Protein AF-A0A969HE70-F1 (afdb_monomer_lite)

Foldseek 3Di:
DFDPVVVVVLVVLVVVLVVLLVVLVVLVVVLVVLVVVLVVLLVVLVVLVVVLVVLLVVLVVLVVVLVVLVVVLVVLVVVLVVLLVVLVVLLVVLVVQLVVLVVQLVVLVVVLVVLVVVLVVLVVVLVVLVVVLVVLVVQLVVLVVQLVVLVVQLVVLVVVPPVSVVSNVVSVVSNVVSVVSNVVSVVVNVVSVVSNVVSVVSSVVSVVVSVVSVVSSVVSVVSSVVSVVSSVVSVVSNVVSVVVVVVSVVSVVVSVVSNVVSVVSVVVSVVSNVVSVVSVVVSVVSVVVSVVSNVVSVVSNVVSVVSVVVSVVVVVVSVVVVVVVVVVVVVVVVVVVVVVVVVVVVVVVVVVVVVVVVVVVVVVVVVVPDDDDDDDDDDDDDDDDDDDDDDDDDDDDDDDDDDDDDDDDDDDDDDDD

Sequence (417 aa):
MRSPKTAGSMDQMARAIDGVAKGAQEQAHSIGQTAQAVSSLTGSIQAIAGGVQAQTQAVAQAKSAGQALETTVQEISSQTDQVAQFIKANLQTAQAGQQAAREAVSGMDQLGSATAQLAQRVRDLGKRSTQIGAIIETIDDIASQTNLLALNAAIEAARAGEHGKGFAVVADEVRKLAERSSQATKEIREMIQMVQAGAESTVEAMNQAGSNVETGVSLTRQAGAAFETIAGGTADSAQQIQATLTAIKAVQAGAQQLAQAISAVEQVAGQNRTLTTDMERSARMVGELVDQVSAVVEENTAATEEMVASSSEVTRTIEDISSVSEENSAAVEEVSASAEEMNAQVEEVTASAQSLSQMAETLLALVAQFKLTAVETPLTKPVGVNRPVLGQPVWSGVQRDKHDLEERPVGVSNGRH

Radius of gyration: 88.59 Å; chains: 1; bounding box: 196×36×258 Å

Secondary structure (DSSP, 8-state):
---HHHHHHHHHHHHHHHHHHHHHHHHHHHHHHHHHHHHHHHHHHHHHHHHHHHHHHHHHHHHHHHHHHHHHHHHHHHHHHHHHHHHHHHHHHHHHHHHHHHHHHHHHHHHHHHHHHHHHHHHHHHHHHHHHHHHHHHHHHHHHHHHHHHHHHHHHHHHTGGGGHHHHHHHHHHHHHHHHHHHHHHHHHHHHHHHHHHHHHHHHHHHHHHHHHHHHHHHHHHHHHHHHHHHHHHHHHHHHHHHHHHHHHHHHHHHHHHHHHHHHHHHHHHHHHHHHHHHHHHHHHHHHHHHHHHHHHHHHHHHHHHHHHHHHHHHHHHHHHHHHHHHHHHHHHHHHHHHHHHHHHHHHHHHHHHHHHHHHHHHHHHHTT------------------------------------------------

Structure (mmCIF, N/CA/C/O backbone):
data_AF-A0A969HE70-F1
#
_entry.id   AF-A0A969HE70-F1
#
loop_
_atom_site.group_PDB
_atom_site.id
_atom_site.type_symbol
_atom_site.label_atom_id
_atom_site.label_alt_id
_atom_site.label_comp_id
_atom_site.label_asym_id
_atom_site.label_entity_id
_atom_site.label_seq_id
_atom_site.pdbx_PDB_ins_code
_atom_site.Cartn_x
_atom_site.Cartn_y
_atom_site.Cartn_z
_atom_site.occupancy
_atom_site.B_iso_or_equiv
_atom_site.auth_seq_id
_atom_site.auth_comp_id
_atom_site.auth_asym_id
_atom_site.auth_atom_id
_atom_site.pdbx_PDB_model_num
ATOM 1 N N . MET A 1 1 ? 46.249 12.162 -100.932 1.00 43.44 1 MET A N 1
ATOM 2 C CA . MET A 1 1 ? 44.960 11.868 -100.264 1.00 43.44 1 MET A CA 1
ATOM 3 C C . MET A 1 1 ? 45.241 11.256 -98.898 1.00 43.44 1 MET A C 1
ATOM 5 O O . MET A 1 1 ? 46.021 10.311 -98.842 1.00 43.44 1 MET A O 1
ATOM 9 N N . ARG A 1 2 ? 44.583 11.712 -97.816 1.00 51.97 2 ARG A N 1
ATOM 10 C CA . ARG A 1 2 ? 44.643 11.031 -96.503 1.00 51.97 2 ARG A CA 1
ATOM 11 C C . ARG A 1 2 ? 44.271 9.549 -96.654 1.00 51.97 2 ARG A C 1
ATOM 13 O O . ARG A 1 2 ? 43.265 9.237 -97.294 1.00 51.97 2 ARG A O 1
ATOM 20 N N . SER A 1 3 ? 45.020 8.638 -96.026 1.00 56.56 3 SER A N 1
ATOM 21 C CA . SER A 1 3 ? 44.606 7.230 -95.987 1.00 56.56 3 SER A CA 1
ATOM 22 C C . SER A 1 3 ? 43.302 7.098 -95.174 1.00 56.56 3 SER A C 1
ATOM 24 O O . SER A 1 3 ? 43.210 7.666 -94.080 1.00 56.56 3 SER A O 1
ATOM 26 N N . PRO A 1 4 ? 42.292 6.335 -95.633 1.00 60.38 4 PRO A N 1
ATOM 27 C CA . PRO A 1 4 ? 41.037 6.193 -94.890 1.00 60.38 4 PRO A CA 1
ATOM 28 C C . PRO A 1 4 ? 41.213 5.476 -93.539 1.00 60.38 4 PRO A C 1
ATOM 30 O O . PRO A 1 4 ? 40.364 5.606 -92.662 1.00 60.38 4 PRO A O 1
ATOM 33 N N . LYS A 1 5 ? 42.325 4.750 -93.340 1.00 63.75 5 LYS A N 1
ATOM 34 C CA . LYS A 1 5 ? 42.643 4.078 -92.072 1.00 63.75 5 LYS A CA 1
ATOM 35 C C . LYS A 1 5 ? 43.136 5.055 -91.001 1.00 63.75 5 LYS A C 1
ATOM 37 O O . LYS A 1 5 ? 42.639 5.005 -89.882 1.00 63.75 5 LYS A O 1
ATOM 42 N N . THR A 1 6 ? 44.057 5.963 -91.334 1.00 69.06 6 THR A N 1
ATOM 43 C CA . THR A 1 6 ? 44.617 6.919 -90.357 1.00 69.06 6 THR A CA 1
ATOM 44 C C . THR A 1 6 ? 43.577 7.921 -89.856 1.00 69.06 6 THR A C 1
ATOM 46 O O . THR A 1 6 ? 43.532 8.199 -88.661 1.00 69.06 6 THR A O 1
ATOM 49 N N . ALA A 1 7 ? 42.678 8.390 -90.730 1.00 69.50 7 ALA A N 1
ATOM 50 C CA . ALA A 1 7 ? 41.555 9.236 -90.320 1.00 69.50 7 ALA A CA 1
ATOM 51 C C . ALA A 1 7 ? 40.585 8.508 -89.363 1.00 69.50 7 ALA A C 1
ATOM 53 O O . ALA A 1 7 ? 40.147 9.089 -88.373 1.00 69.50 7 ALA A O 1
ATOM 54 N N . GLY A 1 8 ? 40.292 7.225 -89.618 1.00 77.44 8 GLY A N 1
ATOM 55 C CA . GLY A 1 8 ? 39.438 6.411 -88.744 1.00 77.44 8 GLY A CA 1
ATOM 56 C C . GLY A 1 8 ? 40.049 6.149 -87.363 1.00 77.44 8 GLY A C 1
ATOM 57 O O . GLY A 1 8 ? 39.339 6.205 -86.363 1.00 77.44 8 GLY A O 1
ATOM 58 N N . SER A 1 9 ? 41.363 5.920 -87.284 1.00 80.88 9 SER A N 1
ATOM 59 C CA . SER A 1 9 ? 42.060 5.760 -85.999 1.00 80.88 9 SER A CA 1
ATOM 60 C C . SER A 1 9 ? 42.098 7.050 -85.171 1.00 80.88 9 SER A C 1
ATOM 62 O O . SER A 1 9 ? 42.009 6.974 -83.949 1.00 80.88 9 SER A O 1
ATOM 64 N N . MET A 1 10 ? 42.168 8.225 -85.808 1.00 82.56 10 MET A N 1
ATOM 65 C CA . MET A 1 10 ? 42.088 9.510 -85.098 1.00 82.56 10 MET A CA 1
ATOM 66 C C . MET A 1 10 ? 40.689 9.797 -84.548 1.00 82.56 10 MET A C 1
ATOM 68 O O . MET A 1 10 ? 40.563 10.207 -83.398 1.00 82.56 10 MET A O 1
ATOM 72 N N . ASP A 1 11 ? 39.631 9.500 -85.308 1.00 82.69 11 ASP A N 1
ATOM 73 C CA . ASP A 1 11 ? 38.252 9.595 -84.805 1.00 82.69 11 ASP A CA 1
ATOM 74 C C . ASP A 1 11 ? 38.010 8.629 -83.625 1.00 82.69 11 ASP A C 1
ATOM 76 O O . ASP A 1 11 ? 37.355 8.982 -82.646 1.00 82.69 11 ASP A O 1
ATOM 80 N N . GLN A 1 12 ? 38.605 7.430 -83.655 1.00 86.50 12 GLN A N 1
ATOM 81 C CA . GLN A 1 12 ? 38.578 6.499 -82.519 1.00 86.50 12 GLN A CA 1
ATOM 82 C C . GLN A 1 12 ? 39.338 7.029 -81.293 1.00 86.50 12 GLN A C 1
ATOM 84 O O . GLN A 1 12 ? 38.836 6.895 -80.178 1.00 86.50 12 GLN A O 1
ATOM 89 N N . MET A 1 13 ? 40.509 7.647 -81.481 1.00 88.31 13 MET A N 1
ATOM 90 C CA . MET A 1 13 ? 41.290 8.245 -80.391 1.00 88.31 13 MET A CA 1
ATOM 91 C C . MET A 1 13 ? 40.542 9.415 -79.740 1.00 88.31 13 MET A C 1
ATOM 93 O O . MET A 1 13 ? 40.388 9.432 -78.521 1.00 88.31 13 MET A O 1
ATOM 97 N N . ALA A 1 14 ? 39.987 10.331 -80.540 1.00 85.69 14 ALA A N 1
ATOM 98 C CA . ALA A 1 14 ? 39.199 11.459 -80.045 1.00 85.69 14 ALA A CA 1
ATOM 99 C C . ALA A 1 14 ? 37.965 11.003 -79.242 1.00 85.69 14 ALA A C 1
ATOM 101 O O . ALA A 1 14 ? 37.706 11.526 -78.160 1.00 85.69 14 ALA A O 1
ATOM 102 N N . ARG A 1 15 ? 37.241 9.976 -79.714 1.00 88.69 15 ARG A N 1
ATOM 103 C CA . ARG A 1 15 ? 36.107 9.380 -78.977 1.00 88.69 15 ARG A CA 1
ATOM 104 C C . ARG A 1 15 ? 36.525 8.684 -77.681 1.00 88.69 15 ARG A C 1
ATOM 106 O O . ARG A 1 15 ? 35.753 8.684 -76.727 1.00 88.69 15 ARG A O 1
ATOM 113 N N . ALA A 1 16 ? 37.706 8.067 -77.641 1.00 89.56 16 ALA A N 1
ATOM 114 C CA . ALA A 1 16 ? 38.223 7.454 -76.419 1.00 89.56 16 ALA A CA 1
ATOM 115 C C . ALA A 1 16 ? 38.562 8.524 -75.369 1.00 89.56 16 ALA A C 1
ATOM 117 O O . ALA A 1 16 ? 38.177 8.376 -74.213 1.00 89.56 16 ALA A O 1
ATOM 118 N N . ILE A 1 17 ? 39.201 9.619 -75.790 1.00 91.75 17 ILE A N 1
ATOM 119 C CA . ILE A 1 17 ? 39.517 10.778 -74.943 1.00 91.75 17 ILE A CA 1
ATOM 120 C C . ILE A 1 17 ? 38.235 11.429 -74.404 1.00 91.75 17 ILE A C 1
ATOM 122 O O . ILE A 1 17 ? 38.116 11.606 -73.197 1.00 91.75 17 ILE A O 1
ATOM 126 N N . ASP A 1 18 ? 37.244 11.704 -75.261 1.00 89.44 18 ASP A N 1
ATOM 127 C CA . ASP A 1 18 ? 35.926 12.228 -74.854 1.00 89.44 18 ASP A CA 1
ATOM 128 C C . ASP A 1 18 ? 35.216 11.294 -73.853 1.00 89.44 18 ASP A C 1
ATOM 130 O O . ASP A 1 18 ? 34.668 11.741 -72.845 1.00 89.44 18 ASP A O 1
ATOM 134 N N . GLY A 1 19 ? 35.309 9.977 -74.068 1.00 91.62 19 GLY A N 1
ATOM 135 C CA . GLY A 1 19 ? 34.796 8.968 -73.141 1.00 91.62 19 GLY A CA 1
ATOM 136 C C . GLY A 1 19 ? 35.465 8.998 -71.761 1.00 91.62 19 GLY A C 1
ATOM 137 O O . GLY A 1 19 ? 34.766 8.889 -70.752 1.00 91.62 19 GLY A O 1
ATOM 138 N N . VAL A 1 20 ? 36.790 9.179 -71.696 1.00 92.94 20 VAL A N 1
ATOM 139 C CA . VAL A 1 20 ? 37.529 9.323 -70.426 1.00 92.94 20 VAL A CA 1
ATOM 140 C C . VAL A 1 20 ? 37.206 10.660 -69.755 1.00 92.94 20 VAL A C 1
ATOM 142 O O . VAL A 1 20 ? 36.890 10.664 -68.566 1.00 92.94 20 VAL A O 1
ATOM 145 N N . ALA A 1 21 ? 37.183 11.764 -70.509 1.00 90.12 21 ALA A N 1
ATOM 146 C CA . ALA A 1 21 ? 36.816 13.098 -70.025 1.00 90.12 21 ALA A CA 1
ATOM 147 C C . ALA A 1 21 ? 35.440 13.086 -69.343 1.00 90.12 21 ALA A C 1
ATOM 149 O O . ALA A 1 21 ? 35.267 13.529 -68.205 1.00 90.12 21 ALA A O 1
ATOM 150 N N . LYS A 1 22 ? 34.455 12.510 -70.038 1.00 91.56 22 LYS A N 1
ATOM 151 C CA . LYS A 1 22 ? 33.088 12.374 -69.549 1.00 91.56 22 LYS A CA 1
ATOM 152 C C . LYS A 1 22 ? 33.008 11.446 -68.336 1.00 91.56 22 LYS A C 1
ATOM 154 O O . LYS A 1 22 ? 32.316 11.774 -67.375 1.00 91.56 22 LYS A O 1
ATOM 159 N N . GLY A 1 23 ? 33.743 10.332 -68.348 1.00 93.12 23 GLY A N 1
ATOM 160 C CA . GLY A 1 23 ? 33.850 9.426 -67.203 1.00 93.12 23 GLY A CA 1
ATOM 161 C C . GLY A 1 23 ? 34.405 10.121 -65.956 1.00 93.12 23 GLY A C 1
ATOM 162 O O . GLY A 1 23 ? 33.812 10.010 -64.885 1.00 93.12 23 GLY A O 1
ATOM 163 N N . ALA A 1 24 ? 35.474 10.910 -66.099 1.00 91.94 24 ALA A N 1
ATOM 164 C CA . ALA A 1 24 ? 36.046 11.708 -65.014 1.00 91.94 24 ALA A CA 1
ATOM 165 C C . ALA A 1 24 ? 35.053 12.763 -64.489 1.00 91.94 24 ALA A C 1
ATOM 167 O O . ALA A 1 24 ? 34.921 12.931 -63.277 1.00 91.94 24 ALA A O 1
ATOM 168 N N . GLN A 1 25 ? 34.282 13.415 -65.367 1.00 90.31 25 GLN A N 1
ATOM 169 C CA . GLN A 1 25 ? 33.244 14.374 -64.969 1.00 90.31 25 GLN A CA 1
ATOM 170 C C . GLN A 1 25 ? 32.067 13.709 -64.222 1.00 90.31 25 GLN A C 1
ATOM 172 O O . GLN A 1 25 ? 31.596 14.233 -63.207 1.00 90.31 25 GLN A O 1
ATOM 177 N N . GLU A 1 26 ? 31.593 12.548 -64.686 1.00 93.50 26 GLU A N 1
ATOM 178 C CA . GLU A 1 26 ? 30.559 11.749 -64.008 1.00 93.50 26 GLU A CA 1
ATOM 179 C C . GLU A 1 26 ? 31.057 11.238 -62.639 1.00 93.50 26 GLU A C 1
ATOM 181 O O . GLU A 1 26 ? 30.318 11.249 -61.645 1.00 93.50 26 GLU A O 1
ATOM 186 N N . GLN A 1 27 ? 32.339 10.874 -62.552 1.00 93.56 27 GLN A N 1
ATOM 187 C CA . GLN A 1 27 ? 33.004 10.479 -61.313 1.00 93.56 27 GLN A CA 1
ATOM 188 C C . GLN A 1 27 ? 33.133 11.664 -60.340 1.00 93.56 27 GLN A C 1
ATOM 190 O O . GLN A 1 27 ? 32.733 11.526 -59.186 1.00 93.56 27 GLN A O 1
ATOM 195 N N . ALA A 1 28 ? 33.559 12.849 -60.796 1.00 91.38 28 ALA A N 1
ATOM 196 C CA . ALA A 1 28 ? 33.608 14.083 -59.999 1.00 91.38 28 ALA A CA 1
ATOM 197 C C . ALA A 1 28 ? 32.251 14.415 -59.354 1.00 91.38 28 ALA A C 1
ATOM 199 O O . ALA A 1 28 ? 32.163 14.716 -58.160 1.00 91.38 28 ALA A O 1
ATOM 200 N N . HIS A 1 29 ? 31.166 14.303 -60.129 1.00 93.06 29 HIS A N 1
ATOM 201 C CA . HIS A 1 29 ? 29.811 14.516 -59.623 1.00 93.06 29 HIS A CA 1
ATOM 202 C C . HIS A 1 29 ? 29.435 13.495 -58.535 1.00 93.06 29 HIS A C 1
ATOM 204 O O . HIS A 1 29 ? 28.901 13.864 -57.485 1.00 93.06 29 HIS A O 1
ATOM 210 N N . SER A 1 30 ? 29.770 12.222 -58.758 1.00 94.19 30 SER A N 1
ATOM 211 C CA . SER A 1 30 ? 29.510 11.120 -57.822 1.00 94.19 30 SER A CA 1
ATOM 212 C C . SER A 1 30 ? 30.296 11.263 -56.507 1.00 94.19 30 SER A C 1
ATOM 214 O O . SER A 1 30 ? 29.765 10.989 -55.428 1.00 94.19 30 SER A O 1
ATOM 216 N N . ILE A 1 31 ? 31.538 11.756 -56.569 1.00 94.75 31 ILE A N 1
ATOM 217 C CA . ILE A 1 31 ? 32.369 12.088 -55.397 1.00 94.75 31 ILE A CA 1
ATOM 218 C C . ILE A 1 31 ? 31.713 13.210 -54.587 1.00 94.75 31 ILE A C 1
ATOM 220 O O . ILE A 1 31 ? 31.537 13.064 -53.378 1.00 94.75 31 ILE A O 1
ATOM 224 N N . GLY A 1 32 ? 31.272 14.290 -55.242 1.00 91.38 32 GLY A N 1
ATOM 225 C CA . GLY A 1 32 ? 30.586 15.405 -54.579 1.00 91.38 32 GLY A CA 1
ATOM 226 C C . GLY A 1 32 ? 29.310 14.977 -53.843 1.00 91.38 32 GLY A C 1
ATOM 227 O O . GLY A 1 32 ? 29.090 15.374 -52.697 1.00 91.38 32 GLY A O 1
ATOM 228 N N . GLN A 1 33 ? 28.502 14.103 -54.455 1.00 94.75 33 GLN A N 1
ATOM 229 C CA . GLN A 1 33 ? 27.337 13.494 -53.799 1.00 94.75 33 GLN A CA 1
ATOM 230 C C . GLN A 1 33 ? 27.739 12.611 -52.603 1.00 94.75 33 GLN A C 1
ATOM 232 O O . GLN A 1 33 ? 27.114 12.674 -51.542 1.00 94.75 33 GLN A O 1
ATOM 237 N N . THR A 1 34 ? 28.809 11.823 -52.740 1.00 93.88 34 THR A N 1
ATOM 238 C CA . THR A 1 34 ? 29.315 10.951 -51.667 1.00 93.88 34 THR A CA 1
ATOM 239 C C . THR A 1 34 ? 29.825 11.768 -50.475 1.00 93.88 34 THR A C 1
ATOM 241 O O . THR A 1 34 ? 29.476 11.467 -49.334 1.00 93.88 34 THR A O 1
ATOM 244 N N . ALA A 1 35 ? 30.558 12.859 -50.712 1.00 91.56 35 ALA A N 1
ATOM 245 C CA . ALA A 1 35 ? 31.026 13.771 -49.667 1.00 91.56 35 ALA A CA 1
ATOM 246 C C . ALA A 1 35 ? 29.860 14.401 -48.874 1.00 91.56 35 ALA A C 1
ATOM 248 O O . ALA A 1 35 ? 29.887 14.452 -47.640 1.00 91.56 35 ALA A O 1
ATOM 249 N N . GLN A 1 36 ? 28.787 14.816 -49.562 1.00 94.56 36 GLN A N 1
ATOM 250 C CA . GLN A 1 36 ? 27.563 15.318 -48.920 1.00 94.56 36 GLN A CA 1
ATOM 251 C C . GLN A 1 36 ? 26.870 14.243 -48.064 1.00 94.56 36 GLN A C 1
ATOM 253 O O . GLN A 1 36 ? 26.404 14.533 -46.954 1.00 94.56 36 GLN A O 1
ATOM 258 N N . ALA A 1 37 ? 26.842 12.992 -48.535 1.00 94.44 37 ALA A N 1
ATOM 259 C CA . ALA A 1 37 ? 26.313 11.864 -47.773 1.00 94.44 37 ALA A CA 1
ATOM 260 C C . ALA A 1 37 ? 27.152 11.566 -46.513 1.00 94.44 37 ALA A C 1
ATOM 262 O O . ALA A 1 37 ? 26.580 11.378 -45.440 1.00 94.44 37 ALA A O 1
ATOM 263 N N . VAL A 1 38 ? 28.488 11.604 -46.598 1.00 95.12 38 VAL A N 1
ATOM 264 C CA . VAL A 1 38 ? 29.403 11.428 -45.447 1.00 95.12 38 VAL A CA 1
ATOM 265 C C . VAL A 1 38 ? 29.234 12.543 -44.408 1.00 95.12 38 VAL A C 1
ATOM 267 O O . VAL A 1 38 ? 29.195 12.270 -43.205 1.00 95.12 38 VAL A O 1
ATOM 270 N N . SER A 1 39 ? 29.067 13.794 -44.846 1.00 93.75 39 SER A N 1
ATOM 271 C CA . SER A 1 39 ? 28.779 14.923 -43.949 1.00 93.75 39 SER A CA 1
ATOM 272 C C . SER A 1 39 ? 27.455 14.721 -43.195 1.00 93.75 39 SER A C 1
ATOM 274 O O . SER A 1 39 ? 27.406 14.807 -41.964 1.00 93.75 39 SER A O 1
ATOM 276 N N . SER A 1 40 ? 26.400 14.330 -43.917 1.00 95.75 40 SER A N 1
ATOM 277 C CA . SER A 1 40 ? 25.070 14.044 -43.355 1.00 95.75 40 SER A CA 1
ATOM 278 C C . SER A 1 40 ? 25.081 12.849 -42.388 1.00 95.75 40 SER A C 1
ATOM 280 O O . SER A 1 40 ? 24.444 12.878 -41.329 1.00 95.75 40 SER A O 1
ATOM 282 N N . LEU A 1 41 ? 25.852 11.807 -42.715 1.00 95.06 41 LEU A N 1
ATOM 283 C CA . LEU A 1 41 ? 26.087 10.648 -41.856 1.00 95.06 41 LEU A CA 1
ATOM 284 C C . LEU A 1 41 ? 26.799 11.058 -40.558 1.00 95.06 41 LEU A C 1
ATOM 286 O O . LEU A 1 41 ? 26.374 10.656 -39.479 1.00 95.06 41 LEU A O 1
ATOM 290 N N . THR A 1 42 ? 27.821 11.912 -40.642 1.00 94.94 42 THR A N 1
ATOM 291 C CA . THR A 1 42 ? 28.572 12.404 -39.473 1.00 94.94 42 THR A CA 1
ATOM 292 C C . THR A 1 42 ? 27.676 13.188 -38.508 1.00 94.94 42 THR A C 1
ATOM 294 O O . THR A 1 42 ? 27.712 12.943 -37.302 1.00 94.94 42 THR A O 1
ATOM 297 N N . GLY A 1 43 ? 26.804 14.064 -39.022 1.00 95.38 43 GLY A N 1
ATOM 298 C CA . GLY A 1 43 ? 25.803 14.754 -38.197 1.00 95.38 43 GLY A CA 1
ATOM 299 C C . GLY A 1 43 ? 24.809 13.791 -37.531 1.00 95.38 43 GLY A C 1
ATOM 300 O O . GLY A 1 43 ? 24.473 13.947 -36.356 1.00 95.38 43 GLY A O 1
ATOM 301 N N . SER A 1 44 ? 24.398 12.740 -38.247 1.00 96.44 44 SER A N 1
ATOM 302 C CA . SER A 1 44 ? 23.513 11.694 -37.711 1.00 96.44 44 SER A CA 1
ATOM 303 C C . SER A 1 44 ? 24.180 10.891 -36.585 1.00 96.44 44 SER A C 1
ATOM 305 O O . SER A 1 44 ? 23.556 10.629 -35.559 1.00 96.44 44 SER A O 1
ATOM 307 N N . ILE A 1 45 ? 25.467 10.557 -36.732 1.00 96.56 45 ILE A N 1
ATOM 308 C CA . ILE A 1 45 ? 26.274 9.870 -35.710 1.00 96.56 45 ILE A CA 1
ATOM 309 C C . ILE A 1 45 ? 26.373 10.714 -34.430 1.00 96.56 45 ILE A C 1
ATOM 311 O O . ILE A 1 45 ? 26.160 10.194 -33.336 1.00 96.56 45 ILE A O 1
ATOM 315 N N . GLN A 1 46 ? 26.616 12.025 -34.547 1.00 94.56 46 GLN A N 1
ATOM 316 C CA . GLN A 1 46 ? 26.654 12.934 -33.392 1.00 94.56 46 GLN A CA 1
ATOM 317 C C . GLN A 1 46 ? 25.301 13.018 -32.665 1.00 94.56 46 GLN A C 1
ATOM 319 O O . GLN A 1 46 ? 25.260 13.017 -31.432 1.00 94.56 46 GLN A O 1
ATOM 324 N N . ALA A 1 47 ? 24.188 13.033 -33.406 1.00 96.31 47 ALA A N 1
ATOM 325 C CA . ALA A 1 47 ? 22.849 13.000 -32.820 1.00 96.31 47 ALA A CA 1
ATOM 326 C C . ALA A 1 47 ? 22.584 11.688 -32.052 1.00 96.31 47 ALA A C 1
ATOM 328 O O . ALA A 1 47 ? 22.052 11.724 -30.939 1.00 96.31 47 ALA A O 1
ATOM 329 N N . ILE A 1 48 ? 23.017 10.541 -32.594 1.00 96.50 48 ILE A N 1
ATOM 330 C CA . ILE A 1 48 ? 22.946 9.240 -31.905 1.00 96.50 48 ILE A CA 1
ATOM 331 C C . ILE A 1 48 ? 23.805 9.259 -30.631 1.00 96.50 48 ILE A C 1
ATOM 333 O O . ILE A 1 48 ? 23.317 8.864 -29.572 1.00 96.50 48 ILE A O 1
ATOM 337 N N . ALA A 1 49 ? 25.035 9.781 -30.690 1.00 94.94 49 ALA A N 1
ATOM 338 C CA . ALA A 1 49 ? 25.929 9.891 -29.534 1.00 94.94 49 ALA A CA 1
ATOM 339 C C . ALA A 1 49 ? 25.293 10.685 -28.374 1.00 94.94 49 ALA A C 1
ATOM 341 O O . ALA A 1 49 ? 25.300 10.233 -27.224 1.00 94.94 49 ALA A O 1
ATOM 342 N N . GLY A 1 50 ? 24.685 11.838 -28.681 1.00 95.75 50 GLY A N 1
ATOM 343 C CA . GLY A 1 50 ? 23.941 12.644 -27.708 1.00 95.75 50 GLY A CA 1
ATOM 344 C C . GLY A 1 50 ? 22.719 11.910 -27.142 1.00 95.75 50 GLY A C 1
ATOM 345 O O . GLY A 1 50 ? 22.487 11.935 -25.931 1.00 95.75 50 GLY A O 1
ATOM 346 N N . GLY A 1 51 ? 21.984 11.185 -27.991 1.00 96.44 51 GLY A N 1
ATOM 347 C CA . GLY A 1 51 ? 20.869 10.329 -27.577 1.00 96.44 51 GLY A CA 1
ATOM 348 C C . GLY A 1 51 ? 21.288 9.222 -26.603 1.00 96.44 51 GLY A C 1
ATOM 349 O O . GLY A 1 51 ? 20.640 9.033 -25.575 1.00 96.44 51 GLY A O 1
ATOM 350 N N . VAL A 1 52 ? 22.413 8.548 -26.861 1.00 96.50 52 VAL A N 1
ATOM 351 C CA . VAL A 1 52 ? 22.988 7.518 -25.975 1.00 96.50 52 VAL A CA 1
ATOM 352 C C . VAL A 1 52 ? 23.398 8.099 -24.619 1.00 96.50 52 VAL A C 1
ATOM 354 O O . VAL A 1 52 ? 23.162 7.475 -23.579 1.00 96.50 52 VAL A O 1
ATOM 357 N N . GLN A 1 53 ? 23.971 9.305 -24.591 1.00 94.56 53 GLN A N 1
ATOM 358 C CA . GLN A 1 53 ? 24.311 9.984 -23.338 1.00 94.56 53 GLN A CA 1
ATOM 359 C C . GLN A 1 53 ? 23.055 10.320 -22.518 1.00 94.56 53 GLN A C 1
ATOM 361 O O . GLN A 1 53 ? 23.006 10.015 -21.324 1.00 94.56 53 GLN A O 1
ATOM 366 N N . ALA A 1 54 ? 22.018 10.871 -23.156 1.00 95.88 54 ALA A N 1
ATOM 367 C CA . ALA A 1 54 ? 20.735 11.147 -22.509 1.00 95.88 54 ALA A CA 1
ATOM 368 C C . ALA A 1 54 ? 20.060 9.860 -21.993 1.00 95.88 54 ALA A C 1
ATOM 370 O O . ALA A 1 54 ? 19.573 9.821 -20.862 1.00 95.88 54 ALA A O 1
ATOM 371 N N . GLN A 1 55 ? 20.099 8.777 -22.777 1.00 95.00 55 GLN A N 1
ATOM 372 C CA . GLN A 1 55 ? 19.578 7.462 -22.395 1.00 95.00 55 GLN A CA 1
ATOM 373 C C . GLN A 1 55 ? 20.317 6.886 -21.177 1.00 95.00 55 GLN A C 1
ATOM 375 O O . GLN A 1 55 ? 19.679 6.389 -20.252 1.00 95.00 55 GLN A O 1
ATOM 380 N N . THR A 1 56 ? 21.646 7.022 -21.123 1.00 94.69 56 THR A N 1
ATOM 381 C CA . THR A 1 56 ? 22.464 6.595 -19.973 1.00 94.69 56 THR A CA 1
ATOM 382 C C . THR A 1 56 ? 22.097 7.368 -18.699 1.00 94.69 56 THR A C 1
ATOM 384 O O . THR A 1 56 ? 21.970 6.781 -17.623 1.00 94.69 56 THR A O 1
ATOM 387 N N . GLN A 1 57 ? 21.864 8.681 -18.807 1.00 95.69 57 GLN A N 1
ATOM 388 C CA . GLN A 1 57 ? 21.420 9.503 -17.677 1.00 95.69 57 GLN A CA 1
ATOM 389 C C . GLN A 1 57 ? 20.008 9.117 -17.201 1.00 95.69 57 GLN A C 1
ATOM 391 O O . GLN A 1 57 ? 19.779 9.009 -15.994 1.00 95.69 57 GLN A O 1
ATOM 396 N N . ALA A 1 58 ? 19.082 8.854 -18.127 1.00 95.62 58 ALA A N 1
ATOM 397 C CA . ALA A 1 58 ? 17.731 8.393 -17.809 1.00 95.62 58 ALA A CA 1
ATOM 398 C C . ALA A 1 58 ? 17.734 7.015 -17.117 1.00 95.62 58 ALA A C 1
ATOM 400 O O . ALA A 1 58 ? 17.029 6.827 -16.127 1.00 95.62 58 ALA A O 1
ATOM 401 N N . VAL A 1 59 ? 18.578 6.079 -17.571 1.00 96.44 59 VAL A N 1
ATOM 402 C CA . VAL A 1 59 ? 18.807 4.772 -16.924 1.00 96.44 59 VAL A CA 1
ATOM 403 C C . VAL A 1 59 ? 19.292 4.943 -15.482 1.00 96.44 59 VAL A C 1
ATOM 405 O O . VAL A 1 59 ? 18.741 4.320 -14.575 1.00 96.44 59 VAL A O 1
ATOM 408 N N . ALA A 1 60 ? 20.271 5.820 -15.238 1.00 95.06 60 ALA A N 1
ATOM 409 C CA . ALA A 1 60 ? 20.786 6.073 -13.891 1.00 95.06 60 ALA A CA 1
ATOM 410 C C . ALA A 1 60 ? 19.715 6.665 -12.949 1.00 95.06 60 ALA A C 1
ATOM 412 O O . ALA A 1 60 ? 19.600 6.244 -11.795 1.00 95.06 60 ALA A O 1
ATOM 413 N N . GLN A 1 61 ? 18.893 7.597 -13.445 1.00 96.31 61 GLN A N 1
ATOM 414 C CA . GLN A 1 61 ? 17.768 8.161 -12.690 1.00 96.31 61 GLN A CA 1
ATOM 415 C C . GLN A 1 61 ? 16.692 7.106 -12.393 1.00 96.31 61 GLN A C 1
ATOM 417 O O . GLN A 1 61 ? 16.263 6.980 -11.247 1.00 96.31 61 GLN A O 1
ATOM 422 N N . ALA A 1 62 ? 16.304 6.306 -13.391 1.00 95.50 62 ALA A N 1
ATOM 423 C CA . ALA A 1 62 ? 15.327 5.231 -13.232 1.00 95.50 62 ALA A CA 1
ATOM 424 C C . ALA A 1 62 ? 15.798 4.164 -12.228 1.00 95.50 62 ALA A C 1
ATOM 426 O O . ALA A 1 62 ? 15.004 3.685 -11.420 1.00 95.50 62 ALA A O 1
ATOM 427 N N . LYS A 1 63 ? 17.097 3.837 -12.220 1.00 94.88 63 LYS A N 1
ATOM 428 C CA . LYS A 1 63 ? 17.716 2.910 -11.260 1.00 94.88 63 LYS A CA 1
ATOM 429 C C . LYS A 1 63 ? 17.625 3.428 -9.823 1.00 94.88 63 LYS A C 1
ATOM 431 O O . LYS A 1 63 ? 17.201 2.685 -8.943 1.00 94.88 63 LYS A O 1
ATOM 436 N N . SER A 1 64 ? 17.942 4.706 -9.604 1.00 95.44 64 SER A N 1
ATOM 437 C CA . SER A 1 64 ? 17.798 5.362 -8.295 1.00 95.44 64 SER A CA 1
ATOM 438 C C . SER A 1 64 ? 16.335 5.387 -7.823 1.00 95.44 64 SER A C 1
ATOM 440 O O . SER A 1 64 ? 16.036 5.012 -6.690 1.00 95.44 64 SER A O 1
ATOM 442 N N . ALA A 1 65 ? 15.397 5.721 -8.718 1.00 94.50 65 ALA A N 1
ATOM 443 C CA . ALA A 1 65 ? 13.963 5.675 -8.425 1.00 94.50 65 ALA A CA 1
ATOM 444 C C . ALA A 1 65 ? 13.472 4.251 -8.088 1.00 94.50 65 ALA A C 1
ATOM 446 O O . ALA A 1 65 ? 12.664 4.082 -7.177 1.00 94.50 65 ALA A O 1
ATOM 447 N N . GLY A 1 66 ? 13.991 3.223 -8.769 1.00 93.06 66 GLY A N 1
ATOM 448 C CA . GLY A 1 66 ? 13.706 1.817 -8.467 1.00 93.06 66 GLY A CA 1
ATOM 449 C C . GLY A 1 66 ? 14.200 1.380 -7.083 1.00 93.06 66 GLY A C 1
ATOM 450 O O . GLY A 1 66 ? 13.465 0.714 -6.359 1.00 93.06 66 GLY A O 1
ATOM 451 N N . GLN A 1 67 ? 15.399 1.807 -6.674 1.00 91.88 67 GLN A N 1
ATOM 452 C CA . GLN A 1 67 ? 15.945 1.535 -5.333 1.00 91.88 67 GLN A CA 1
ATOM 453 C C . GLN A 1 67 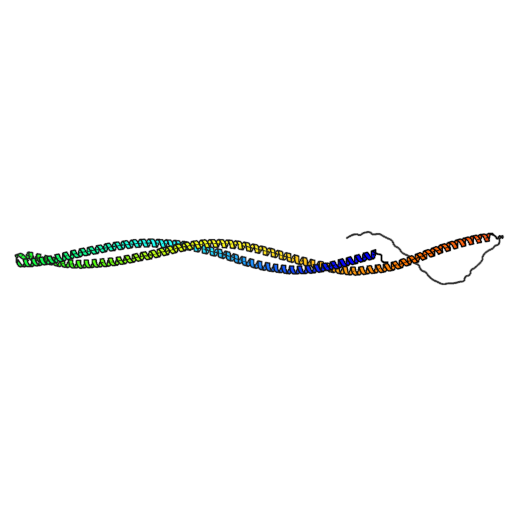? 15.156 2.247 -4.221 1.00 91.88 67 GLN A C 1
ATOM 455 O O . GLN A 1 67 ? 14.902 1.671 -3.159 1.00 91.88 67 GLN A O 1
ATOM 460 N N . ALA A 1 68 ? 14.725 3.488 -4.469 1.00 94.75 68 ALA A N 1
ATOM 461 C CA . ALA A 1 68 ? 13.838 4.208 -3.561 1.00 94.75 68 ALA A CA 1
ATOM 462 C C . ALA A 1 68 ? 12.486 3.486 -3.416 1.00 94.75 68 ALA A C 1
ATOM 464 O O . ALA A 1 68 ? 12.041 3.248 -2.296 1.00 94.75 68 ALA A O 1
ATOM 465 N N . LEU A 1 69 ? 11.883 3.053 -4.532 1.00 94.44 69 LEU A N 1
ATOM 466 C CA . LEU A 1 69 ? 10.643 2.273 -4.535 1.00 94.44 69 LEU A CA 1
ATOM 467 C C . LEU A 1 69 ? 10.781 0.964 -3.744 1.00 94.44 69 LEU A C 1
ATOM 469 O O . LEU A 1 69 ? 9.901 0.648 -2.949 1.00 94.44 69 LEU A O 1
ATOM 473 N N . GLU A 1 70 ? 11.877 0.221 -3.917 1.00 92.19 70 GLU A N 1
ATOM 474 C CA . GLU A 1 70 ? 12.136 -1.012 -3.162 1.00 92.19 70 GLU A CA 1
ATOM 475 C C . GLU A 1 70 ? 12.214 -0.754 -1.647 1.00 92.19 70 GLU A C 1
ATOM 477 O O . GLU A 1 70 ? 11.609 -1.487 -0.862 1.00 92.19 70 GLU A O 1
ATOM 482 N N . THR A 1 71 ? 12.870 0.336 -1.238 1.00 95.25 71 THR A N 1
ATOM 483 C CA . THR A 1 71 ? 12.946 0.761 0.170 1.00 95.25 71 THR A CA 1
ATOM 484 C C . THR A 1 71 ? 11.557 1.104 0.723 1.00 95.25 71 THR A C 1
ATOM 486 O O . THR A 1 71 ? 11.161 0.599 1.774 1.00 95.25 71 THR A O 1
ATOM 489 N N . THR A 1 72 ? 10.769 1.895 -0.012 1.00 95.19 72 THR A N 1
ATOM 490 C CA . THR A 1 72 ? 9.394 2.258 0.371 1.00 95.19 72 THR A CA 1
ATOM 491 C C . THR A 1 72 ? 8.471 1.036 0.454 1.00 95.19 72 THR A C 1
ATOM 493 O O . THR A 1 72 ? 7.645 0.952 1.359 1.00 95.19 72 THR A O 1
ATOM 496 N N . VAL A 1 73 ? 8.618 0.051 -0.438 1.00 94.94 73 VAL A N 1
ATOM 497 C CA . VAL A 1 73 ? 7.853 -1.210 -0.393 1.00 94.94 73 VAL A CA 1
ATOM 498 C C . VAL A 1 73 ? 8.157 -2.006 0.881 1.00 94.94 73 VAL A C 1
ATOM 500 O O . VAL A 1 73 ? 7.231 -2.531 1.503 1.00 94.94 73 VAL A O 1
ATOM 503 N N . GLN A 1 74 ? 9.423 -2.065 1.308 1.00 93.06 74 GLN A N 1
ATOM 504 C CA . GLN A 1 74 ? 9.816 -2.726 2.560 1.00 93.06 74 GLN A CA 1
ATOM 505 C C . GLN A 1 74 ? 9.247 -2.007 3.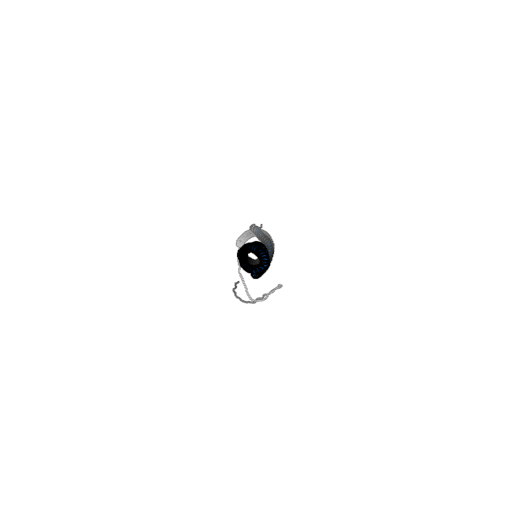794 1.00 93.06 74 GLN A C 1
ATOM 507 O O . GLN A 1 74 ? 8.712 -2.660 4.694 1.00 93.06 74 GLN A O 1
ATOM 512 N N . GLU A 1 75 ? 9.303 -0.673 3.819 1.00 96.19 75 GLU A N 1
ATOM 513 C CA . GLU A 1 75 ? 8.750 0.146 4.905 1.00 96.19 75 GLU A CA 1
ATOM 514 C C . GLU A 1 75 ? 7.228 -0.030 5.029 1.00 96.19 75 GLU A C 1
ATOM 516 O O . GLU A 1 75 ? 6.729 -0.358 6.109 1.00 96.19 75 GLU A O 1
ATOM 521 N N . ILE A 1 76 ? 6.496 0.069 3.912 1.00 96.31 76 ILE A N 1
ATOM 522 C CA . ILE A 1 76 ? 5.043 -0.153 3.871 1.00 96.31 76 ILE A CA 1
ATOM 523 C C . ILE A 1 76 ? 4.692 -1.583 4.311 1.00 96.31 76 ILE A C 1
ATOM 525 O O . ILE A 1 76 ? 3.710 -1.764 5.032 1.00 96.31 76 ILE A O 1
ATOM 529 N N . SER A 1 77 ? 5.480 -2.601 3.941 1.00 95.50 77 SER A N 1
ATOM 530 C CA . SER A 1 77 ? 5.260 -3.982 4.404 1.00 95.50 77 SER A CA 1
ATOM 531 C C . SER A 1 77 ? 5.388 -4.100 5.923 1.00 95.50 77 SER A C 1
ATOM 533 O O . SER A 1 77 ? 4.469 -4.597 6.572 1.00 95.50 77 SER A O 1
ATOM 535 N N . SER A 1 78 ? 6.475 -3.578 6.499 1.00 96.12 78 SER A N 1
ATOM 536 C CA . SER A 1 78 ? 6.704 -3.568 7.952 1.00 96.12 78 SER A CA 1
ATOM 537 C C . SER A 1 78 ? 5.575 -2.852 8.705 1.00 96.12 78 SER A C 1
ATOM 539 O O . SER A 1 78 ? 5.050 -3.350 9.703 1.00 96.12 78 SER A O 1
ATOM 541 N N . GLN A 1 79 ? 5.134 -1.704 8.188 1.00 96.12 79 GLN A N 1
ATOM 542 C CA . GLN A 1 79 ? 4.061 -0.919 8.792 1.00 96.12 79 GLN A CA 1
ATOM 543 C C . GLN A 1 79 ? 2.690 -1.608 8.656 1.00 96.12 79 GLN A C 1
ATOM 545 O O . GLN A 1 79 ? 1.877 -1.562 9.579 1.00 96.12 79 GLN A O 1
ATOM 550 N N . THR A 1 80 ? 2.454 -2.325 7.554 1.00 96.44 80 THR A N 1
ATOM 551 C CA . THR A 1 80 ? 1.249 -3.147 7.342 1.00 96.44 80 THR A CA 1
ATOM 552 C C . THR A 1 80 ? 1.187 -4.318 8.329 1.00 96.44 80 THR A C 1
ATOM 554 O O . THR A 1 80 ? 0.127 -4.567 8.907 1.00 96.44 80 THR A O 1
ATOM 557 N N . ASP A 1 81 ? 2.316 -4.980 8.604 1.00 94.25 81 ASP A N 1
ATOM 558 C CA . ASP A 1 81 ? 2.404 -6.044 9.615 1.00 94.25 81 ASP A CA 1
ATOM 559 C C . ASP A 1 81 ? 2.146 -5.514 11.039 1.00 94.25 81 ASP A C 1
ATOM 561 O O . ASP A 1 81 ? 1.455 -6.164 11.829 1.00 94.25 81 ASP A O 1
ATOM 565 N N . GLN A 1 82 ? 2.624 -4.308 11.371 1.00 96.69 82 GLN A N 1
ATOM 566 C CA . GLN A 1 82 ? 2.301 -3.651 12.647 1.00 96.69 82 GLN A CA 1
ATOM 567 C C . GLN A 1 82 ? 0.799 -3.352 12.771 1.00 96.69 82 GLN A C 1
ATOM 569 O O . GLN A 1 82 ? 0.192 -3.645 13.803 1.00 96.69 82 GLN A O 1
ATOM 574 N N . VAL A 1 83 ? 0.164 -2.829 11.716 1.00 96.88 83 VAL A N 1
ATOM 575 C CA . VAL A 1 83 ? -1.287 -2.572 11.714 1.00 96.88 83 VAL A CA 1
ATOM 576 C C . VAL A 1 83 ? -2.086 -3.878 11.827 1.00 96.88 83 VAL A C 1
ATOM 578 O O . VAL A 1 83 ? -3.063 -3.920 12.575 1.00 96.88 83 VAL A O 1
ATOM 581 N N . ALA A 1 84 ? -1.643 -4.972 11.197 1.00 95.69 84 ALA A N 1
ATOM 582 C CA . ALA A 1 84 ? -2.249 -6.295 11.374 1.00 95.69 84 ALA A CA 1
ATOM 583 C C . ALA A 1 84 ? -2.221 -6.764 12.845 1.00 95.69 84 ALA A C 1
ATOM 585 O O . ALA A 1 84 ? -3.210 -7.306 13.349 1.00 95.69 84 ALA A O 1
ATOM 586 N N . GLN A 1 85 ? -1.116 -6.518 13.561 1.00 95.94 85 GLN A N 1
ATOM 587 C CA . GLN A 1 85 ? -1.009 -6.820 14.994 1.00 95.94 85 GLN A CA 1
ATOM 588 C C . GLN A 1 85 ? -1.949 -5.948 15.840 1.00 95.94 85 GLN A C 1
ATOM 590 O O . GLN A 1 85 ? -2.648 -6.483 16.705 1.00 95.94 85 GLN A O 1
ATOM 595 N N . PHE A 1 86 ? -2.034 -4.641 15.565 1.00 96.75 86 PHE A N 1
ATOM 596 C CA . PHE A 1 86 ? -2.969 -3.745 16.257 1.00 96.75 86 PHE A CA 1
ATOM 597 C C . PHE A 1 86 ? -4.433 -4.142 16.039 1.00 96.75 86 PHE A C 1
ATOM 599 O O . PHE A 1 86 ? -5.205 -4.168 16.995 1.00 96.75 86 PHE A O 1
ATOM 606 N N . ILE A 1 87 ? -4.819 -4.520 14.818 1.00 97.31 87 ILE A N 1
ATOM 607 C CA . ILE A 1 87 ? -6.177 -5.001 14.522 1.00 97.31 87 ILE A CA 1
ATOM 608 C C . ILE A 1 87 ? -6.500 -6.256 15.338 1.00 97.31 87 ILE A C 1
ATOM 610 O O . ILE A 1 87 ? -7.567 -6.331 15.947 1.00 97.31 87 ILE A O 1
ATOM 614 N N . LYS A 1 88 ? -5.567 -7.214 15.418 1.00 95.19 88 LYS A N 1
ATOM 615 C CA . LYS A 1 88 ? -5.740 -8.428 16.227 1.00 95.19 88 LYS A CA 1
ATOM 616 C C . LYS A 1 88 ? -5.929 -8.105 17.716 1.00 95.19 88 LYS A C 1
ATOM 618 O O . LYS A 1 88 ? -6.829 -8.663 18.342 1.00 95.19 88 LYS A O 1
ATOM 623 N N . ALA A 1 89 ? -5.124 -7.196 18.267 1.00 97.12 89 ALA A N 1
ATOM 624 C CA . ALA A 1 89 ? -5.236 -6.762 19.661 1.00 97.12 89 ALA A CA 1
ATOM 625 C C . ALA A 1 89 ? -6.554 -6.009 19.938 1.00 97.12 89 ALA A C 1
ATOM 627 O O . ALA A 1 89 ? -7.210 -6.252 20.954 1.00 97.12 89 ALA A O 1
ATOM 628 N N . ASN A 1 90 ? -6.987 -5.147 19.013 1.00 96.62 90 ASN A N 1
ATOM 629 C CA . ASN A 1 90 ? -8.250 -4.417 19.120 1.00 96.62 90 ASN A CA 1
ATOM 630 C C . ASN A 1 90 ? -9.459 -5.358 19.046 1.00 96.62 90 ASN A C 1
ATOM 632 O O . ASN A 1 90 ? -10.378 -5.213 19.849 1.00 96.62 90 ASN A O 1
ATOM 636 N N . LEU A 1 91 ? -9.443 -6.359 18.157 1.00 96.62 91 LEU A N 1
ATOM 637 C CA . LEU A 1 91 ? -10.499 -7.371 18.068 1.00 96.62 91 LEU A CA 1
ATOM 638 C C . LEU A 1 91 ? -10.616 -8.178 19.372 1.00 96.62 91 LEU A C 1
ATOM 640 O O . LEU A 1 91 ? -11.719 -8.346 19.890 1.00 96.62 91 LEU A O 1
ATOM 644 N N . GLN A 1 92 ? -9.489 -8.615 19.946 1.00 96.50 92 GLN A N 1
ATOM 645 C CA . GLN A 1 92 ? -9.470 -9.294 21.250 1.00 96.50 92 GLN A CA 1
ATOM 646 C C . GLN A 1 92 ? -10.012 -8.395 22.373 1.00 96.50 92 GLN A C 1
ATOM 648 O O . GLN A 1 92 ? -10.798 -8.848 23.204 1.00 96.50 92 GLN A O 1
ATOM 653 N N . THR A 1 93 ? -9.640 -7.113 22.374 1.00 97.56 93 THR A N 1
ATOM 654 C CA . THR A 1 93 ? -10.109 -6.126 23.361 1.00 97.56 93 THR A CA 1
ATOM 655 C C . THR A 1 93 ? -11.614 -5.873 23.235 1.00 97.56 93 THR A C 1
ATOM 657 O O . THR A 1 93 ? -12.320 -5.841 24.242 1.00 97.56 93 THR A O 1
ATOM 660 N N . ALA A 1 94 ? -12.134 -5.761 22.009 1.00 98.00 94 ALA A N 1
ATOM 661 C CA . ALA A 1 94 ? -13.559 -5.594 21.742 1.00 98.00 94 ALA A CA 1
ATOM 662 C C . ALA A 1 94 ? -14.371 -6.830 22.163 1.00 98.00 94 ALA A C 1
ATOM 664 O O . ALA A 1 94 ? -15.400 -6.692 22.820 1.00 98.00 94 ALA A O 1
ATOM 665 N N . GLN A 1 95 ? -13.881 -8.038 21.869 1.00 96.38 95 GLN A N 1
ATOM 666 C CA . GLN A 1 95 ? -14.504 -9.291 22.314 1.00 96.38 95 GLN A CA 1
ATOM 667 C C . GLN A 1 95 ? -14.527 -9.412 23.847 1.00 96.38 95 GLN A C 1
ATOM 669 O O . GLN A 1 95 ? -15.561 -9.759 24.418 1.00 96.38 95 GLN A O 1
ATOM 674 N N . ALA A 1 96 ? -13.427 -9.065 24.525 1.00 97.56 96 ALA A N 1
ATOM 675 C CA . ALA A 1 96 ? -13.369 -9.031 25.986 1.00 97.56 96 ALA A CA 1
ATOM 676 C C . ALA A 1 96 ? -14.344 -7.994 26.578 1.00 97.56 96 ALA A C 1
ATOM 678 O O . ALA A 1 96 ? -15.053 -8.296 27.537 1.00 97.56 96 ALA A O 1
ATOM 679 N N . GLY A 1 97 ? -14.444 -6.804 25.974 1.00 97.94 97 GLY A N 1
ATOM 680 C CA . GLY A 1 97 ? -15.413 -5.775 26.358 1.00 97.94 97 GLY A CA 1
ATOM 681 C C . GLY A 1 97 ? -16.869 -6.214 26.167 1.00 97.94 97 GLY A C 1
ATOM 682 O O . GLY A 1 97 ? -17.695 -6.019 27.060 1.00 97.94 97 GLY A O 1
ATOM 683 N N . GLN A 1 98 ? -17.186 -6.877 25.048 1.00 96.94 98 GLN A N 1
ATOM 684 C CA . GLN A 1 98 ? -18.519 -7.432 24.791 1.00 96.94 98 GLN A CA 1
ATOM 685 C C . GLN A 1 98 ? -18.880 -8.520 25.817 1.00 96.94 98 GLN A C 1
ATOM 687 O O . GLN A 1 98 ? -20.014 -8.553 26.299 1.00 96.94 98 GLN A O 1
ATOM 692 N N . GLN A 1 99 ? -17.927 -9.379 26.193 1.00 97.44 99 GLN A N 1
ATOM 693 C CA . GLN A 1 99 ? -18.129 -10.397 27.226 1.00 97.44 99 GLN A CA 1
ATOM 694 C C . GLN A 1 99 ? -18.346 -9.772 28.614 1.00 97.44 99 GLN A C 1
ATOM 696 O O . GLN A 1 99 ? -19.329 -10.102 29.277 1.00 97.44 99 GLN A O 1
ATOM 701 N N . ALA A 1 100 ? -17.511 -8.809 29.016 1.00 98.12 100 ALA A N 1
ATOM 702 C CA . ALA A 1 100 ? -17.668 -8.093 30.283 1.00 98.12 100 ALA A CA 1
ATOM 703 C C . ALA A 1 100 ? -19.018 -7.352 30.370 1.00 98.12 100 ALA A C 1
ATOM 705 O O . ALA A 1 100 ? -19.667 -7.358 31.416 1.00 98.12 100 ALA A O 1
ATOM 706 N N . ALA A 1 101 ? -19.494 -6.769 29.263 1.00 98.25 101 ALA A N 1
ATOM 707 C CA . ALA A 1 101 ? -20.819 -6.154 29.197 1.00 98.25 101 ALA A CA 1
ATOM 708 C C . ALA A 1 101 ? -21.954 -7.183 29.381 1.00 98.25 101 ALA A C 1
ATOM 710 O O . ALA A 1 101 ? -22.921 -6.907 30.091 1.00 98.25 101 ALA A O 1
ATOM 711 N N . ARG A 1 102 ? -21.842 -8.386 28.798 1.00 97.56 102 ARG A N 1
ATOM 712 C CA . ARG A 1 102 ? -22.824 -9.474 28.992 1.00 97.56 102 ARG A CA 1
ATOM 713 C C . ARG A 1 102 ? -22.864 -9.958 30.444 1.00 97.56 102 ARG A C 1
ATOM 715 O O . ARG A 1 102 ? -23.949 -10.127 30.997 1.00 97.56 102 ARG A O 1
ATOM 722 N N . GLU A 1 103 ? -21.703 -10.132 31.070 1.00 98.06 103 GLU A N 1
ATOM 723 C CA . GLU A 1 103 ? -21.591 -10.513 32.484 1.00 98.06 103 GLU A CA 1
ATOM 724 C C . GLU A 1 103 ? -22.178 -9.437 33.408 1.00 98.06 103 GLU A C 1
ATOM 726 O O . GLU A 1 103 ? -22.960 -9.753 34.305 1.00 98.06 103 GLU A O 1
ATOM 731 N N . ALA A 1 104 ? -21.897 -8.159 33.139 1.00 97.56 104 ALA A N 1
ATOM 732 C CA . ALA A 1 104 ? -22.459 -7.041 33.890 1.00 97.56 104 ALA A CA 1
ATOM 733 C C . ALA A 1 104 ? -23.991 -6.927 33.742 1.00 97.56 104 ALA A C 1
ATOM 735 O O . ALA A 1 104 ? -24.668 -6.694 34.743 1.00 97.56 104 ALA A O 1
ATOM 736 N N . VAL A 1 105 ? -24.564 -7.166 32.551 1.00 97.81 105 VAL A N 1
ATOM 737 C CA . VAL A 1 105 ? -26.031 -7.266 32.379 1.00 97.81 105 VAL A CA 1
ATOM 738 C C . VAL A 1 105 ? -26.598 -8.404 33.231 1.00 97.81 105 VAL A C 1
ATOM 740 O O . VAL A 1 105 ? -27.541 -8.178 33.984 1.00 97.81 105 VAL A O 1
ATOM 743 N N . SER A 1 106 ? -25.989 -9.595 33.195 1.00 97.75 106 SER A N 1
ATOM 744 C CA . SER A 1 106 ? -26.441 -10.726 34.018 1.00 97.75 106 SER A CA 1
ATOM 745 C C . SER A 1 106 ? -26.353 -10.440 35.523 1.00 97.75 106 SER A C 1
ATOM 747 O O . SER A 1 106 ? -27.205 -10.908 36.279 1.00 97.75 106 SER A O 1
ATOM 749 N N . GLY A 1 107 ? -25.339 -9.695 35.975 1.00 97.56 107 GLY A N 1
ATOM 750 C CA . GLY A 1 107 ? -25.213 -9.262 37.369 1.00 97.56 107 GLY A CA 1
ATOM 751 C C . GLY A 1 107 ? -26.281 -8.239 37.769 1.00 97.56 107 GLY A C 1
ATOM 752 O O . GLY A 1 107 ? -26.846 -8.330 38.859 1.00 97.56 107 GLY A O 1
ATOM 753 N N . MET A 1 108 ? -26.616 -7.306 36.874 1.00 96.62 108 MET A N 1
ATOM 754 C CA . MET A 1 108 ? -27.688 -6.329 37.090 1.00 96.62 108 MET A CA 1
ATOM 755 C C . MET A 1 108 ? -29.075 -6.987 37.127 1.00 96.62 108 MET A C 1
ATOM 757 O O . MET A 1 108 ? -29.862 -6.671 38.016 1.00 96.62 108 MET A O 1
ATOM 761 N N . ASP A 1 109 ? -29.358 -7.957 36.252 1.00 95.25 109 ASP A N 1
ATOM 762 C CA . ASP A 1 109 ? -30.620 -8.714 36.275 1.00 95.25 109 ASP A CA 1
ATOM 763 C C . ASP A 1 109 ? -30.790 -9.486 37.609 1.00 95.25 109 ASP A C 1
ATOM 765 O O . ASP A 1 109 ? -31.870 -9.496 38.212 1.00 95.25 109 ASP A O 1
ATOM 769 N N . GLN A 1 110 ? -29.704 -10.073 38.136 1.00 97.06 110 GLN A N 1
ATOM 770 C CA . GLN A 1 110 ? -29.691 -10.700 39.467 1.00 97.06 110 GLN A CA 1
ATOM 771 C C . GLN A 1 110 ? -29.918 -9.682 40.597 1.00 97.06 110 GLN A C 1
ATOM 773 O O . GLN A 1 110 ? -30.701 -9.946 41.514 1.00 97.06 110 GLN A O 1
ATOM 778 N N . LEU A 1 111 ? -29.279 -8.509 40.527 1.00 96.38 111 LEU A N 1
ATOM 779 C CA . LEU A 1 111 ? -29.431 -7.432 41.510 1.00 96.38 111 LEU A CA 1
ATOM 780 C C . LEU A 1 111 ? -30.862 -6.864 41.527 1.00 96.38 111 LEU A C 1
ATOM 782 O O . LEU A 1 111 ? -31.418 -6.628 42.604 1.00 96.38 111 LEU A O 1
ATOM 786 N N . GLY A 1 112 ? -31.486 -6.705 40.357 1.00 95.19 112 GLY A N 1
ATOM 787 C CA . GLY A 1 112 ? -32.884 -6.293 40.220 1.00 95.19 112 GLY A CA 1
ATOM 788 C C . GLY A 1 112 ? -33.837 -7.291 40.882 1.00 95.19 112 GLY A C 1
ATOM 789 O O . GLY A 1 112 ? -34.675 -6.905 41.700 1.00 95.19 112 GLY A O 1
ATOM 790 N N . SER A 1 113 ? -33.642 -8.590 40.628 1.00 96.75 113 SER A N 1
ATOM 791 C CA . SER A 1 113 ? -34.398 -9.663 41.294 1.00 96.75 113 SER A CA 1
ATOM 792 C C . SER A 1 113 ? -34.213 -9.655 42.818 1.00 96.75 113 SER A C 1
ATOM 794 O O . SER A 1 113 ? -35.193 -9.743 43.562 1.00 96.75 113 SER A O 1
ATOM 796 N N . ALA A 1 114 ? -32.979 -9.487 43.307 1.00 96.81 114 ALA A N 1
ATOM 797 C CA . ALA A 1 114 ? -32.695 -9.399 44.740 1.00 96.81 114 ALA A CA 1
ATOM 798 C C . ALA A 1 114 ? -33.379 -8.183 45.393 1.00 96.81 114 ALA A C 1
ATOM 800 O O . ALA A 1 114 ? -33.982 -8.311 46.460 1.00 96.81 114 ALA A O 1
ATOM 801 N N . THR A 1 115 ? -33.354 -7.026 44.726 1.00 96.31 115 THR A N 1
ATOM 802 C CA . THR A 1 115 ? -33.999 -5.786 45.189 1.00 96.31 115 THR A CA 1
ATOM 803 C C . THR A 1 115 ? -35.520 -5.932 45.244 1.00 96.31 115 THR A C 1
ATOM 805 O O . THR A 1 115 ? -36.139 -5.577 46.247 1.00 96.31 115 THR A O 1
ATOM 808 N N . ALA A 1 116 ? -36.131 -6.546 44.227 1.00 95.38 116 ALA A N 1
ATOM 809 C CA . ALA A 1 116 ? -37.567 -6.823 44.206 1.00 95.38 116 ALA A CA 1
ATOM 810 C C . ALA A 1 116 ? -37.998 -7.786 45.333 1.00 95.38 116 ALA A C 1
ATOM 812 O O . ALA A 1 116 ? -39.017 -7.563 45.995 1.00 95.38 116 ALA A O 1
ATOM 813 N N . GLN A 1 117 ? -37.201 -8.828 45.606 1.00 97.00 117 GLN A N 1
ATOM 814 C CA . GLN A 1 117 ? -37.436 -9.756 46.720 1.00 97.00 117 GLN A CA 1
ATOM 815 C C . GLN A 1 117 ? -37.283 -9.079 48.090 1.00 97.00 117 GLN A C 1
ATOM 817 O O . GLN A 1 117 ? -38.075 -9.338 48.998 1.00 97.00 117 GLN A O 1
ATOM 822 N N . LEU A 1 118 ? -36.292 -8.197 48.244 1.00 96.25 118 LEU A N 1
ATOM 823 C CA . LEU A 1 118 ? -36.111 -7.372 49.440 1.00 96.25 118 LEU A CA 1
ATOM 824 C C . LEU A 1 118 ? -37.317 -6.450 49.666 1.00 96.25 118 LEU A C 1
ATOM 826 O O . LEU A 1 118 ? -37.900 -6.480 50.750 1.00 96.25 118 LEU A O 1
ATOM 830 N N . ALA A 1 119 ? -37.769 -5.734 48.632 1.00 96.06 119 ALA A N 1
ATOM 831 C CA . ALA A 1 119 ? -38.942 -4.863 48.706 1.00 96.06 119 ALA A CA 1
ATOM 832 C C . ALA A 1 119 ? -40.212 -5.630 49.109 1.00 96.06 119 ALA A C 1
ATOM 834 O O . ALA A 1 119 ? -41.023 -5.126 49.887 1.00 96.06 119 ALA A O 1
ATOM 835 N N . GLN A 1 120 ? -40.379 -6.870 48.635 1.00 96.88 120 GLN A N 1
ATOM 836 C CA . GLN A 1 120 ? -41.473 -7.744 49.066 1.00 96.88 120 GLN A CA 1
ATOM 837 C C . GLN A 1 120 ? -41.375 -8.090 50.561 1.00 96.88 120 GLN A C 1
ATOM 839 O O . GLN A 1 120 ? -42.356 -7.931 51.286 1.00 96.88 120 GLN A O 1
ATOM 844 N N . ARG A 1 121 ? -40.195 -8.506 51.044 1.00 97.00 121 ARG A N 1
ATOM 845 C CA . ARG A 1 121 ? -39.981 -8.852 52.463 1.00 97.00 121 ARG A CA 1
ATOM 846 C C . ARG A 1 121 ? -40.215 -7.662 53.395 1.00 97.00 121 ARG A C 1
ATOM 848 O O . ARG A 1 121 ? -40.806 -7.844 54.457 1.00 97.00 121 ARG A O 1
ATOM 855 N N . VAL A 1 122 ? -39.804 -6.456 52.999 1.00 97.25 122 VAL A N 1
ATOM 856 C CA . VAL A 1 122 ? -40.046 -5.230 53.780 1.00 97.25 122 VAL A CA 1
ATOM 857 C C . VAL A 1 122 ? -41.529 -4.839 53.757 1.00 97.25 122 VAL A C 1
ATOM 859 O O . VAL A 1 122 ? -42.078 -4.510 54.807 1.00 97.25 122 VAL A O 1
ATOM 862 N N . ARG A 1 123 ? -42.231 -4.979 52.621 1.00 95.38 123 ARG A N 1
ATOM 863 C CA . ARG A 1 123 ? -43.698 -4.807 52.567 1.00 95.38 123 ARG A CA 1
ATOM 864 C C . ARG A 1 123 ? -44.433 -5.791 53.484 1.00 95.38 123 ARG A C 1
ATOM 866 O O . ARG A 1 123 ? -45.398 -5.409 54.143 1.00 95.38 123 ARG A O 1
ATOM 873 N N . ASP A 1 124 ? -43.973 -7.037 53.573 1.00 96.31 124 ASP A N 1
ATOM 874 C CA . ASP A 1 124 ? -44.566 -8.034 54.471 1.00 96.31 124 ASP A CA 1
ATOM 875 C C . ASP A 1 124 ? -44.204 -7.803 55.953 1.00 96.31 124 ASP A C 1
ATOM 877 O O . ASP A 1 124 ? -45.019 -8.107 56.827 1.00 96.31 124 ASP A O 1
ATOM 881 N N . LEU A 1 125 ? -43.048 -7.193 56.254 1.00 95.56 125 LEU A N 1
ATOM 882 C CA . LEU A 1 125 ? -42.739 -6.660 57.587 1.00 95.56 125 LEU A CA 1
ATOM 883 C C . LEU A 1 125 ? -43.689 -5.510 57.957 1.00 95.56 125 LEU A C 1
ATOM 885 O O . LEU A 1 125 ? -44.270 -5.544 59.037 1.00 95.56 125 LEU A O 1
ATOM 889 N N . GLY A 1 126 ? -43.917 -4.555 57.049 1.00 95.00 126 GLY A N 1
ATOM 890 C CA . GLY A 1 126 ? -44.864 -3.451 57.249 1.00 95.00 126 GLY A CA 1
ATOM 891 C C . GLY A 1 126 ? -46.267 -3.943 57.623 1.00 95.00 126 GLY A C 1
ATOM 892 O O . GLY A 1 126 ? -46.803 -3.539 58.652 1.00 95.00 126 GLY A O 1
ATOM 893 N N . LYS A 1 127 ? -46.812 -4.915 56.873 1.00 94.75 127 LYS A N 1
ATOM 894 C CA . LYS A 1 127 ? -48.107 -5.559 57.186 1.00 94.75 127 LYS A CA 1
ATOM 895 C C . LYS A 1 127 ? -48.138 -6.197 58.579 1.00 94.75 127 LYS A C 1
ATOM 897 O O . LYS A 1 127 ? -49.133 -6.066 59.289 1.00 94.75 127 LYS A O 1
ATOM 902 N N . ARG A 1 128 ? -47.065 -6.891 58.984 1.00 95.94 128 ARG A N 1
ATOM 903 C CA . ARG A 1 128 ? -46.954 -7.487 60.329 1.00 95.94 128 ARG A CA 1
ATOM 904 C C . ARG A 1 128 ? -46.919 -6.408 61.411 1.00 95.94 128 ARG A C 1
ATOM 906 O O . ARG A 1 128 ? -47.584 -6.561 62.429 1.00 95.94 128 ARG A O 1
ATOM 913 N N . SER A 1 129 ? -46.229 -5.295 61.176 1.00 96.62 129 SER A N 1
ATOM 914 C CA . SER A 1 129 ? -46.237 -4.142 62.083 1.00 96.62 129 SER A CA 1
ATOM 915 C C . SER A 1 129 ? -47.618 -3.483 62.182 1.00 96.62 129 SER A C 1
ATOM 917 O O . SER A 1 129 ? -47.992 -3.040 63.264 1.00 96.62 129 SER A O 1
ATOM 919 N N . THR A 1 130 ? -48.422 -3.460 61.113 1.00 94.31 130 THR A N 1
ATOM 920 C CA . THR A 1 130 ? -49.838 -3.042 61.183 1.00 94.31 130 THR A CA 1
ATOM 921 C C . THR A 1 130 ? -50.665 -3.989 62.060 1.00 94.31 130 THR A C 1
ATOM 923 O O . THR A 1 130 ? -51.421 -3.530 62.913 1.00 94.31 130 THR A O 1
ATOM 926 N N . GLN A 1 131 ? -50.481 -5.307 61.915 1.00 95.31 131 GLN A N 1
ATOM 927 C CA . GLN A 1 131 ? -51.155 -6.308 62.756 1.00 95.31 131 GLN A CA 1
ATOM 928 C C . GLN A 1 131 ? -50.774 -6.177 64.238 1.00 95.31 131 GLN A C 1
ATOM 930 O O . GLN A 1 131 ? -51.647 -6.243 65.100 1.00 95.31 131 GLN A O 1
ATOM 935 N N . ILE A 1 132 ? -49.492 -5.944 64.545 1.00 95.31 132 ILE A N 1
ATOM 936 C CA . ILE A 1 132 ? -49.038 -5.695 65.922 1.00 95.31 132 ILE A CA 1
ATOM 937 C C . ILE A 1 132 ? -49.645 -4.393 66.465 1.00 95.31 132 ILE A C 1
ATOM 939 O O . ILE A 1 132 ? -50.072 -4.371 67.615 1.00 95.31 132 ILE A O 1
ATOM 943 N N . GLY A 1 133 ? -49.766 -3.342 65.646 1.00 95.25 133 GLY A N 1
ATOM 944 C CA . GLY A 1 133 ? -50.439 -2.095 66.029 1.00 95.25 133 GLY A CA 1
ATOM 945 C C . GLY A 1 133 ? -51.866 -2.315 66.548 1.00 95.25 133 GLY A C 1
ATOM 946 O O . GLY A 1 133 ? -52.189 -1.852 67.640 1.00 95.25 133 GLY A O 1
ATOM 947 N N . ALA A 1 134 ? -52.676 -3.102 65.832 1.00 94.69 134 ALA A N 1
ATOM 948 C CA . ALA A 1 134 ? -54.043 -3.445 66.244 1.00 94.69 134 ALA A CA 1
ATOM 949 C C . ALA A 1 134 ? -54.098 -4.307 67.528 1.00 94.69 134 ALA A C 1
ATOM 951 O O . ALA A 1 134 ? -55.003 -4.164 68.353 1.00 94.69 134 ALA A O 1
ATOM 952 N N . ILE A 1 135 ? -53.108 -5.183 67.741 1.00 95.00 135 ILE A N 1
ATOM 953 C CA . ILE A 1 135 ? -52.977 -5.942 68.997 1.00 95.00 135 ILE A CA 1
ATOM 954 C C . ILE A 1 135 ? -52.658 -4.993 70.163 1.00 95.00 135 ILE A C 1
ATOM 956 O O . ILE A 1 135 ? -53.253 -5.116 71.229 1.00 95.00 135 ILE A O 1
ATOM 960 N N . ILE A 1 136 ? -51.762 -4.023 69.967 1.00 96.00 136 ILE A N 1
ATOM 961 C CA . ILE A 1 136 ? -51.387 -3.038 70.995 1.00 96.00 136 ILE A CA 1
ATOM 962 C C . ILE A 1 136 ? -52.544 -2.087 71.326 1.00 96.00 136 ILE A C 1
ATOM 964 O O . ILE A 1 136 ? -52.724 -1.744 72.490 1.00 96.00 136 ILE A O 1
ATOM 968 N N . GLU A 1 137 ? -53.362 -1.712 70.342 1.00 94.50 137 GLU A N 1
ATOM 969 C CA . GLU A 1 137 ? -54.635 -1.010 70.554 1.00 94.50 137 GLU A CA 1
ATOM 970 C C . GLU A 1 137 ? -55.584 -1.828 71.444 1.00 94.50 137 GLU A C 1
ATOM 972 O O . GLU A 1 137 ? -56.001 -1.349 72.495 1.00 94.50 137 GLU A O 1
ATOM 977 N N . THR A 1 138 ? -55.782 -3.112 71.125 1.00 96.06 138 THR A N 1
ATOM 978 C CA . THR A 1 138 ? -56.600 -4.029 71.942 1.00 96.06 138 THR A CA 1
ATOM 979 C C . THR A 1 138 ? -56.069 -4.176 73.380 1.00 96.06 138 THR A C 1
ATOM 981 O O . THR A 1 138 ? -56.850 -4.270 74.326 1.00 96.06 138 THR A O 1
ATOM 984 N N . ILE A 1 139 ? -54.746 -4.196 73.584 1.00 94.75 139 ILE A N 1
ATOM 985 C CA . ILE A 1 139 ? -54.145 -4.293 74.929 1.00 94.75 139 ILE A CA 1
ATOM 986 C C . ILE A 1 139 ? -54.302 -2.976 75.709 1.00 94.75 139 ILE A C 1
ATOM 988 O O . ILE A 1 139 ? -54.528 -3.022 76.916 1.00 94.75 139 ILE A O 1
ATOM 992 N N . ASP A 1 140 ? -54.228 -1.816 75.049 1.00 94.75 140 ASP A N 1
ATOM 993 C CA . ASP A 1 140 ? -54.457 -0.497 75.666 1.00 94.75 140 ASP A CA 1
ATOM 994 C C . ASP A 1 140 ? -55.926 -0.332 76.109 1.00 94.75 140 ASP A C 1
ATOM 996 O O . ASP A 1 140 ? -56.197 0.166 77.206 1.00 94.75 140 ASP A O 1
ATOM 1000 N N . ASP A 1 141 ? -56.871 -0.859 75.322 1.00 95.12 141 ASP A N 1
ATOM 1001 C CA . ASP A 1 141 ? -58.287 -0.967 75.693 1.00 95.12 141 ASP A CA 1
ATOM 1002 C C . ASP A 1 141 ? -58.496 -1.896 76.900 1.00 95.12 141 ASP A C 1
ATOM 1004 O O . ASP A 1 141 ? -59.177 -1.526 77.859 1.00 95.12 141 ASP A O 1
ATOM 1008 N N . ILE A 1 142 ? -57.877 -3.085 76.903 1.00 94.69 142 ILE A N 1
ATOM 1009 C CA . ILE A 1 142 ? -57.937 -4.023 78.039 1.00 94.69 142 ILE A CA 1
ATOM 1010 C C . ILE A 1 142 ? -57.325 -3.394 79.296 1.00 94.69 142 ILE A C 1
ATOM 1012 O O . ILE A 1 142 ? -57.897 -3.521 80.381 1.00 94.69 142 ILE A O 1
ATOM 1016 N N . ALA A 1 143 ? -56.198 -2.688 79.178 1.00 94.94 143 ALA A N 1
ATOM 1017 C CA . ALA A 1 143 ? -55.582 -1.967 80.287 1.00 94.94 143 ALA A CA 1
ATOM 1018 C C . ALA A 1 143 ? -56.519 -0.868 80.814 1.00 94.94 143 ALA A C 1
ATOM 1020 O O . ALA A 1 143 ? -56.751 -0.784 82.019 1.00 94.94 143 ALA A O 1
ATOM 1021 N N . SER A 1 144 ? -57.144 -0.092 79.928 1.00 93.88 144 SER A N 1
ATOM 1022 C CA . SER A 1 144 ? -58.104 0.958 80.291 1.00 93.88 144 SER A CA 1
ATOM 1023 C C . SER A 1 144 ? -59.359 0.402 80.980 1.00 93.88 144 SER A C 1
ATOM 1025 O O . SER A 1 144 ? -59.790 0.931 82.008 1.00 93.88 144 SER A O 1
ATOM 1027 N N . GLN A 1 145 ? -59.913 -0.711 80.487 1.00 95.50 145 GLN A N 1
ATOM 1028 C CA . GLN A 1 145 ? -61.026 -1.418 81.134 1.00 95.50 145 GLN A CA 1
ATOM 1029 C C . GLN A 1 145 ? -60.620 -2.006 82.491 1.00 95.50 145 GLN A C 1
ATOM 1031 O O . GLN A 1 145 ? -61.360 -1.873 83.465 1.00 95.50 145 GLN A O 1
ATOM 1036 N N . THR A 1 146 ? -59.431 -2.605 82.587 1.00 95.00 146 THR A N 1
ATOM 1037 C CA . THR A 1 146 ? -58.896 -3.154 83.844 1.00 95.00 146 THR A CA 1
ATOM 1038 C C . THR A 1 146 ? -58.688 -2.049 84.879 1.00 95.00 146 THR A C 1
ATOM 1040 O O . THR A 1 146 ? -59.024 -2.242 86.044 1.00 95.00 146 THR A O 1
ATOM 1043 N N . ASN A 1 147 ? -58.228 -0.867 84.458 1.00 92.88 147 ASN A N 1
ATOM 1044 C CA . ASN A 1 147 ? -58.085 0.310 85.314 1.00 92.88 147 ASN A CA 1
ATOM 1045 C C . ASN A 1 147 ? -59.441 0.770 85.886 1.00 92.88 147 ASN A C 1
ATOM 1047 O O . ASN A 1 147 ? -59.564 1.010 87.087 1.00 92.88 147 ASN A O 1
ATOM 1051 N N . LEU A 1 148 ? -60.486 0.824 85.049 1.00 93.44 148 LEU A N 1
ATOM 1052 C CA . LEU A 1 148 ? -61.854 1.155 85.474 1.00 93.44 148 LEU A CA 1
ATOM 1053 C C . LEU A 1 148 ? -62.461 0.094 86.407 1.00 93.44 148 LEU A C 1
ATOM 1055 O O . LEU A 1 148 ? -63.088 0.439 87.408 1.00 93.44 148 LEU A O 1
ATOM 1059 N N . LEU A 1 149 ? -62.259 -1.194 86.118 1.00 92.69 149 LEU A N 1
ATOM 1060 C CA . LEU A 1 149 ? -62.704 -2.295 86.980 1.00 92.69 149 LEU A CA 1
ATOM 1061 C C . LEU A 1 149 ? -61.994 -2.267 88.341 1.00 92.69 149 LEU A C 1
ATOM 1063 O O . LEU A 1 149 ? -62.645 -2.429 89.373 1.00 92.69 149 LEU A O 1
ATOM 1067 N N . ALA A 1 150 ? -60.687 -2.005 88.352 1.00 94.31 150 ALA A N 1
ATOM 1068 C CA . ALA A 1 150 ? -59.890 -1.860 89.564 1.00 94.31 150 ALA A CA 1
ATOM 1069 C C . ALA A 1 150 ? -60.314 -0.639 90.394 1.00 94.31 150 ALA A C 1
ATOM 1071 O O . ALA A 1 150 ? -60.447 -0.743 91.611 1.00 94.31 150 ALA A O 1
ATOM 1072 N N . LEU A 1 151 ? -60.612 0.494 89.749 1.00 91.38 151 LEU A N 1
ATOM 1073 C CA . LEU A 1 151 ? -61.162 1.678 90.412 1.00 91.38 151 LEU A CA 1
ATOM 1074 C C . LEU A 1 151 ? -62.524 1.380 91.064 1.00 91.38 151 LEU A C 1
ATOM 1076 O O . LEU A 1 151 ? -62.723 1.693 92.237 1.00 91.38 151 LEU A O 1
ATOM 1080 N N . ASN A 1 152 ? -63.435 0.718 90.345 1.00 90.44 152 ASN A N 1
ATOM 1081 C CA . ASN A 1 152 ? -64.734 0.306 90.886 1.00 90.44 152 ASN A CA 1
ATOM 1082 C C . ASN A 1 152 ? -64.581 -0.671 92.068 1.00 90.44 152 ASN A C 1
ATOM 1084 O O . ASN A 1 152 ? -65.265 -0.528 93.081 1.00 90.44 152 ASN A O 1
ATOM 1088 N N . ALA A 1 153 ? -63.647 -1.625 91.978 1.00 91.19 153 ALA A N 1
ATOM 1089 C CA . ALA A 1 153 ? -63.333 -2.545 93.068 1.00 91.19 153 ALA A CA 1
ATOM 1090 C C . ALA A 1 153 ? -62.733 -1.827 94.292 1.00 91.19 153 ALA A C 1
ATOM 1092 O O . ALA A 1 153 ? -63.087 -2.158 95.421 1.00 91.19 153 ALA A O 1
ATOM 1093 N N . ALA A 1 154 ? -61.881 -0.816 94.092 1.00 89.38 154 ALA A N 1
ATOM 1094 C CA . ALA A 1 154 ? -61.318 -0.007 95.174 1.00 89.38 154 ALA A CA 1
ATOM 1095 C C . ALA A 1 154 ? -62.395 0.834 95.882 1.00 89.38 154 ALA A C 1
ATOM 1097 O O . ALA A 1 154 ? -62.394 0.922 97.111 1.00 89.38 154 ALA A O 1
ATOM 1098 N N . ILE A 1 155 ? -63.347 1.397 95.126 1.00 87.00 155 ILE A N 1
ATOM 1099 C CA . ILE A 1 155 ? -64.503 2.129 95.668 1.00 87.00 155 ILE A CA 1
ATOM 1100 C C . ILE A 1 155 ? -65.374 1.204 96.527 1.00 87.00 155 ILE A C 1
ATOM 1102 O O . ILE A 1 155 ? -65.674 1.538 97.673 1.00 87.00 155 ILE A O 1
ATOM 1106 N N . GLU A 1 156 ? -65.750 0.029 96.019 1.00 89.25 156 GLU A N 1
ATOM 1107 C CA . GLU A 1 156 ? -66.627 -0.887 96.761 1.00 89.25 156 GLU A CA 1
ATOM 1108 C C . GLU A 1 156 ? -65.900 -1.536 97.960 1.00 89.25 156 GLU A C 1
ATOM 1110 O O . GLU A 1 156 ? -66.494 -1.735 99.019 1.00 89.25 156 GLU A O 1
ATOM 1115 N N . ALA A 1 157 ? -64.583 -1.756 97.865 1.00 87.88 157 ALA A N 1
ATOM 1116 C CA . ALA A 1 157 ? -63.759 -2.177 98.997 1.00 87.88 157 ALA A CA 1
ATOM 1117 C C . ALA A 1 157 ? -63.648 -1.094 100.088 1.00 87.88 157 ALA A C 1
ATOM 1119 O O . ALA A 1 157 ? -63.720 -1.416 101.274 1.00 87.88 157 ALA A O 1
ATOM 1120 N N . ALA A 1 158 ? -63.545 0.190 99.724 1.00 84.75 158 ALA A N 1
ATOM 1121 C CA . ALA A 1 158 ? -63.627 1.291 100.688 1.00 84.75 158 ALA A CA 1
ATOM 1122 C C . ALA A 1 158 ? -65.020 1.375 101.344 1.00 84.75 158 ALA A C 1
ATOM 1124 O O . ALA A 1 158 ? -65.139 1.655 102.538 1.00 84.75 158 ALA A O 1
ATOM 1125 N N . ARG A 1 159 ? -66.077 1.065 100.584 1.00 85.62 159 ARG A N 1
ATOM 1126 C CA . ARG A 1 159 ? -67.474 1.033 101.045 1.00 85.62 159 ARG A CA 1
ATOM 1127 C C . ARG A 1 159 ? -67.760 -0.089 102.051 1.00 85.62 159 ARG A C 1
ATOM 1129 O O . ARG A 1 159 ? -68.601 0.086 102.927 1.00 85.62 159 ARG A O 1
ATOM 1136 N N . ALA A 1 160 ? -67.036 -1.207 101.963 1.00 85.31 160 ALA A N 1
ATOM 1137 C CA . ALA A 1 160 ? -67.130 -2.348 102.881 1.00 85.31 160 ALA A CA 1
ATOM 1138 C C . ALA A 1 160 ? -66.391 -2.157 104.231 1.00 85.31 160 ALA A C 1
ATOM 1140 O O . ALA A 1 160 ? -66.409 -3.054 105.079 1.00 85.31 160 ALA A O 1
ATOM 1141 N N . GLY A 1 161 ? -65.744 -1.006 104.457 1.00 81.75 161 GLY A N 1
ATOM 1142 C CA . GLY A 1 161 ? -65.130 -0.650 105.742 1.00 81.75 161 GLY A CA 1
ATOM 1143 C C . GLY A 1 161 ? -63.996 -1.590 106.174 1.00 81.75 161 GLY A C 1
ATOM 1144 O O . GLY A 1 161 ? -63.144 -1.970 105.370 1.00 81.75 161 GLY A O 1
ATOM 1145 N N . GLU A 1 162 ? -63.972 -1.979 107.455 1.00 76.44 162 GLU A N 1
ATOM 1146 C CA . GLU A 1 162 ? -62.927 -2.852 108.029 1.00 76.44 162 GLU A CA 1
ATOM 1147 C C . GLU A 1 162 ? -62.754 -4.178 107.267 1.00 76.44 162 GLU A C 1
ATOM 1149 O O . GLU A 1 162 ? -61.627 -4.640 107.089 1.00 76.44 162 GLU A O 1
ATOM 1154 N N . HIS A 1 163 ? -63.842 -4.762 106.754 1.00 77.56 163 HIS A N 1
ATOM 1155 C CA . HIS A 1 163 ? -63.802 -6.026 106.011 1.00 77.56 163 HIS A CA 1
ATOM 1156 C C . HIS A 1 163 ? -63.253 -5.879 104.580 1.00 77.56 163 HIS A C 1
ATOM 1158 O O . HIS A 1 163 ? -62.794 -6.860 103.996 1.00 77.56 163 HIS A O 1
ATOM 1164 N N . GLY A 1 164 ? -63.265 -4.667 104.016 1.00 83.50 164 GLY A N 1
ATOM 1165 C CA . GLY A 1 164 ? -62.802 -4.391 102.654 1.00 83.50 164 GLY A CA 1
ATOM 1166 C C . GLY A 1 164 ? -61.312 -4.058 102.527 1.00 83.50 164 GLY A C 1
ATOM 1167 O O . GLY A 1 164 ? -60.780 -4.098 101.419 1.00 83.50 164 GLY A O 1
ATOM 1168 N N . LYS A 1 165 ? -60.605 -3.778 103.634 1.00 79.12 165 LYS A N 1
ATOM 1169 C CA . LYS A 1 165 ? -59.208 -3.289 103.622 1.00 79.12 165 LYS A CA 1
ATOM 1170 C C . LYS A 1 165 ? -58.246 -4.135 102.779 1.00 79.12 165 LYS A C 1
ATOM 1172 O O . LYS A 1 165 ? -57.443 -3.576 102.038 1.00 79.12 165 LYS A O 1
ATOM 1177 N N . GLY A 1 166 ? -58.339 -5.465 102.852 1.00 82.81 166 GLY A N 1
ATOM 1178 C CA . GLY A 1 166 ? -57.500 -6.365 102.047 1.00 82.81 166 GLY A CA 1
ATOM 1179 C C . GLY A 1 166 ? -57.788 -6.271 100.543 1.00 82.81 166 GLY A C 1
ATOM 1180 O O . GLY A 1 166 ? -56.862 -6.215 99.738 1.00 82.81 166 GLY A O 1
ATOM 1181 N N . PHE A 1 167 ? -59.066 -6.174 100.164 1.00 87.00 167 PHE A N 1
ATOM 1182 C CA . PHE A 1 167 ? -59.480 -6.004 98.769 1.00 87.00 167 PHE A CA 1
ATOM 1183 C C . PHE A 1 167 ? -59.116 -4.623 98.214 1.00 87.00 167 PHE A C 1
ATOM 1185 O O . PHE A 1 167 ? -58.745 -4.530 97.048 1.00 87.00 167 PHE A O 1
ATOM 1192 N N . ALA A 1 168 ? -59.149 -3.570 99.037 1.00 87.44 168 ALA A N 1
ATOM 1193 C CA . ALA A 1 168 ? -58.770 -2.219 98.623 1.00 87.44 168 ALA A CA 1
ATOM 1194 C C . ALA A 1 168 ? -57.291 -2.137 98.200 1.00 87.44 168 ALA A C 1
ATOM 1196 O O . ALA A 1 168 ? -56.978 -1.518 97.185 1.00 87.44 168 ALA A O 1
ATOM 1197 N N . VAL A 1 169 ? -56.393 -2.814 98.930 1.00 89.06 169 VAL A N 1
ATOM 1198 C CA . VAL A 1 169 ? -54.963 -2.895 98.578 1.00 89.06 169 VAL A CA 1
ATOM 1199 C C . VAL A 1 169 ? -54.760 -3.634 97.254 1.00 89.06 169 VAL A C 1
ATOM 1201 O O . VAL A 1 169 ? -54.027 -3.152 96.395 1.00 89.06 169 VAL A O 1
ATOM 1204 N N . VAL A 1 170 ? -55.439 -4.771 97.054 1.00 92.00 170 VAL A N 1
ATOM 1205 C CA . VAL A 1 170 ? -55.363 -5.527 95.790 1.00 92.00 170 VAL A CA 1
ATOM 1206 C C . VAL A 1 170 ? -55.911 -4.702 94.623 1.00 92.00 170 VAL A C 1
ATOM 1208 O O . VAL A 1 170 ? -55.290 -4.657 93.565 1.00 92.00 170 VAL A O 1
ATOM 1211 N N . ALA A 1 171 ? -57.036 -4.012 94.810 1.00 93.12 171 ALA A N 1
ATOM 1212 C CA . ALA A 1 171 ? -57.645 -3.184 93.777 1.00 93.12 171 ALA A CA 1
ATOM 1213 C C . ALA A 1 171 ? -56.744 -2.005 93.363 1.00 93.12 171 ALA A C 1
ATOM 1215 O O . ALA A 1 171 ? -56.559 -1.780 92.170 1.00 93.12 171 ALA A O 1
ATOM 1216 N N . ASP A 1 172 ? -56.122 -1.294 94.310 1.00 91.44 172 ASP A N 1
ATOM 1217 C CA . ASP A 1 172 ? -55.211 -0.187 93.982 1.00 91.44 172 ASP A CA 1
ATOM 1218 C C . ASP A 1 172 ? -53.886 -0.670 93.348 1.00 91.44 172 ASP A C 1
ATOM 1220 O O . ASP A 1 172 ? -53.294 0.042 92.537 1.00 91.44 172 ASP A O 1
ATOM 1224 N N . GLU A 1 173 ? -53.444 -1.899 93.638 1.00 94.31 173 GLU A N 1
ATOM 1225 C CA . GLU A 1 173 ? -52.294 -2.514 92.958 1.00 94.31 173 GLU A CA 1
ATOM 1226 C C . GLU A 1 173 ? -52.631 -2.944 91.519 1.00 94.31 173 GLU A C 1
ATOM 1228 O O . GLU A 1 173 ? -51.864 -2.666 90.595 1.00 94.31 173 GLU A O 1
ATOM 1233 N N . VAL A 1 174 ? -53.814 -3.531 91.284 1.00 95.12 174 VAL A N 1
ATOM 1234 C CA . VAL A 1 174 ? -54.306 -3.827 89.922 1.00 95.12 174 VAL A CA 1
ATOM 1235 C C . VAL A 1 174 ? -54.495 -2.534 89.120 1.00 95.12 174 VAL A C 1
ATOM 1237 O O . VAL A 1 174 ? -54.140 -2.498 87.942 1.00 95.12 174 VAL A O 1
ATOM 1240 N N . ARG A 1 175 ? -54.970 -1.452 89.753 1.00 93.62 175 ARG A N 1
ATOM 1241 C CA . ARG A 1 175 ? -55.090 -0.118 89.139 1.00 93.62 175 ARG A CA 1
ATOM 1242 C C . ARG A 1 175 ? -53.729 0.399 88.659 1.00 93.62 175 ARG A C 1
ATOM 1244 O O . ARG A 1 175 ? -53.574 0.723 87.484 1.00 93.62 175 ARG A O 1
ATOM 1251 N N . LYS A 1 176 ? -52.704 0.375 89.521 1.00 93.06 176 LYS A N 1
ATOM 1252 C CA . LYS A 1 176 ? -51.322 0.752 89.153 1.00 93.06 176 LYS A CA 1
ATOM 1253 C C . LYS A 1 176 ? -50.736 -0.141 88.061 1.00 93.06 176 LYS A C 1
ATOM 1255 O O . LYS A 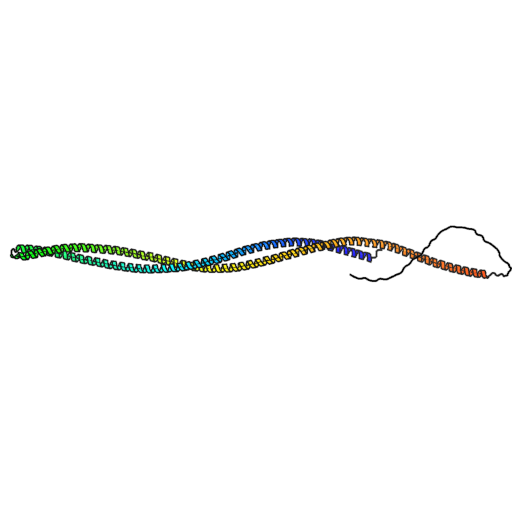1 176 ? -50.015 0.352 87.194 1.00 93.06 176 LYS A O 1
ATOM 1260 N N . LEU A 1 177 ? -51.022 -1.444 88.081 1.00 94.62 177 LEU A N 1
ATOM 1261 C CA . LEU A 1 177 ? -50.565 -2.368 87.041 1.00 94.62 177 LEU A CA 1
ATOM 1262 C C . LEU A 1 177 ? -51.219 -2.063 85.685 1.00 94.62 177 LEU A C 1
ATOM 1264 O O . LEU A 1 177 ? -50.542 -2.103 84.656 1.00 94.62 177 LEU A O 1
ATOM 1268 N N . ALA A 1 178 ? -52.504 -1.708 85.682 1.00 94.75 178 ALA A N 1
ATOM 1269 C CA . ALA A 1 178 ? -53.239 -1.294 84.493 1.00 94.75 178 ALA A CA 1
ATOM 1270 C C . ALA A 1 178 ? -52.731 0.050 83.934 1.00 94.75 178 ALA A C 1
ATOM 1272 O O . ALA A 1 178 ? -52.473 0.152 82.736 1.00 94.75 178 ALA A O 1
ATOM 1273 N N . GLU A 1 179 ? -52.478 1.045 84.793 1.00 93.38 179 GLU A N 1
ATOM 1274 C CA . GLU A 1 179 ? -51.850 2.321 84.408 1.00 93.38 179 GLU A CA 1
ATOM 1275 C C . GLU A 1 179 ? -50.452 2.109 83.803 1.00 93.38 179 GLU A C 1
ATOM 1277 O O . GLU A 1 179 ? -50.151 2.639 82.731 1.00 93.38 179 GLU A O 1
ATOM 1282 N N . ARG A 1 180 ? -49.616 1.263 84.423 1.00 94.81 180 ARG A N 1
ATOM 1283 C CA . ARG A 1 180 ? -48.301 0.880 83.876 1.00 94.81 180 ARG A CA 1
ATOM 1284 C C . ARG A 1 180 ? -48.410 0.129 82.548 1.00 94.81 180 ARG A C 1
ATOM 1286 O O . ARG A 1 180 ? -47.566 0.330 81.681 1.00 94.81 180 ARG A O 1
ATOM 1293 N N . SER A 1 181 ? -49.436 -0.705 82.379 1.00 95.75 181 SER A N 1
ATOM 1294 C CA . SER A 1 181 ? -49.678 -1.426 81.124 1.00 95.75 181 SER A CA 1
ATOM 1295 C C . SER A 1 181 ? -50.084 -0.477 79.995 1.00 95.75 181 SER A C 1
ATOM 1297 O O . SER A 1 181 ? -49.519 -0.589 78.914 1.00 95.75 181 SER A O 1
ATOM 1299 N N . SER A 1 182 ? -50.969 0.498 80.254 1.00 94.50 182 SER A N 1
ATOM 1300 C CA . SER A 1 182 ? -51.350 1.522 79.261 1.00 94.50 182 SER A CA 1
ATOM 1301 C C . SER A 1 182 ? -50.189 2.465 78.901 1.00 94.50 182 SER A C 1
ATOM 1303 O O . SER A 1 182 ? -50.066 2.930 77.768 1.00 94.50 182 SER A O 1
ATOM 1305 N N . GLN A 1 183 ? -49.289 2.748 79.847 1.00 95.06 183 GLN A N 1
ATOM 1306 C CA . GLN A 1 183 ? -48.075 3.504 79.538 1.00 95.06 183 GLN A CA 1
ATOM 1307 C C . GLN A 1 183 ? -47.121 2.694 78.639 1.00 95.06 183 GLN A C 1
ATOM 1309 O O . GLN A 1 183 ? -46.652 3.206 77.624 1.00 95.06 183 GLN A O 1
ATOM 1314 N N . ALA A 1 184 ? -46.907 1.410 78.943 1.00 95.19 184 ALA A N 1
ATOM 1315 C CA . ALA A 1 184 ? -46.075 0.532 78.121 1.00 95.19 184 ALA A CA 1
ATOM 1316 C C . ALA A 1 184 ? -46.658 0.290 76.711 1.00 95.19 184 ALA A C 1
ATOM 1318 O O . ALA A 1 184 ? -45.906 0.246 75.738 1.00 95.19 184 ALA A O 1
ATOM 1319 N N . THR A 1 185 ? -47.983 0.172 76.550 1.00 95.50 185 THR A N 1
ATOM 1320 C CA . THR A 1 185 ? -48.611 0.057 75.218 1.00 95.50 185 THR A CA 1
ATOM 1321 C C . THR A 1 185 ? -48.440 1.319 74.380 1.00 95.50 185 THR A C 1
ATOM 1323 O O . THR A 1 185 ? -48.260 1.194 73.171 1.00 95.50 185 THR A O 1
ATOM 1326 N N . LYS A 1 186 ? -48.433 2.520 74.976 1.00 94.50 186 LYS A N 1
ATOM 1327 C CA . LYS A 1 186 ? -48.125 3.769 74.251 1.00 94.50 186 LYS A CA 1
ATOM 1328 C C . LYS A 1 186 ? -46.692 3.784 73.724 1.00 94.50 186 LYS A C 1
ATOM 1330 O O . LYS A 1 186 ? -46.496 4.033 72.540 1.00 94.50 186 LYS A O 1
ATOM 1335 N N . GLU A 1 187 ? -45.719 3.424 74.557 1.00 95.81 187 GLU A N 1
ATOM 1336 C CA . GLU A 1 187 ? -44.309 3.321 74.150 1.00 95.81 187 GLU A CA 1
ATOM 1337 C C . GLU A 1 187 ? -44.122 2.286 73.023 1.00 95.81 187 GLU A C 1
ATOM 1339 O O . GLU A 1 187 ? -43.422 2.537 72.039 1.00 95.81 187 GLU A O 1
ATOM 1344 N N . ILE A 1 188 ? -44.817 1.142 73.089 1.00 95.81 188 ILE A N 1
ATOM 1345 C CA . ILE A 1 188 ? -44.800 0.152 72.000 1.00 95.81 188 ILE A CA 1
ATOM 1346 C C . ILE A 1 188 ? -45.513 0.679 70.742 1.00 95.81 188 ILE A C 1
ATOM 1348 O O . ILE A 1 188 ? -45.039 0.429 69.634 1.00 95.81 188 ILE A O 1
ATOM 1352 N N . ARG A 1 189 ? -46.614 1.429 70.874 1.00 95.19 189 ARG A N 1
ATOM 1353 C CA . ARG A 1 189 ? -47.332 2.049 69.745 1.00 95.19 189 ARG A CA 1
ATOM 1354 C C . ARG A 1 189 ? -46.424 3.019 68.981 1.00 95.19 189 ARG A C 1
ATOM 1356 O O . ARG A 1 189 ? -46.378 2.941 67.755 1.00 95.19 189 ARG A O 1
ATOM 1363 N N . GLU A 1 190 ? -45.660 3.855 69.683 1.00 95.75 190 GLU A N 1
ATOM 1364 C CA . GLU A 1 190 ? -44.659 4.751 69.082 1.00 95.75 190 GLU A CA 1
ATOM 1365 C C . GLU A 1 190 ? -43.552 3.965 68.358 1.00 95.75 190 GLU A C 1
ATOM 1367 O O . GLU A 1 190 ? -43.239 4.253 67.200 1.00 95.75 190 GLU A O 1
ATOM 1372 N N . MET A 1 191 ? -43.013 2.904 68.977 1.00 95.00 191 MET A N 1
ATOM 1373 C CA . MET A 1 191 ? -42.036 2.023 68.319 1.00 95.00 191 MET A CA 1
ATOM 1374 C C . MET A 1 191 ? -42.592 1.375 67.042 1.00 95.00 191 MET A C 1
ATOM 1376 O O . MET A 1 191 ? -41.901 1.321 66.025 1.00 95.00 191 MET A O 1
ATOM 1380 N N . ILE A 1 192 ? -43.846 0.916 67.056 1.00 96.12 192 ILE A N 1
ATOM 1381 C CA . ILE A 1 192 ? -44.495 0.316 65.884 1.00 96.12 192 ILE A CA 1
ATOM 1382 C C . ILE A 1 192 ? -44.719 1.346 64.770 1.00 96.12 192 ILE A C 1
ATOM 1384 O O . ILE A 1 192 ? -44.482 1.018 63.607 1.00 96.12 192 ILE A O 1
ATOM 1388 N N . GLN A 1 193 ? -45.098 2.585 65.094 1.00 94.69 193 GLN A N 1
ATOM 1389 C CA . GLN A 1 193 ? -45.205 3.669 64.109 1.00 94.69 193 GLN A CA 1
ATOM 1390 C C . GLN A 1 193 ? -43.849 3.986 63.461 1.00 94.69 193 GLN A C 1
ATOM 1392 O O . GLN A 1 193 ? -43.768 4.085 62.236 1.00 94.69 193 GLN A O 1
ATOM 1397 N N . MET A 1 194 ? -42.765 4.050 64.245 1.00 96.12 194 MET A N 1
ATOM 1398 C CA . MET A 1 194 ? -41.409 4.228 63.705 1.00 96.12 194 MET A CA 1
ATOM 1399 C C . MET A 1 194 ? -40.992 3.075 62.777 1.00 96.12 194 MET A C 1
ATOM 1401 O O . MET A 1 194 ? -40.422 3.317 61.713 1.00 96.12 194 MET A O 1
ATOM 1405 N N . VAL A 1 195 ? -41.315 1.822 63.126 1.00 95.69 195 VAL A N 1
ATOM 1406 C CA . VAL A 1 195 ? -41.041 0.655 62.264 1.00 95.69 195 VAL A CA 1
ATOM 1407 C C . VAL A 1 195 ? -41.873 0.688 60.976 1.00 95.69 195 VAL A C 1
ATOM 1409 O O . VAL A 1 195 ? -41.354 0.330 59.920 1.00 95.69 195 VAL A O 1
ATOM 1412 N N . GLN A 1 196 ? -43.138 1.119 61.028 1.00 92.94 196 GLN A N 1
ATOM 1413 C CA . GLN A 1 196 ? -43.987 1.263 59.838 1.00 92.94 196 GLN A CA 1
ATOM 1414 C C . GLN A 1 196 ? -43.430 2.328 58.879 1.00 92.94 196 GLN A C 1
ATOM 1416 O O . GLN A 1 196 ? -43.200 2.019 57.710 1.00 92.94 196 GLN A O 1
ATOM 1421 N N . ALA A 1 197 ? -43.120 3.528 59.380 1.00 96.06 197 ALA A N 1
ATOM 1422 C CA . ALA A 1 197 ? -42.532 4.608 58.583 1.00 96.06 197 ALA A CA 1
ATOM 1423 C C . ALA A 1 197 ? -41.162 4.216 57.992 1.00 96.06 197 ALA A C 1
ATOM 1425 O O . ALA A 1 197 ? -40.884 4.463 56.818 1.00 96.06 197 ALA A O 1
ATOM 1426 N N . GLY A 1 198 ? -40.320 3.532 58.778 1.00 97.12 198 GLY A N 1
ATOM 1427 C CA . GLY A 1 198 ? -39.042 3.000 58.305 1.00 97.12 198 GLY A CA 1
ATOM 1428 C C . GLY A 1 198 ? -39.199 1.942 57.207 1.00 97.12 198 GLY A C 1
ATOM 1429 O O . GLY A 1 198 ? -38.431 1.940 56.244 1.00 97.12 198 GLY A O 1
ATOM 1430 N N . ALA A 1 199 ? -40.206 1.068 57.306 1.00 96.06 199 ALA A N 1
ATOM 1431 C CA . ALA A 1 199 ? -40.501 0.070 56.279 1.00 96.06 199 ALA A CA 1
ATOM 1432 C C . ALA A 1 199 ? -40.999 0.713 54.972 1.00 96.06 199 ALA A C 1
ATOM 1434 O O . ALA A 1 199 ? -40.551 0.315 53.899 1.00 96.06 199 ALA A O 1
ATOM 1435 N N . GLU A 1 200 ? -41.871 1.720 55.049 1.00 96.00 200 GLU A N 1
ATOM 1436 C CA . GLU A 1 200 ? -42.371 2.457 53.881 1.00 96.00 200 GLU A CA 1
ATOM 1437 C C . GLU A 1 200 ? -41.240 3.195 53.147 1.00 96.00 200 GLU A C 1
ATOM 1439 O O . GLU A 1 200 ? -41.015 2.947 51.961 1.00 96.00 200 GLU A O 1
ATOM 1444 N N . SER A 1 201 ? -40.435 3.980 53.873 1.00 97.69 201 SER A N 1
ATOM 1445 C CA . SER A 1 201 ? -39.261 4.671 53.317 1.00 97.69 201 SER A CA 1
ATOM 1446 C C . SER A 1 201 ? -38.234 3.699 52.710 1.00 97.69 201 SER A C 1
ATOM 1448 O O . SER A 1 201 ? -37.668 3.957 51.646 1.00 97.69 201 SER A O 1
ATOM 1450 N N . THR A 1 202 ? -38.036 2.529 53.327 1.00 97.38 202 THR A N 1
ATOM 1451 C CA . THR A 1 202 ? -37.154 1.484 52.782 1.00 97.38 202 THR A CA 1
ATOM 1452 C C . THR A 1 202 ? -37.691 0.908 51.465 1.00 97.38 202 THR A C 1
ATOM 1454 O O . THR A 1 202 ? -36.911 0.642 50.551 1.00 97.38 202 THR A O 1
ATOM 1457 N N . VAL A 1 203 ? -39.009 0.728 51.329 1.00 96.56 203 VAL A N 1
ATOM 1458 C CA . VAL A 1 203 ? -39.632 0.248 50.081 1.00 96.56 203 VAL A CA 1
ATOM 1459 C C . VAL A 1 203 ? -39.515 1.289 48.970 1.00 96.56 203 VAL A C 1
ATOM 1461 O O . VAL A 1 203 ? -39.215 0.922 47.835 1.00 96.56 203 VAL A O 1
ATOM 1464 N N . GLU A 1 204 ? -39.686 2.573 49.282 1.00 96.75 204 GLU A N 1
ATOM 1465 C CA . GLU A 1 204 ? -39.475 3.667 48.328 1.00 96.75 204 GLU A CA 1
ATOM 1466 C C . GLU A 1 204 ? -38.021 3.702 47.824 1.00 96.75 204 GLU A C 1
ATOM 1468 O O . GLU A 1 204 ? -37.781 3.678 46.613 1.00 96.75 204 GLU A O 1
ATOM 1473 N N . ALA A 1 205 ? -37.044 3.614 48.734 1.00 97.38 205 ALA A N 1
ATOM 1474 C CA . ALA A 1 205 ? -35.627 3.519 48.383 1.00 97.38 205 ALA A CA 1
ATOM 1475 C C . ALA A 1 205 ? -35.304 2.279 47.523 1.00 97.38 205 ALA A C 1
ATOM 1477 O O . ALA A 1 205 ? -34.497 2.360 46.594 1.00 97.38 205 ALA A O 1
ATOM 1478 N N . MET A 1 206 ? -35.953 1.136 47.779 1.00 97.00 206 MET A N 1
ATOM 1479 C CA . MET A 1 206 ? -35.798 -0.077 46.964 1.00 97.00 206 MET A CA 1
ATOM 1480 C C . MET A 1 206 ? -36.424 0.055 45.570 1.00 97.00 206 MET A C 1
ATOM 1482 O O . MET A 1 206 ? -35.850 -0.446 44.605 1.00 97.00 206 MET A O 1
ATOM 1486 N N . ASN A 1 207 ? -37.552 0.756 45.430 1.00 93.69 207 ASN A N 1
ATOM 1487 C CA . ASN A 1 207 ? -38.140 1.045 44.120 1.00 93.69 207 ASN A CA 1
ATOM 1488 C C . ASN A 1 20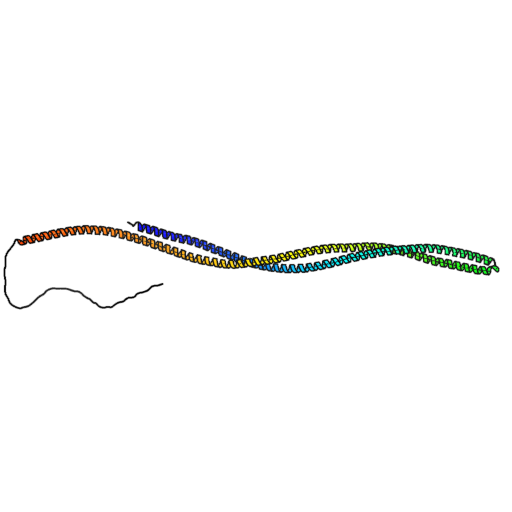7 ? -37.211 1.953 43.291 1.00 93.69 207 ASN A C 1
ATOM 1490 O O . ASN A 1 207 ? -36.963 1.672 42.117 1.00 93.69 207 ASN A O 1
ATOM 1494 N N . GLN A 1 208 ? -36.623 2.984 43.913 1.00 96.62 208 GLN A N 1
ATOM 1495 C CA . GLN A 1 208 ? -35.621 3.832 43.257 1.00 96.62 208 GLN A CA 1
ATOM 1496 C C . GLN A 1 208 ? -34.361 3.039 42.874 1.00 96.62 208 GLN A C 1
ATOM 1498 O O . GLN A 1 208 ? -33.834 3.210 41.774 1.00 96.62 208 GLN A O 1
ATOM 1503 N N . ALA A 1 209 ? -33.892 2.132 43.738 1.00 96.38 209 ALA A N 1
ATOM 1504 C CA . ALA A 1 209 ? -32.783 1.236 43.415 1.00 96.38 209 ALA A CA 1
ATOM 1505 C C . ALA A 1 209 ? -33.106 0.325 42.214 1.00 96.38 209 ALA A C 1
ATOM 1507 O O . ALA A 1 209 ? -32.253 0.149 41.348 1.00 96.38 209 ALA A O 1
ATOM 1508 N N . GLY A 1 210 ? -34.341 -0.181 42.104 1.00 95.69 210 GLY A N 1
ATOM 1509 C CA . GLY A 1 210 ? -34.812 -0.927 40.932 1.00 95.69 210 GLY A CA 1
ATOM 1510 C C . GLY A 1 210 ? -34.732 -0.116 39.633 1.00 95.69 210 GLY A C 1
ATOM 1511 O O . GLY A 1 210 ? -34.139 -0.576 38.660 1.00 95.69 210 GLY A O 1
ATOM 1512 N N . SER A 1 211 ? -35.226 1.127 39.639 1.00 96.69 211 SER A N 1
ATOM 1513 C CA . SER A 1 211 ? -35.138 2.039 38.483 1.00 96.69 211 SER A CA 1
ATOM 1514 C C . SER A 1 211 ? -33.685 2.360 38.085 1.00 96.69 211 SER A C 1
ATOM 1516 O O . SER A 1 211 ? -33.338 2.396 36.898 1.00 96.69 211 SER A O 1
ATOM 1518 N N . ASN A 1 212 ? -32.797 2.515 39.072 1.00 96.50 212 ASN A N 1
ATOM 1519 C CA . ASN A 1 212 ? -31.366 2.697 38.831 1.00 96.50 212 ASN A CA 1
ATOM 1520 C C . ASN A 1 212 ? -30.730 1.445 38.190 1.00 96.50 212 ASN A C 1
ATOM 1522 O O . ASN A 1 212 ? -29.882 1.580 37.308 1.00 96.50 212 ASN A O 1
ATOM 1526 N N . VAL A 1 213 ? -31.153 0.236 38.584 1.00 97.56 213 VAL A N 1
ATOM 1527 C CA . VAL A 1 213 ? -30.699 -1.029 37.977 1.00 97.56 213 VAL A CA 1
ATOM 1528 C C . VAL A 1 213 ? -31.182 -1.163 36.530 1.00 97.56 213 VAL A C 1
ATOM 1530 O O . VAL A 1 213 ? -30.371 -1.481 35.665 1.00 97.56 213 VAL A O 1
ATOM 1533 N N . GLU A 1 214 ? -32.447 -0.856 36.225 1.00 95.81 214 GLU A N 1
ATOM 1534 C CA . GLU A 1 214 ? -32.963 -0.856 34.842 1.00 95.81 214 GLU A CA 1
ATOM 1535 C C . GLU A 1 214 ? -32.186 0.117 33.939 1.00 95.81 214 GLU A C 1
ATOM 1537 O O . GLU A 1 214 ? -31.802 -0.220 32.813 1.00 95.81 214 GLU A O 1
ATOM 1542 N N . THR A 1 215 ? -31.876 1.307 34.463 1.00 97.38 215 THR A N 1
ATOM 1543 C CA . THR A 1 215 ? -31.022 2.293 33.783 1.00 97.38 215 THR A CA 1
ATOM 1544 C C . THR A 1 215 ? -29.611 1.739 33.554 1.00 97.38 215 THR A C 1
ATOM 1546 O O . THR A 1 215 ? -29.067 1.865 32.454 1.00 97.38 215 THR A O 1
ATOM 1549 N N . GLY A 1 216 ? -29.041 1.059 34.555 1.00 97.50 216 GLY A N 1
ATOM 1550 C CA . GLY A 1 216 ? -27.765 0.350 34.458 1.00 97.50 216 GLY A CA 1
ATOM 1551 C C . GLY A 1 216 ? -27.758 -0.706 33.350 1.00 97.50 216 GLY A C 1
ATOM 1552 O O . GLY A 1 216 ? -26.893 -0.657 32.478 1.00 97.50 216 GLY A O 1
ATOM 1553 N N . VAL A 1 217 ? -28.760 -1.595 33.310 1.00 97.44 217 VAL A N 1
ATOM 1554 C CA . VAL A 1 217 ? -28.925 -2.609 32.249 1.00 97.44 217 VAL A CA 1
ATOM 1555 C C . VAL A 1 217 ? -28.949 -1.962 30.862 1.00 97.44 217 VAL A C 1
ATOM 1557 O O . VAL A 1 217 ? -28.281 -2.449 29.947 1.00 97.44 217 VAL A O 1
ATOM 1560 N N . SER A 1 218 ? -29.681 -0.856 30.693 1.00 97.75 218 SER A N 1
ATOM 1561 C CA . SER A 1 218 ? -29.756 -0.136 29.416 1.00 97.75 218 SER A CA 1
ATOM 1562 C C . SER A 1 218 ? -28.391 0.412 28.977 1.00 97.75 218 SER A C 1
ATOM 1564 O O . SER A 1 218 ? -27.969 0.177 27.842 1.00 97.75 218 SER A O 1
ATOM 1566 N N . LEU A 1 219 ? -27.660 1.073 29.881 1.00 97.62 219 LEU A N 1
ATOM 1567 C CA . LEU A 1 219 ? -26.322 1.611 29.603 1.00 97.62 219 LEU A CA 1
ATOM 1568 C C . LEU A 1 219 ? -25.299 0.502 29.312 1.00 97.62 219 LEU A C 1
ATOM 1570 O O . LEU A 1 219 ? -24.516 0.615 28.368 1.00 97.62 219 LEU A O 1
ATOM 1574 N N . THR A 1 220 ? -25.324 -0.606 30.058 1.00 97.62 220 THR A N 1
ATOM 1575 C CA . THR A 1 220 ? -24.422 -1.742 29.815 1.00 97.62 220 THR A CA 1
ATOM 1576 C C . THR A 1 220 ? -24.720 -2.435 28.481 1.00 97.62 220 THR A C 1
ATOM 1578 O O . THR A 1 220 ? -23.785 -2.802 27.767 1.00 97.62 220 THR A O 1
ATOM 1581 N N . ARG A 1 221 ? -25.994 -2.557 28.074 1.00 97.00 221 ARG A N 1
ATOM 1582 C CA . ARG A 1 221 ? -26.356 -3.065 26.735 1.00 97.00 221 ARG A CA 1
ATOM 1583 C C . ARG A 1 221 ? -25.855 -2.147 25.617 1.00 97.00 221 ARG A C 1
ATOM 1585 O O . ARG A 1 221 ? -25.326 -2.650 24.629 1.00 97.00 221 ARG A O 1
ATOM 1592 N N . GLN A 1 222 ? -25.953 -0.826 25.785 1.00 98.00 222 GLN A N 1
ATOM 1593 C CA . GLN A 1 222 ? -25.399 0.144 24.829 1.00 98.00 222 GLN A CA 1
ATOM 1594 C C . GLN A 1 222 ? -23.871 0.013 24.708 1.00 98.00 222 GLN A C 1
ATOM 1596 O O . GLN A 1 222 ? -23.349 -0.024 23.594 1.00 98.00 222 GLN A O 1
ATOM 1601 N N . ALA A 1 223 ? -23.154 -0.151 25.826 1.00 97.25 223 ALA A N 1
ATOM 1602 C CA . ALA A 1 223 ? -21.714 -0.419 25.812 1.00 97.25 223 ALA A CA 1
ATOM 1603 C C . ALA A 1 223 ? -21.370 -1.742 25.094 1.00 97.25 223 ALA A C 1
ATOM 1605 O O . ALA A 1 223 ? -20.442 -1.784 24.287 1.00 97.25 223 ALA A O 1
ATOM 1606 N N . GLY A 1 224 ? -22.151 -2.806 25.316 1.00 97.81 224 GLY A N 1
ATOM 1607 C CA . GLY A 1 224 ? -22.001 -4.081 24.604 1.00 97.81 224 GLY A CA 1
ATOM 1608 C C . GLY A 1 224 ? -22.166 -3.952 23.083 1.00 97.81 224 GLY A C 1
ATOM 1609 O O . GLY A 1 224 ? -21.355 -4.495 22.335 1.00 97.81 224 GLY A O 1
ATOM 1610 N N . ALA A 1 225 ? -23.159 -3.183 22.626 1.00 97.88 225 ALA A N 1
ATOM 1611 C CA . ALA A 1 225 ? -23.380 -2.904 21.203 1.00 97.88 225 ALA A CA 1
ATOM 1612 C C . ALA A 1 225 ? -22.265 -2.033 20.584 1.00 97.88 225 ALA A C 1
ATOM 1614 O O . ALA A 1 225 ? -21.891 -2.224 19.423 1.00 97.88 225 ALA A O 1
ATOM 1615 N N . ALA A 1 226 ? -21.679 -1.113 21.359 1.00 98.19 226 ALA A N 1
ATOM 1616 C CA . ALA A 1 226 ? -20.508 -0.351 20.927 1.00 98.19 226 ALA A CA 1
ATOM 1617 C C . ALA A 1 226 ? -19.286 -1.266 20.718 1.00 98.19 226 ALA A C 1
ATOM 1619 O O . ALA A 1 226 ? -18.621 -1.167 19.688 1.00 98.19 226 ALA A O 1
ATOM 1620 N N . PHE A 1 227 ? -19.029 -2.212 21.630 1.00 98.19 227 PHE A N 1
ATOM 1621 C CA . PHE A 1 227 ? -17.967 -3.211 21.450 1.00 98.19 227 PHE A CA 1
ATOM 1622 C C . PHE A 1 227 ? -18.203 -4.127 20.242 1.00 98.19 227 PHE A C 1
ATOM 1624 O O . PHE A 1 227 ? -17.260 -4.427 19.516 1.00 98.19 227 PHE A O 1
ATOM 1631 N N . GLU A 1 228 ? -19.448 -4.522 19.978 1.00 97.25 228 GLU A N 1
ATOM 1632 C CA . GLU A 1 228 ? -19.813 -5.294 18.783 1.00 97.25 228 GLU A CA 1
ATOM 1633 C C . GLU A 1 228 ? -19.553 -4.509 17.487 1.00 97.25 228 GLU A C 1
ATOM 1635 O O . GLU A 1 228 ? -18.981 -5.044 16.538 1.00 97.25 228 GLU A O 1
ATOM 1640 N N . THR A 1 229 ? -19.855 -3.207 17.482 1.00 98.00 229 THR A N 1
ATOM 1641 C CA . THR A 1 229 ? -19.534 -2.308 16.359 1.00 98.00 229 THR A CA 1
ATOM 1642 C C . THR A 1 229 ? -18.019 -2.195 16.135 1.00 98.00 229 THR A C 1
ATOM 1644 O O . THR A 1 229 ? -17.554 -2.241 14.996 1.00 98.00 229 THR A O 1
ATOM 1647 N N . ILE A 1 230 ? -17.224 -2.113 17.211 1.00 97.81 230 ILE A N 1
ATOM 1648 C CA . ILE A 1 230 ? -15.750 -2.106 17.136 1.00 97.81 230 ILE A CA 1
ATOM 1649 C C . ILE A 1 230 ? -15.216 -3.455 16.619 1.00 97.81 230 ILE A C 1
ATOM 1651 O O . ILE A 1 230 ? -14.288 -3.479 15.807 1.00 97.81 230 ILE A O 1
ATOM 1655 N N . ALA A 1 231 ? -15.800 -4.581 17.038 1.00 96.88 231 ALA A N 1
ATOM 1656 C CA . ALA A 1 231 ? -15.438 -5.907 16.535 1.00 96.88 231 ALA A CA 1
ATOM 1657 C C . ALA A 1 231 ? -15.723 -6.048 15.024 1.00 96.88 231 ALA A C 1
ATOM 1659 O O . ALA A 1 231 ? -14.894 -6.593 14.298 1.00 96.88 231 ALA A O 1
ATOM 1660 N N . GLY A 1 232 ? -16.836 -5.489 14.533 1.00 96.75 232 GLY A N 1
ATOM 1661 C CA . GLY A 1 232 ? -17.125 -5.392 13.097 1.00 96.75 232 GLY A CA 1
ATOM 1662 C C . GLY A 1 232 ? -16.082 -4.559 12.343 1.00 96.75 232 GLY A C 1
ATOM 1663 O O . GLY A 1 232 ? -15.395 -5.074 11.464 1.00 96.75 232 GLY A O 1
ATOM 1664 N N . GLY A 1 233 ? -15.870 -3.304 12.753 1.00 97.38 233 GLY A N 1
ATOM 1665 C CA . GLY A 1 233 ? -14.918 -2.407 12.080 1.00 97.38 233 GLY A CA 1
ATOM 1666 C C . GLY A 1 233 ? -13.457 -2.884 12.124 1.00 97.38 233 GLY A C 1
ATOM 1667 O O . GLY A 1 233 ? -12.675 -2.592 11.216 1.00 97.38 233 GLY A O 1
ATOM 1668 N N . THR A 1 234 ? -13.069 -3.659 13.143 1.00 96.50 234 THR A N 1
ATOM 1669 C CA . THR A 1 234 ? -11.748 -4.316 13.188 1.00 96.50 234 THR A CA 1
ATOM 1670 C C . THR A 1 234 ? -11.655 -5.514 12.241 1.00 96.50 234 THR A C 1
ATOM 1672 O O . THR A 1 234 ? -10.600 -5.705 11.636 1.00 96.50 234 THR A O 1
ATOM 1675 N N . ALA A 1 235 ? -12.735 -6.273 12.027 1.00 94.44 235 ALA A N 1
ATOM 1676 C CA . ALA A 1 235 ? -12.780 -7.319 11.002 1.00 94.44 235 ALA A CA 1
ATOM 1677 C C . ALA A 1 235 ? -12.688 -6.734 9.577 1.00 94.44 235 ALA A C 1
ATOM 1679 O O . ALA A 1 235 ? -11.885 -7.213 8.774 1.00 94.44 235 ALA A O 1
ATOM 1680 N N . ASP A 1 236 ? -13.406 -5.642 9.295 1.00 97.12 236 ASP A N 1
ATOM 1681 C CA . ASP A 1 236 ? -13.308 -4.920 8.016 1.00 97.12 236 ASP A CA 1
ATOM 1682 C C . ASP A 1 236 ? -11.882 -4.390 7.783 1.00 97.12 236 ASP A C 1
ATOM 1684 O O . ASP A 1 236 ? -11.298 -4.561 6.709 1.00 97.12 236 ASP A O 1
ATOM 1688 N N . SER A 1 237 ? -11.262 -3.829 8.829 1.00 96.81 237 SER A N 1
ATOM 1689 C CA . SER A 1 237 ? -9.862 -3.384 8.793 1.00 96.81 237 SER A CA 1
ATOM 1690 C C . SER A 1 237 ? -8.889 -4.535 8.498 1.00 96.81 237 SER A C 1
ATOM 1692 O O . SER A 1 237 ? -7.912 -4.343 7.771 1.00 96.81 237 SER A O 1
ATOM 1694 N N . ALA A 1 238 ? -9.147 -5.744 9.013 1.00 95.25 238 ALA A N 1
ATOM 1695 C CA . ALA A 1 238 ? -8.333 -6.925 8.715 1.00 95.25 238 ALA A CA 1
ATOM 1696 C C . ALA A 1 238 ? -8.419 -7.312 7.228 1.00 95.25 238 ALA A C 1
ATOM 1698 O O . ALA A 1 238 ? -7.396 -7.607 6.604 1.00 95.25 238 ALA A O 1
ATOM 1699 N N . GLN A 1 239 ? -9.618 -7.252 6.637 1.00 95.31 239 GLN A N 1
ATOM 1700 C CA . GLN A 1 239 ? -9.812 -7.479 5.204 1.00 95.31 239 GLN A CA 1
ATOM 1701 C C . GLN A 1 239 ? -9.092 -6.412 4.361 1.00 95.31 239 GLN A C 1
ATOM 1703 O O . GLN A 1 239 ? -8.425 -6.751 3.380 1.00 95.31 239 GLN A O 1
ATOM 1708 N N . GLN A 1 240 ? -9.164 -5.138 4.766 1.00 95.94 240 GLN A N 1
ATOM 1709 C CA . GLN A 1 240 ? -8.450 -4.035 4.115 1.00 95.94 240 GLN A CA 1
ATOM 1710 C C . GLN A 1 240 ? -6.931 -4.284 4.105 1.00 95.94 240 GLN A C 1
ATOM 1712 O O . GLN A 1 240 ? -6.289 -4.161 3.063 1.00 95.94 240 GLN A O 1
ATOM 1717 N N . ILE A 1 241 ? -6.355 -4.708 5.235 1.00 95.88 241 ILE A N 1
ATOM 1718 C CA . ILE A 1 241 ? -4.925 -5.034 5.347 1.00 95.88 241 ILE A CA 1
ATOM 1719 C C . ILE A 1 241 ? -4.535 -6.232 4.475 1.00 95.88 241 ILE A C 1
ATOM 1721 O O . ILE A 1 241 ? -3.486 -6.201 3.831 1.00 95.88 241 ILE A O 1
ATOM 1725 N N . GLN A 1 242 ? -5.386 -7.255 4.362 1.00 92.94 242 GLN A N 1
ATOM 1726 C CA . GLN A 1 242 ? -5.132 -8.383 3.463 1.00 92.94 242 GLN A CA 1
ATOM 1727 C C . GLN A 1 242 ? -5.113 -7.963 1.978 1.00 92.94 242 GLN A C 1
ATOM 1729 O O . GLN A 1 242 ? -4.321 -8.501 1.189 1.00 92.94 242 GLN A O 1
ATOM 1734 N N . ALA A 1 243 ? -5.930 -6.977 1.594 1.00 95.88 243 ALA A N 1
ATOM 1735 C CA . ALA A 1 243 ? -5.871 -6.358 0.270 1.00 95.88 243 ALA A CA 1
ATOM 1736 C C . ALA A 1 243 ? -4.579 -5.537 0.085 1.00 95.88 243 ALA A C 1
ATOM 1738 O O . ALA A 1 243 ? -3.895 -5.706 -0.926 1.00 95.88 243 ALA A O 1
ATOM 1739 N N . THR A 1 244 ? -4.176 -4.740 1.082 1.00 95.44 244 THR A N 1
ATOM 1740 C CA . THR A 1 244 ? -2.907 -3.987 1.074 1.00 95.44 244 THR A CA 1
ATOM 1741 C C . THR A 1 244 ? -1.693 -4.908 0.912 1.00 95.44 244 THR A C 1
ATOM 1743 O O . THR A 1 244 ? -0.874 -4.677 0.027 1.00 95.44 244 THR A O 1
ATOM 1746 N N . LEU A 1 245 ? -1.610 -6.015 1.661 1.00 92.94 245 LEU A N 1
ATOM 1747 C CA . LEU A 1 245 ? -0.554 -7.032 1.508 1.00 92.94 245 LEU A CA 1
ATOM 1748 C C . LEU A 1 245 ? -0.501 -7.637 0.095 1.00 92.94 245 LEU A C 1
ATOM 1750 O O . LEU A 1 245 ? 0.567 -8.009 -0.392 1.00 92.94 245 LEU A O 1
ATOM 1754 N N . THR A 1 246 ? -1.647 -7.735 -0.580 1.00 95.62 246 THR A N 1
ATOM 1755 C CA . THR A 1 246 ? -1.726 -8.219 -1.966 1.00 95.62 246 THR A CA 1
ATOM 1756 C C . THR A 1 246 ? -1.218 -7.158 -2.948 1.00 95.62 246 THR A C 1
ATOM 1758 O O . THR A 1 246 ? -0.452 -7.483 -3.856 1.00 95.62 246 THR A O 1
ATOM 1761 N N . ALA A 1 247 ? -1.561 -5.885 -2.730 1.00 96.19 247 ALA A N 1
ATOM 1762 C CA . ALA A 1 247 ? -1.047 -4.765 -3.515 1.00 96.19 247 ALA A CA 1
ATOM 1763 C C . ALA A 1 247 ? 0.477 -4.596 -3.365 1.00 96.19 247 ALA A C 1
ATOM 1765 O O . ALA A 1 247 ? 1.167 -4.435 -4.368 1.00 96.19 247 ALA A O 1
ATOM 1766 N N . ILE A 1 248 ? 1.022 -4.727 -2.148 1.00 95.81 248 ILE A N 1
ATOM 1767 C CA . ILE A 1 248 ? 2.472 -4.686 -1.875 1.00 95.81 248 ILE A CA 1
ATOM 1768 C C . ILE A 1 248 ? 3.215 -5.737 -2.712 1.00 95.81 248 ILE A C 1
ATOM 1770 O O . ILE A 1 248 ? 4.188 -5.406 -3.388 1.00 95.81 248 ILE A O 1
ATOM 1774 N N . LYS A 1 249 ? 2.721 -6.983 -2.748 1.00 93.50 249 LYS A N 1
ATOM 1775 C CA . LYS A 1 249 ? 3.303 -8.058 -3.577 1.00 93.50 249 LYS A CA 1
ATOM 1776 C C . LYS A 1 249 ? 3.271 -7.732 -5.073 1.00 93.50 249 LYS A C 1
ATOM 1778 O O . LYS A 1 249 ? 4.237 -8.018 -5.777 1.00 93.50 249 LYS A O 1
ATOM 1783 N N . ALA A 1 250 ? 2.190 -7.119 -5.559 1.00 95.44 250 ALA A N 1
ATOM 1784 C CA . ALA A 1 250 ? 2.087 -6.691 -6.953 1.00 95.44 250 ALA A CA 1
ATOM 1785 C C . ALA A 1 250 ? 3.085 -5.565 -7.288 1.00 95.44 250 ALA A C 1
ATOM 1787 O O . ALA A 1 250 ? 3.752 -5.629 -8.320 1.00 95.44 250 ALA A O 1
ATOM 1788 N N . VAL A 1 251 ? 3.251 -4.577 -6.399 1.00 94.25 251 VAL A N 1
ATOM 1789 C CA . VAL A 1 251 ? 4.253 -3.506 -6.559 1.00 94.25 251 VAL A CA 1
ATOM 1790 C C . VAL A 1 251 ? 5.675 -4.071 -6.511 1.00 94.25 251 VAL A C 1
ATOM 1792 O O . VAL A 1 251 ? 6.501 -3.684 -7.333 1.00 94.25 251 VAL A O 1
ATOM 1795 N N . GLN A 1 252 ? 5.961 -5.032 -5.627 1.00 92.06 252 GLN A N 1
ATOM 1796 C CA . GLN A 1 252 ? 7.265 -5.699 -5.559 1.00 92.06 252 GLN A CA 1
ATOM 1797 C C . GLN A 1 252 ? 7.604 -6.440 -6.866 1.00 92.06 252 GLN A C 1
ATOM 1799 O O . GLN A 1 252 ? 8.715 -6.305 -7.379 1.00 92.06 252 GLN A O 1
ATOM 1804 N N . ALA A 1 253 ? 6.644 -7.167 -7.447 1.00 93.38 253 ALA A N 1
ATOM 1805 C CA . ALA A 1 253 ? 6.815 -7.804 -8.754 1.00 93.38 253 ALA A CA 1
ATOM 1806 C C . ALA A 1 253 ? 7.022 -6.769 -9.881 1.00 93.38 253 ALA A C 1
ATOM 1808 O O . ALA A 1 253 ? 7.897 -6.943 -10.730 1.00 93.38 253 ALA A O 1
ATOM 1809 N N . GLY A 1 254 ? 6.276 -5.659 -9.855 1.00 93.44 254 GLY A N 1
ATOM 1810 C CA . GLY A 1 254 ? 6.451 -4.544 -10.791 1.00 93.44 254 GLY A CA 1
ATOM 1811 C C . GLY A 1 254 ? 7.828 -3.875 -10.685 1.00 93.44 254 GLY A C 1
ATOM 1812 O O . GLY A 1 254 ? 8.444 -3.580 -11.707 1.00 93.44 254 GLY A O 1
ATOM 1813 N N . ALA A 1 255 ? 8.360 -3.702 -9.472 1.00 91.31 255 ALA A N 1
ATOM 1814 C CA . ALA A 1 255 ? 9.703 -3.168 -9.241 1.00 91.31 255 ALA A CA 1
ATOM 1815 C C . ALA A 1 255 ? 10.800 -4.095 -9.804 1.00 91.31 255 ALA A C 1
ATOM 1817 O O . ALA A 1 255 ? 11.754 -3.620 -10.421 1.00 91.31 255 ALA A O 1
ATOM 1818 N N . GLN A 1 256 ? 10.637 -5.417 -9.677 1.00 91.56 256 GLN A N 1
ATOM 1819 C CA . GLN A 1 256 ? 11.544 -6.399 -10.289 1.00 91.56 256 GLN A CA 1
ATOM 1820 C C . GLN A 1 256 ? 11.502 -6.348 -11.826 1.00 91.56 256 GLN A C 1
ATOM 1822 O O . GLN A 1 256 ? 12.552 -6.364 -12.470 1.00 91.56 256 GLN A O 1
ATOM 1827 N N . GLN A 1 257 ? 10.312 -6.231 -12.423 1.00 94.38 257 GLN A N 1
ATOM 1828 C CA . GLN A 1 257 ? 10.163 -6.056 -13.875 1.00 94.38 257 GLN A CA 1
ATOM 1829 C C . GLN A 1 257 ? 10.776 -4.732 -14.358 1.00 94.38 257 GLN A C 1
ATOM 1831 O O . GLN A 1 257 ? 11.460 -4.706 -15.382 1.00 94.38 257 GLN A O 1
ATOM 1836 N N . LEU A 1 258 ? 10.599 -3.645 -13.601 1.00 93.31 258 LEU A N 1
ATOM 1837 C CA . LEU A 1 258 ? 11.224 -2.352 -13.881 1.00 93.31 258 LEU A CA 1
ATOM 1838 C C . LEU A 1 258 ? 12.757 -2.450 -13.848 1.00 93.31 258 LEU A C 1
ATOM 1840 O O . LEU A 1 258 ? 13.412 -1.953 -14.760 1.00 93.31 258 LEU A O 1
ATOM 1844 N N . ALA A 1 259 ? 13.336 -3.133 -12.857 1.00 92.88 259 ALA A N 1
ATOM 1845 C CA . ALA A 1 259 ? 14.782 -3.348 -12.779 1.00 92.88 259 ALA A CA 1
ATOM 1846 C C . ALA A 1 259 ? 15.328 -4.128 -13.994 1.00 92.88 259 ALA A C 1
ATOM 1848 O O . ALA A 1 259 ? 16.367 -3.761 -14.548 1.00 92.88 259 ALA A O 1
ATOM 1849 N N . GLN A 1 260 ? 14.604 -5.154 -14.460 1.00 94.94 260 GLN A N 1
ATOM 1850 C CA . GLN A 1 260 ? 14.944 -5.889 -15.686 1.00 94.94 260 GLN A CA 1
ATOM 1851 C C . GLN A 1 260 ? 14.865 -4.993 -16.932 1.00 94.94 260 GLN A C 1
ATOM 1853 O O . GLN A 1 260 ? 15.787 -4.996 -17.749 1.00 94.94 260 GLN A O 1
ATOM 1858 N N . ALA A 1 261 ? 13.811 -4.181 -17.059 1.00 95.56 261 ALA A N 1
ATOM 1859 C CA . ALA A 1 261 ? 13.653 -3.242 -18.169 1.00 95.56 261 ALA A CA 1
ATOM 1860 C C . ALA A 1 261 ? 14.768 -2.180 -18.195 1.00 95.56 261 ALA A C 1
ATOM 1862 O O . ALA A 1 261 ? 15.330 -1.909 -19.254 1.00 95.56 261 ALA A O 1
ATOM 1863 N N . ILE A 1 262 ? 15.148 -1.630 -17.035 1.00 95.69 262 ILE A N 1
ATOM 1864 C CA . ILE A 1 262 ? 16.272 -0.689 -16.904 1.00 95.69 262 ILE A CA 1
ATOM 1865 C C . ILE A 1 262 ? 17.577 -1.340 -17.379 1.00 95.69 262 ILE A C 1
ATOM 1867 O O . ILE A 1 262 ? 18.302 -0.732 -18.162 1.00 95.69 262 ILE A O 1
ATOM 1871 N N . SER A 1 263 ? 17.852 -2.585 -16.973 1.00 95.00 263 SER A N 1
ATOM 1872 C CA . SER A 1 263 ? 19.051 -3.318 -17.404 1.00 95.00 263 SER A CA 1
ATOM 1873 C C . SER A 1 263 ? 19.070 -3.592 -18.916 1.00 95.00 263 SER A C 1
ATOM 1875 O O . SER A 1 263 ? 20.117 -3.457 -19.547 1.00 95.00 263 SER A O 1
ATOM 1877 N N . ALA A 1 264 ? 17.918 -3.893 -19.525 1.00 96.19 264 ALA A N 1
ATOM 1878 C CA . ALA A 1 264 ? 17.810 -4.044 -20.976 1.00 96.19 264 ALA A CA 1
ATOM 1879 C C . ALA A 1 264 ? 18.079 -2.720 -21.722 1.00 96.19 264 ALA A C 1
ATOM 1881 O O . ALA A 1 264 ? 18.771 -2.711 -22.740 1.00 96.19 264 ALA A O 1
ATOM 1882 N N . VAL A 1 265 ? 17.592 -1.586 -21.202 1.00 95.38 265 VAL A N 1
ATOM 1883 C CA . VAL A 1 265 ? 17.877 -0.256 -21.772 1.00 95.38 265 VAL A CA 1
ATOM 1884 C C . VAL A 1 265 ? 19.351 0.133 -21.586 1.00 95.38 265 VAL A C 1
ATOM 1886 O O . VAL A 1 265 ? 19.943 0.699 -22.502 1.00 95.38 265 VAL A O 1
ATOM 1889 N N . GLU A 1 266 ? 19.968 -0.215 -20.452 1.00 94.31 266 GLU A N 1
ATOM 1890 C CA . GLU A 1 266 ? 21.407 -0.040 -20.194 1.00 94.31 266 GLU A CA 1
ATOM 1891 C C . GLU A 1 266 ? 22.255 -0.818 -21.220 1.00 94.31 266 GLU A C 1
ATOM 1893 O O . GLU A 1 266 ? 23.189 -0.264 -21.805 1.00 94.31 266 GLU A O 1
ATOM 1898 N N . GLN A 1 267 ? 21.873 -2.065 -21.529 1.00 95.25 267 GLN A N 1
ATOM 1899 C CA . GLN A 1 267 ? 22.508 -2.871 -22.577 1.00 95.25 267 GLN A CA 1
ATOM 1900 C C . GLN A 1 267 ? 22.365 -2.235 -23.970 1.00 95.25 267 GLN A C 1
ATOM 1902 O O . GLN A 1 267 ? 23.355 -2.146 -24.698 1.00 95.25 267 GLN A O 1
ATOM 1907 N N . VAL A 1 268 ? 21.167 -1.769 -24.341 1.00 95.75 268 VAL A N 1
ATOM 1908 C CA . VAL A 1 268 ? 20.924 -1.106 -25.638 1.00 95.75 268 VAL A CA 1
ATOM 1909 C C . VAL A 1 268 ? 21.725 0.194 -25.760 1.00 95.75 268 VAL A C 1
ATOM 1911 O O . VAL A 1 268 ? 22.325 0.443 -26.804 1.00 95.75 268 VAL A O 1
ATOM 1914 N N . ALA A 1 269 ? 21.811 0.998 -24.696 1.00 94.50 269 ALA A N 1
ATOM 1915 C CA . ALA A 1 269 ? 22.648 2.198 -24.676 1.00 94.50 269 ALA A CA 1
ATOM 1916 C C . ALA A 1 269 ? 24.138 1.854 -24.876 1.00 94.50 269 ALA A C 1
ATOM 1918 O O . ALA A 1 269 ? 24.828 2.518 -25.652 1.00 94.50 269 ALA A O 1
ATOM 1919 N N . GLY A 1 270 ? 24.622 0.775 -24.247 1.00 94.44 270 GLY A N 1
ATOM 1920 C CA . GLY A 1 270 ? 25.973 0.248 -24.460 1.00 94.44 270 GLY A CA 1
ATOM 1921 C C . GLY A 1 270 ? 26.226 -0.198 -25.906 1.00 94.44 270 GLY A C 1
ATOM 1922 O O . GLY A 1 270 ? 27.224 0.199 -26.504 1.00 94.44 270 GLY A O 1
ATOM 1923 N N . GLN A 1 271 ? 25.299 -0.956 -26.499 1.00 95.31 271 GLN A N 1
ATOM 1924 C CA . GLN A 1 271 ? 25.379 -1.393 -27.899 1.00 95.31 271 GLN A CA 1
ATOM 1925 C C . GLN A 1 271 ? 25.386 -0.205 -28.870 1.00 95.31 271 GLN A C 1
ATOM 1927 O O . GLN A 1 271 ? 26.248 -0.133 -29.745 1.00 95.31 271 GLN A O 1
ATOM 1932 N N . ASN A 1 272 ? 24.487 0.764 -28.677 1.00 94.38 272 ASN A N 1
ATOM 1933 C CA . ASN A 1 272 ? 24.429 1.981 -29.486 1.00 94.38 272 ASN A CA 1
ATOM 1934 C C . ASN A 1 272 ? 25.711 2.816 -29.354 1.00 94.38 272 ASN A C 1
ATOM 1936 O O . ASN A 1 272 ? 26.158 3.397 -30.343 1.00 94.38 272 ASN A O 1
ATOM 1940 N N . ARG A 1 273 ? 26.344 2.855 -28.171 1.00 95.50 273 ARG A N 1
ATOM 1941 C CA . ARG A 1 273 ? 27.644 3.517 -27.973 1.00 95.50 273 ARG A CA 1
ATOM 1942 C C . ARG A 1 273 ? 28.734 2.889 -28.843 1.00 95.50 273 ARG A C 1
ATOM 1944 O O . ARG A 1 273 ? 29.444 3.621 -29.526 1.00 95.50 273 ARG A O 1
ATOM 1951 N N . THR A 1 274 ? 28.848 1.559 -28.843 1.00 95.50 274 THR A N 1
ATOM 1952 C CA . THR A 1 274 ? 29.810 0.837 -29.694 1.00 95.50 274 THR A CA 1
ATOM 1953 C C . THR A 1 274 ? 29.506 1.045 -31.178 1.00 95.50 274 THR A C 1
ATOM 1955 O O . THR A 1 274 ? 30.403 1.414 -31.935 1.00 95.50 274 THR A O 1
ATOM 1958 N N . LEU A 1 275 ? 28.235 0.925 -31.576 1.00 95.06 275 LEU A N 1
ATOM 1959 C CA . LEU A 1 275 ? 27.799 1.164 -32.953 1.00 95.06 275 LEU A CA 1
ATOM 1960 C C . LEU A 1 275 ? 28.169 2.579 -33.424 1.00 95.06 275 LEU A C 1
ATOM 1962 O O . LEU A 1 275 ? 28.696 2.744 -34.517 1.00 95.06 275 LEU A O 1
ATOM 1966 N N . THR A 1 276 ? 27.971 3.589 -32.572 1.00 95.19 276 THR A N 1
ATOM 1967 C CA . THR A 1 276 ? 28.364 4.982 -32.842 1.00 95.19 276 THR A CA 1
ATOM 1968 C C . THR A 1 276 ? 29.866 5.083 -33.118 1.00 95.19 276 THR A C 1
ATOM 1970 O O . THR A 1 276 ? 30.259 5.676 -34.120 1.00 95.19 276 THR A O 1
ATOM 1973 N N . THR A 1 277 ? 30.717 4.463 -32.289 1.00 94.62 277 THR A N 1
ATOM 1974 C CA . THR A 1 277 ? 32.178 4.497 -32.493 1.00 94.62 277 THR A CA 1
ATOM 1975 C C . THR A 1 277 ? 32.635 3.760 -33.755 1.00 94.62 277 THR A C 1
ATOM 1977 O O . THR A 1 277 ? 33.578 4.206 -34.410 1.00 94.62 277 THR A O 1
ATOM 1980 N N . ASP A 1 278 ? 31.955 2.679 -34.141 1.00 95.19 278 ASP A N 1
ATOM 1981 C CA . ASP A 1 278 ? 32.239 1.975 -35.396 1.00 95.19 278 ASP A CA 1
ATOM 1982 C C . ASP A 1 278 ? 31.769 2.793 -36.610 1.00 95.19 278 ASP A C 1
ATOM 1984 O O . ASP A 1 278 ? 32.507 2.924 -37.587 1.00 95.19 278 ASP A O 1
ATOM 1988 N N . MET A 1 279 ? 30.606 3.447 -36.523 1.00 94.25 279 MET A N 1
ATOM 1989 C CA . MET A 1 279 ? 30.115 4.367 -37.554 1.00 94.25 279 MET A CA 1
ATOM 1990 C C . MET A 1 279 ? 31.032 5.588 -37.728 1.00 94.25 279 MET A C 1
ATOM 1992 O O . MET A 1 279 ? 31.302 5.974 -38.864 1.00 94.25 279 MET A O 1
ATOM 1996 N N . GLU A 1 280 ? 31.571 6.173 -36.650 1.00 93.94 280 GLU A N 1
ATOM 1997 C CA . GLU A 1 280 ? 32.572 7.253 -36.736 1.00 93.94 280 GLU A CA 1
ATOM 1998 C C . GLU A 1 280 ? 33.847 6.820 -37.472 1.00 93.94 280 GLU A C 1
ATOM 2000 O O . GLU A 1 280 ? 34.481 7.630 -38.155 1.00 93.94 280 GLU A O 1
ATOM 2005 N N . ARG A 1 281 ? 34.259 5.559 -37.298 1.00 95.19 281 ARG A N 1
ATOM 2006 C CA . ARG A 1 281 ? 35.420 4.980 -37.980 1.00 95.19 281 ARG A CA 1
ATOM 2007 C C . ARG A 1 281 ? 35.122 4.749 -39.459 1.00 95.19 281 ARG A C 1
ATOM 2009 O O . ARG A 1 281 ? 35.942 5.104 -40.301 1.00 95.19 281 ARG A O 1
ATOM 2016 N N . SER A 1 282 ? 33.948 4.203 -39.775 1.00 94.44 282 SER A N 1
ATOM 2017 C CA . SER A 1 282 ? 33.499 3.992 -41.154 1.00 94.44 282 SER A CA 1
ATOM 2018 C C . SER A 1 282 ? 33.326 5.310 -41.911 1.00 94.44 282 SER A C 1
ATOM 2020 O O . SER A 1 282 ? 33.798 5.417 -43.036 1.00 94.44 282 SER A O 1
ATOM 2022 N N . ALA A 1 283 ? 32.723 6.334 -41.299 1.00 94.00 283 ALA A N 1
ATOM 2023 C CA . ALA A 1 283 ? 32.556 7.648 -41.921 1.00 94.00 283 ALA A CA 1
ATOM 2024 C C . ALA A 1 283 ? 33.907 8.309 -42.251 1.00 94.00 283 ALA A C 1
ATOM 2026 O O . ALA A 1 283 ? 34.067 8.850 -43.342 1.00 94.00 283 ALA A O 1
ATOM 2027 N N . ARG A 1 284 ? 34.900 8.195 -41.353 1.00 93.69 284 ARG A N 1
ATOM 2028 C CA . ARG A 1 284 ? 36.280 8.646 -41.612 1.00 93.69 284 ARG A CA 1
ATOM 2029 C C . ARG A 1 284 ? 36.930 7.896 -42.774 1.00 93.69 284 ARG A C 1
ATOM 2031 O O . ARG A 1 284 ? 37.436 8.538 -43.683 1.00 93.69 284 ARG A O 1
ATOM 2038 N N . MET A 1 285 ? 36.833 6.566 -42.794 1.00 95.19 285 MET A N 1
ATOM 2039 C CA . MET A 1 285 ? 37.372 5.737 -43.881 1.00 95.19 285 MET A CA 1
ATOM 2040 C C . MET A 1 285 ? 36.735 6.063 -45.244 1.00 95.19 285 MET A C 1
ATOM 2042 O O . MET A 1 285 ? 37.434 6.111 -46.249 1.00 95.19 285 MET A O 1
ATOM 2046 N N . VAL A 1 286 ? 35.422 6.321 -45.298 1.00 93.69 286 VAL A N 1
ATOM 2047 C CA . VAL A 1 286 ? 34.764 6.749 -46.546 1.00 93.69 286 VAL A CA 1
ATOM 2048 C C . VAL A 1 286 ? 35.202 8.162 -46.947 1.00 93.69 286 VAL A C 1
ATOM 2050 O O . VAL A 1 286 ? 35.367 8.408 -48.135 1.00 93.69 286 VAL A O 1
ATOM 2053 N N . GLY A 1 287 ? 35.453 9.066 -45.993 1.00 92.25 287 GLY A N 1
ATOM 2054 C CA . GLY A 1 287 ? 36.067 10.372 -46.266 1.00 92.25 287 GLY A CA 1
ATOM 2055 C C . GLY A 1 287 ? 37.457 10.251 -46.905 1.00 92.25 287 GLY A C 1
ATOM 2056 O O . GLY A 1 287 ? 37.692 10.817 -47.964 1.00 92.25 287 GLY A O 1
ATOM 2057 N N . GLU A 1 288 ? 38.335 9.425 -46.331 1.00 93.69 288 GLU A N 1
ATOM 2058 C CA . GLU A 1 288 ? 39.673 9.149 -46.884 1.00 93.69 288 GLU A CA 1
ATOM 2059 C C . GLU A 1 288 ? 39.606 8.544 -48.302 1.00 93.69 288 GLU A C 1
ATOM 2061 O O . GLU A 1 288 ? 40.409 8.891 -49.167 1.00 93.69 288 GLU A O 1
ATOM 2066 N N . LEU A 1 289 ? 38.627 7.670 -48.572 1.00 92.94 289 LEU A N 1
ATOM 2067 C CA . LEU A 1 289 ? 38.380 7.132 -49.916 1.00 92.94 289 LEU A CA 1
ATOM 2068 C C . LEU A 1 289 ? 37.847 8.199 -50.886 1.00 92.94 289 LEU A C 1
ATOM 2070 O O . LEU A 1 289 ? 38.245 8.209 -52.047 1.00 92.94 289 LEU A O 1
ATOM 2074 N N . VAL A 1 290 ? 36.974 9.104 -50.436 1.00 94.06 290 VAL A N 1
ATOM 2075 C CA . VAL A 1 290 ? 36.479 10.241 -51.235 1.00 94.06 290 VAL A CA 1
ATOM 2076 C C . VAL A 1 290 ? 37.641 11.137 -51.673 1.00 94.06 290 VAL A C 1
ATOM 2078 O O . VAL A 1 290 ? 37.733 11.452 -52.860 1.00 94.06 290 VAL A O 1
ATOM 2081 N N . ASP A 1 291 ? 38.563 11.459 -50.764 1.00 91.12 291 ASP A N 1
ATOM 2082 C CA . ASP A 1 291 ? 39.753 12.264 -51.066 1.00 91.12 291 ASP A CA 1
ATOM 2083 C C . ASP A 1 291 ? 40.680 11.552 -52.074 1.00 91.12 291 ASP A C 1
ATOM 2085 O O . ASP A 1 291 ? 41.122 12.157 -53.053 1.00 91.12 291 ASP A O 1
ATOM 2089 N N . GLN A 1 292 ? 40.920 10.244 -51.900 1.00 94.12 292 GLN A N 1
ATOM 2090 C CA . GLN A 1 292 ? 41.718 9.437 -52.839 1.00 94.12 292 GLN A CA 1
ATOM 2091 C C . GLN A 1 292 ? 41.107 9.391 -54.244 1.00 94.12 292 GLN A C 1
ATOM 2093 O O . GLN A 1 292 ? 41.815 9.564 -55.235 1.00 94.12 292 GLN A O 1
ATOM 2098 N N . VAL A 1 293 ? 39.795 9.167 -54.352 1.00 93.38 293 VAL A N 1
ATOM 2099 C CA . VAL A 1 293 ? 39.121 9.102 -55.655 1.00 93.38 293 VAL A CA 1
ATOM 2100 C C . VAL A 1 293 ? 39.052 10.495 -56.301 1.00 93.38 293 VAL A C 1
ATOM 2102 O O . VAL A 1 293 ? 39.120 10.587 -57.524 1.00 93.38 293 VAL A O 1
ATOM 2105 N N . SER A 1 294 ? 39.005 11.579 -55.513 1.00 94.00 294 SER A N 1
ATOM 2106 C CA . SER A 1 294 ? 39.120 12.953 -56.029 1.00 94.00 294 SER A CA 1
ATOM 2107 C C . SER A 1 294 ? 40.482 13.206 -56.675 1.00 94.00 294 SER A C 1
ATOM 2109 O O . SER A 1 294 ? 40.530 13.726 -57.786 1.00 94.00 294 SER A O 1
ATOM 2111 N N . ALA A 1 295 ? 41.575 12.763 -56.045 1.00 94.25 295 ALA A N 1
ATOM 2112 C CA . ALA A 1 295 ? 42.915 12.864 -56.627 1.00 94.25 295 ALA A CA 1
ATOM 2113 C C . ALA A 1 295 ? 43.038 12.082 -57.953 1.00 94.25 295 ALA A C 1
ATOM 2115 O O . ALA A 1 295 ? 43.593 12.596 -58.919 1.00 94.25 295 ALA A O 1
ATOM 2116 N N . VAL A 1 296 ? 42.448 10.881 -58.040 1.00 93.25 296 VAL A N 1
ATOM 2117 C CA . VAL A 1 296 ? 42.406 10.088 -59.290 1.00 93.25 296 VAL A CA 1
ATOM 2118 C C . VAL A 1 296 ? 41.585 10.780 -60.388 1.00 93.25 296 VAL A C 1
ATOM 2120 O O . VAL A 1 296 ? 41.901 10.658 -61.569 1.00 93.25 296 VAL A O 1
ATOM 2123 N N . VAL A 1 297 ? 40.532 11.524 -60.035 1.00 94.06 297 VAL A N 1
ATOM 2124 C CA . VAL A 1 297 ? 39.757 12.315 -61.005 1.00 94.06 297 VAL A CA 1
ATOM 2125 C C . VAL A 1 297 ? 40.544 13.525 -61.510 1.00 94.06 297 VAL A C 1
ATOM 2127 O O . VAL A 1 297 ? 40.497 13.805 -62.709 1.00 94.06 297 VAL A O 1
ATOM 2130 N N . GLU A 1 298 ? 41.291 14.214 -60.645 1.00 91.69 298 GLU A N 1
ATOM 2131 C CA . GLU A 1 298 ? 42.204 15.288 -61.062 1.00 91.69 298 GLU A CA 1
ATOM 2132 C C . GLU A 1 298 ? 43.309 14.750 -61.988 1.00 91.69 298 GLU A C 1
ATOM 2134 O O . GLU A 1 298 ? 43.530 15.313 -63.060 1.00 91.69 298 GLU A O 1
ATOM 2139 N N . GLU A 1 299 ? 43.921 13.610 -61.644 1.00 93.69 299 GLU A N 1
ATOM 2140 C CA . GLU A 1 299 ? 44.921 12.918 -62.472 1.00 93.69 299 GLU A CA 1
ATOM 2141 C C . GLU A 1 299 ? 44.353 12.516 -63.844 1.00 93.69 299 GLU A C 1
ATOM 2143 O O . GLU A 1 299 ? 44.934 12.855 -64.875 1.00 93.69 299 GLU A O 1
ATOM 2148 N N . ASN A 1 300 ? 43.179 11.873 -63.884 1.00 91.56 300 ASN A N 1
ATOM 2149 C CA . ASN A 1 300 ? 42.509 11.511 -65.138 1.00 91.56 300 ASN A CA 1
ATOM 2150 C C . ASN A 1 300 ? 42.150 12.738 -65.987 1.00 91.56 300 ASN A C 1
ATOM 2152 O O . ASN A 1 300 ? 42.222 12.672 -67.214 1.00 91.56 300 ASN A O 1
ATOM 2156 N N . THR A 1 301 ? 41.763 13.854 -65.361 1.00 91.56 301 THR A N 1
ATOM 2157 C CA . THR A 1 301 ? 41.441 15.099 -66.076 1.00 91.56 301 THR A CA 1
ATOM 2158 C C . THR A 1 301 ? 42.700 15.686 -66.715 1.00 91.56 301 THR A C 1
ATOM 2160 O O . THR A 1 301 ? 42.696 15.958 -67.914 1.00 91.56 301 THR A O 1
ATOM 2163 N N . ALA A 1 302 ? 43.803 15.780 -65.966 1.00 92.31 302 ALA A N 1
ATOM 2164 C CA . ALA A 1 302 ? 45.088 16.247 -66.485 1.00 92.31 302 ALA A CA 1
ATOM 2165 C C . ALA A 1 302 ? 45.631 15.337 -67.606 1.00 92.31 302 ALA A C 1
ATOM 2167 O O . ALA A 1 302 ? 46.025 15.826 -68.664 1.00 92.31 302 ALA A O 1
ATOM 2168 N N . ALA A 1 303 ? 45.574 14.013 -67.424 1.00 92.25 303 ALA A N 1
ATOM 2169 C CA . ALA A 1 303 ? 45.964 13.046 -68.449 1.00 92.25 303 ALA A CA 1
ATOM 2170 C C . ALA A 1 303 ? 45.090 13.157 -69.712 1.00 92.25 303 ALA A C 1
ATOM 2172 O O . ALA A 1 303 ? 45.586 13.020 -70.827 1.00 92.25 303 ALA A O 1
ATOM 2173 N N . THR A 1 304 ? 43.797 13.458 -69.561 1.00 92.38 304 THR A N 1
ATOM 2174 C CA . THR A 1 304 ? 42.890 13.711 -70.691 1.00 92.38 304 THR A CA 1
ATOM 2175 C C . THR A 1 304 ? 43.286 14.980 -71.451 1.00 92.38 304 THR A C 1
ATOM 2177 O O . THR A 1 304 ? 43.333 14.953 -72.680 1.00 92.38 304 THR A O 1
ATOM 2180 N N . GLU A 1 305 ? 43.610 16.077 -70.759 1.00 90.00 305 GLU A N 1
ATOM 2181 C CA . GLU A 1 305 ? 44.096 17.315 -71.390 1.00 90.00 305 GLU A CA 1
ATOM 2182 C C . GLU A 1 305 ? 45.419 17.093 -72.147 1.00 90.00 305 GLU A C 1
ATOM 2184 O O . GLU A 1 305 ? 45.561 17.533 -73.292 1.00 90.00 305 GLU A O 1
ATOM 2189 N N . GLU A 1 306 ? 46.354 16.337 -71.561 1.00 92.62 306 GLU A N 1
ATOM 2190 C CA . GLU A 1 306 ? 47.601 15.930 -72.218 1.00 92.62 306 GLU A CA 1
ATOM 2191 C C . GLU A 1 306 ? 47.329 15.050 -73.451 1.00 92.62 306 GLU A C 1
ATOM 2193 O O . GLU A 1 306 ? 47.878 15.304 -74.525 1.00 92.62 306 GLU A O 1
ATOM 2198 N N . MET A 1 307 ? 46.406 14.085 -73.358 1.00 90.88 307 MET A N 1
ATOM 2199 C CA . MET A 1 307 ? 45.986 13.260 -74.496 1.00 90.88 307 MET A CA 1
ATOM 2200 C C . MET A 1 307 ? 45.324 14.078 -75.616 1.00 90.88 307 MET A C 1
ATOM 2202 O O . MET A 1 307 ? 45.554 13.770 -76.786 1.00 90.88 307 MET A O 1
ATOM 2206 N N . VAL A 1 308 ? 44.538 15.120 -75.309 1.00 90.00 308 VAL A N 1
ATOM 2207 C CA . VAL A 1 308 ? 43.997 16.048 -76.326 1.00 90.00 308 VAL A CA 1
ATOM 2208 C C . VAL A 1 308 ? 45.140 16.765 -77.046 1.00 90.00 308 VAL A C 1
ATOM 2210 O O . VAL A 1 308 ? 45.161 16.799 -78.280 1.00 90.00 308 VAL A O 1
ATOM 2213 N N . ALA A 1 309 ? 46.108 17.302 -76.297 1.00 89.69 309 ALA A N 1
ATOM 2214 C CA . ALA A 1 309 ? 47.266 17.988 -76.864 1.00 89.69 309 ALA A CA 1
ATOM 2215 C C . ALA A 1 309 ? 48.099 17.046 -77.754 1.00 89.69 309 ALA A C 1
ATOM 2217 O O . ALA A 1 309 ? 48.345 17.360 -78.922 1.00 89.69 309 ALA A O 1
ATOM 2218 N N . SER A 1 310 ? 48.439 15.853 -77.253 1.00 89.56 310 SER A N 1
ATOM 2219 C CA . SER A 1 310 ? 49.149 14.823 -78.019 1.00 89.56 310 SER A CA 1
ATOM 2220 C C . SER A 1 310 ? 48.361 14.375 -79.253 1.00 89.56 310 SER A C 1
ATOM 2222 O O . SER A 1 310 ? 48.921 14.305 -80.341 1.00 89.56 310 SER A O 1
ATOM 2224 N N . SER A 1 311 ? 47.052 14.123 -79.148 1.00 89.12 311 SER A N 1
ATOM 2225 C CA . SER A 1 311 ? 46.222 13.727 -80.298 1.00 89.12 311 SER A CA 1
ATOM 2226 C C . SER A 1 311 ? 46.167 14.817 -81.374 1.00 89.12 311 SER A C 1
ATOM 2228 O O . SER A 1 311 ? 46.123 14.498 -82.567 1.00 89.12 311 SER A O 1
ATOM 2230 N N . SER A 1 312 ? 46.196 16.095 -80.983 1.00 87.44 312 SER A N 1
ATOM 2231 C CA . SER A 1 312 ? 46.300 17.221 -81.916 1.00 87.44 312 SER A CA 1
ATOM 2232 C C . SER A 1 312 ? 47.668 17.259 -82.608 1.00 87.44 312 SER A C 1
ATOM 2234 O O . SER A 1 312 ? 47.738 17.497 -83.815 1.00 87.44 312 SER A O 1
ATOM 2236 N N . GLU A 1 313 ? 48.755 16.987 -81.883 1.00 89.25 313 GLU A N 1
ATOM 2237 C CA . GLU A 1 313 ? 50.109 16.901 -82.444 1.00 89.25 313 GLU A CA 1
ATOM 2238 C C . GLU A 1 313 ? 50.268 15.704 -83.398 1.00 89.25 313 GLU A C 1
ATOM 2240 O O . GLU A 1 313 ? 50.785 15.862 -84.507 1.00 89.25 313 GLU A O 1
ATOM 2245 N N . VAL A 1 314 ? 49.750 14.521 -83.046 1.00 88.25 314 VAL A N 1
ATOM 2246 C CA . VAL A 1 314 ? 49.772 13.362 -83.956 1.00 88.25 314 VAL A CA 1
ATOM 2247 C C . VAL A 1 314 ? 48.878 13.609 -85.181 1.00 88.25 314 VAL A C 1
ATOM 2249 O O . VAL A 1 314 ? 49.231 13.215 -86.289 1.00 88.25 314 VAL A O 1
ATOM 2252 N N . THR A 1 315 ? 47.762 14.333 -85.038 1.00 85.31 315 THR A N 1
ATOM 2253 C CA . THR A 1 315 ? 46.953 14.757 -86.198 1.00 85.31 315 THR A CA 1
ATOM 2254 C C . THR A 1 315 ? 47.763 15.652 -87.137 1.00 85.31 315 THR A C 1
ATOM 2256 O O . THR A 1 315 ? 47.802 15.387 -88.338 1.00 85.31 315 THR A O 1
ATOM 2259 N N . ARG A 1 316 ? 48.470 16.655 -86.598 1.00 86.94 316 ARG A N 1
ATOM 2260 C CA . ARG A 1 316 ? 49.326 17.561 -87.376 1.00 86.94 316 ARG A CA 1
ATOM 2261 C C . ARG A 1 316 ? 50.474 16.827 -88.073 1.00 86.94 316 ARG A C 1
ATOM 2263 O O . ARG A 1 316 ? 50.665 17.000 -89.270 1.00 86.94 316 ARG A O 1
ATOM 2270 N N . THR A 1 317 ? 51.192 15.956 -87.366 1.00 86.25 317 THR A N 1
ATOM 2271 C CA . THR A 1 317 ? 52.287 15.179 -87.978 1.00 86.25 317 THR A CA 1
ATOM 2272 C C . THR A 1 317 ? 51.784 14.216 -89.059 1.00 86.25 317 THR A C 1
ATOM 2274 O O . THR A 1 317 ? 52.486 13.999 -90.043 1.00 86.25 317 THR A O 1
ATOM 2277 N N . ILE A 1 318 ? 50.554 13.691 -88.962 1.00 85.56 318 ILE A N 1
ATOM 2278 C CA . ILE A 1 318 ? 49.919 12.930 -90.055 1.00 85.56 318 ILE A CA 1
ATOM 2279 C C . ILE A 1 318 ? 49.598 13.819 -91.268 1.00 85.56 318 ILE A C 1
ATOM 2281 O O . ILE A 1 318 ? 49.688 13.341 -92.400 1.00 85.56 318 ILE A O 1
ATOM 2285 N N . GLU A 1 319 ? 49.232 15.088 -91.072 1.00 82.75 319 GLU A N 1
ATOM 2286 C CA . GLU A 1 319 ? 49.046 16.044 -92.174 1.00 82.75 319 GLU A CA 1
ATOM 2287 C C . GLU A 1 319 ? 50.376 16.374 -92.857 1.00 82.75 319 GLU A C 1
ATOM 2289 O O . GLU A 1 319 ? 50.459 16.268 -94.082 1.00 82.75 319 GLU A O 1
ATOM 2294 N N . ASP A 1 320 ? 51.426 16.647 -92.078 1.00 86.31 320 ASP A N 1
ATOM 2295 C CA . ASP A 1 320 ? 52.784 16.872 -92.585 1.00 86.31 320 ASP A CA 1
ATOM 2296 C C . ASP A 1 320 ? 53.285 15.641 -93.374 1.00 86.31 320 ASP A C 1
ATOM 2298 O O . ASP A 1 320 ? 53.728 15.766 -94.518 1.00 86.31 320 ASP A O 1
ATOM 2302 N N . ILE A 1 321 ? 53.115 14.424 -92.833 1.00 86.56 321 ILE A N 1
ATOM 2303 C CA . ILE A 1 321 ? 53.432 13.160 -93.528 1.00 86.56 321 ILE A CA 1
ATOM 2304 C C . ILE A 1 321 ? 52.599 12.995 -94.805 1.00 86.56 321 ILE A C 1
ATOM 2306 O O . ILE A 1 321 ? 53.121 12.504 -95.805 1.00 86.56 321 ILE A O 1
ATOM 2310 N N . SER A 1 322 ? 51.320 13.387 -94.811 1.00 82.00 322 SER A N 1
ATOM 2311 C CA . SER A 1 322 ? 50.476 13.318 -96.012 1.00 82.00 322 SER A CA 1
ATOM 2312 C C . SER A 1 322 ? 50.969 14.275 -97.098 1.00 82.00 322 SER A C 1
ATOM 2314 O O . SER A 1 322 ? 50.988 13.882 -98.262 1.00 82.00 322 SER A O 1
ATOM 2316 N N . SER A 1 323 ? 51.396 15.487 -96.730 1.00 86.00 323 SER A N 1
ATOM 2317 C CA . SER A 1 323 ? 51.980 16.463 -97.659 1.00 86.00 323 SER A CA 1
ATOM 2318 C C . SER A 1 323 ? 53.287 15.940 -98.259 1.00 86.00 323 SER A C 1
ATOM 2320 O O . SER A 1 323 ? 53.433 15.901 -99.478 1.00 86.00 323 SER A O 1
ATOM 2322 N N . VAL A 1 324 ? 54.201 15.445 -97.416 1.00 86.94 324 VAL A N 1
ATOM 2323 C CA . VAL A 1 324 ? 55.474 14.846 -97.858 1.00 86.94 324 VAL A CA 1
ATOM 2324 C C . VAL A 1 324 ? 55.243 13.580 -98.692 1.00 86.94 324 VAL A C 1
ATOM 2326 O O . VAL A 1 324 ? 55.990 13.307 -99.623 1.00 86.94 324 VAL A O 1
ATOM 2329 N N . SER A 1 325 ? 54.191 12.804 -98.414 1.00 85.75 325 SER A N 1
ATOM 2330 C CA . SER A 1 325 ? 53.844 11.620 -99.217 1.00 85.75 325 SER A CA 1
ATOM 2331 C C . SER A 1 325 ? 53.303 11.985 -100.601 1.00 85.75 325 SER A C 1
ATOM 2333 O O . SER A 1 325 ? 53.548 11.248 -101.553 1.00 85.75 325 SER A O 1
ATOM 2335 N N . GLU A 1 326 ? 52.575 13.098 -100.732 1.00 84.19 326 GLU A N 1
ATOM 2336 C CA . GLU A 1 326 ? 52.130 13.628 -102.028 1.00 84.19 326 GLU A CA 1
ATOM 2337 C C . GLU A 1 326 ? 53.317 14.178 -102.832 1.00 84.19 326 GLU A C 1
ATOM 2339 O O . GLU A 1 326 ? 53.486 13.795 -103.988 1.00 84.19 326 GLU A O 1
ATOM 2344 N N . GLU A 1 327 ? 54.197 14.962 -102.200 1.00 86.00 327 GLU A N 1
ATOM 2345 C CA . GLU A 1 327 ? 55.458 15.438 -102.789 1.00 86.00 327 GLU A CA 1
ATOM 2346 C C . GLU A 1 327 ? 56.348 14.272 -103.250 1.00 86.00 327 GLU A C 1
ATOM 2348 O O . GLU A 1 327 ? 56.780 14.231 -104.399 1.00 86.00 327 GLU A O 1
ATOM 2353 N N . ASN A 1 328 ? 56.555 13.267 -102.397 1.00 85.19 328 ASN A N 1
ATOM 2354 C CA . ASN A 1 328 ? 57.357 12.092 -102.727 1.00 85.19 328 ASN A CA 1
ATOM 2355 C C . ASN A 1 328 ? 56.699 11.212 -103.806 1.00 85.19 328 ASN A C 1
ATOM 2357 O O . ASN A 1 328 ? 57.406 10.551 -104.559 1.00 85.19 328 ASN A O 1
ATOM 2361 N N . SER A 1 329 ? 55.365 11.202 -103.918 1.00 85.00 329 SER A N 1
ATOM 2362 C CA . SER A 1 329 ? 54.676 10.516 -105.024 1.00 85.00 329 SER A CA 1
ATOM 2363 C C . SER A 1 329 ? 54.897 11.245 -106.349 1.00 85.00 329 SER A C 1
ATOM 2365 O O . SER A 1 329 ? 55.241 10.600 -107.334 1.00 85.00 329 SER A O 1
ATOM 2367 N N . ALA A 1 330 ? 54.792 12.578 -106.361 1.00 84.94 330 ALA A N 1
ATOM 2368 C CA . ALA A 1 330 ? 55.101 13.394 -107.535 1.00 84.94 330 ALA A CA 1
ATOM 2369 C C . ALA A 1 330 ? 56.578 13.257 -107.951 1.00 84.94 330 ALA A C 1
ATOM 2371 O O . ALA A 1 330 ? 56.867 13.066 -109.128 1.00 84.94 330 ALA A O 1
ATOM 2372 N N . ALA A 1 331 ? 57.505 13.247 -106.988 1.00 85.44 331 ALA A N 1
ATOM 2373 C CA . ALA A 1 331 ? 58.922 12.992 -107.242 1.00 85.44 331 ALA A CA 1
ATOM 2374 C C . ALA A 1 331 ? 59.177 11.572 -107.786 1.00 85.44 331 ALA A C 1
ATOM 2376 O O . ALA A 1 331 ? 60.045 11.385 -108.632 1.00 85.44 331 ALA A O 1
ATOM 2377 N N . VAL A 1 332 ? 58.417 10.558 -107.350 1.00 86.19 332 VAL A N 1
ATOM 2378 C CA . VAL A 1 332 ? 58.495 9.198 -107.914 1.00 86.19 332 VAL A CA 1
ATOM 2379 C C . VAL A 1 332 ? 57.929 9.141 -109.336 1.00 86.19 332 VAL A C 1
ATOM 2381 O O . VAL A 1 332 ? 58.507 8.442 -110.167 1.00 86.19 332 VAL A O 1
ATOM 2384 N N . GLU A 1 333 ? 56.860 9.874 -109.654 1.00 86.50 333 GLU A N 1
ATOM 2385 C CA . GLU A 1 333 ? 56.366 10.015 -111.033 1.00 86.50 333 GLU A CA 1
ATOM 2386 C C . GLU A 1 333 ? 57.400 10.724 -111.927 1.00 86.50 333 GLU A C 1
ATOM 2388 O O . GLU A 1 333 ? 57.716 10.222 -113.004 1.00 86.50 333 GLU A O 1
ATOM 2393 N N . GLU A 1 334 ? 58.007 11.818 -111.455 1.00 87.19 334 GLU A N 1
ATOM 2394 C CA . GLU A 1 334 ? 59.070 12.554 -112.156 1.00 87.19 334 GLU A CA 1
ATOM 2395 C C . GLU A 1 334 ? 60.329 11.698 -112.375 1.00 87.19 334 GLU A C 1
ATOM 2397 O O . GLU A 1 334 ? 60.873 11.657 -113.481 1.00 87.19 334 GLU A O 1
ATOM 2402 N N . VAL A 1 335 ? 60.770 10.950 -111.358 1.00 86.50 335 VAL A N 1
ATOM 2403 C CA . VAL A 1 335 ? 61.893 10.003 -111.465 1.00 86.50 335 VAL A CA 1
ATOM 2404 C C . VAL A 1 335 ? 61.550 8.835 -112.390 1.00 86.50 335 VAL A C 1
ATOM 2406 O O . VAL A 1 335 ? 62.425 8.382 -113.124 1.00 86.50 335 VAL A O 1
ATOM 2409 N N . SER A 1 336 ? 60.301 8.360 -112.406 1.00 83.62 336 SER A N 1
ATOM 2410 C CA . SER A 1 336 ? 59.868 7.292 -113.319 1.00 83.62 336 SER A CA 1
ATOM 2411 C C . SER A 1 336 ? 59.857 7.774 -114.770 1.00 83.62 336 SER A C 1
ATOM 2413 O O . SER A 1 336 ? 60.414 7.097 -115.629 1.00 83.62 336 SER A O 1
ATOM 2415 N N . ALA A 1 337 ? 59.328 8.972 -115.035 1.00 84.12 337 ALA A N 1
ATOM 2416 C CA . ALA A 1 337 ? 59.396 9.604 -116.352 1.00 84.12 337 ALA A CA 1
ATOM 2417 C C . ALA A 1 337 ? 60.853 9.846 -116.788 1.00 84.12 337 ALA A C 1
ATOM 2419 O O . ALA A 1 337 ? 61.231 9.509 -117.908 1.00 84.12 337 ALA A O 1
ATOM 2420 N N . SER A 1 338 ? 61.703 10.330 -115.876 1.00 83.56 338 SER A N 1
ATOM 2421 C CA . SER A 1 338 ? 63.145 10.495 -116.117 1.00 83.56 338 SER A CA 1
ATOM 2422 C C . SER A 1 338 ? 63.849 9.160 -116.391 1.00 83.56 338 SER A C 1
ATOM 2424 O O . SER A 1 338 ? 64.803 9.115 -117.163 1.00 83.56 338 SER A O 1
ATOM 2426 N N . ALA A 1 339 ? 63.400 8.061 -115.777 1.00 83.06 339 ALA A N 1
ATOM 2427 C CA . ALA A 1 339 ? 63.930 6.723 -116.017 1.00 83.06 339 ALA A CA 1
ATOM 2428 C C . ALA A 1 339 ? 63.464 6.143 -117.363 1.00 83.06 339 ALA A C 1
ATOM 2430 O O . ALA A 1 339 ? 64.262 5.496 -118.038 1.00 83.06 339 ALA A O 1
ATOM 2431 N N . GLU A 1 340 ? 62.223 6.401 -117.790 1.00 84.69 340 GLU A N 1
ATOM 2432 C CA . GLU A 1 340 ? 61.750 6.076 -119.144 1.00 84.69 340 GLU A CA 1
ATOM 2433 C C . GLU A 1 340 ? 62.530 6.864 -120.210 1.00 84.69 340 GLU A C 1
ATOM 2435 O O . GLU A 1 340 ? 63.016 6.278 -121.180 1.00 84.69 340 GLU A O 1
ATOM 2440 N N . GLU A 1 341 ? 62.731 8.168 -119.998 1.00 84.31 341 GLU A N 1
ATOM 2441 C CA . GLU A 1 341 ? 63.493 9.046 -120.895 1.00 84.31 341 GLU A CA 1
ATOM 2442 C C . GLU A 1 341 ? 64.983 8.654 -120.949 1.00 84.31 341 GLU A C 1
ATOM 2444 O O . GLU A 1 341 ? 65.575 8.566 -122.028 1.00 84.31 341 GLU A O 1
ATOM 2449 N N . MET A 1 342 ? 65.579 8.302 -119.804 1.00 84.25 342 MET A N 1
ATOM 2450 C CA . MET A 1 342 ? 66.935 7.749 -119.729 1.00 84.25 342 MET A CA 1
ATOM 2451 C C . MET A 1 342 ? 67.039 6.386 -120.423 1.00 84.25 342 MET A C 1
ATOM 2453 O O . MET A 1 342 ? 68.032 6.127 -121.099 1.00 84.25 342 MET A O 1
ATOM 2457 N N . ASN A 1 343 ? 66.036 5.514 -120.298 1.00 84.06 343 ASN A N 1
ATOM 2458 C CA . ASN A 1 343 ? 66.037 4.217 -120.973 1.00 84.06 343 ASN A CA 1
ATOM 2459 C C . ASN A 1 343 ? 65.953 4.386 -122.502 1.00 84.06 343 ASN A C 1
ATOM 2461 O O . ASN A 1 343 ? 66.697 3.727 -123.227 1.00 84.06 343 ASN A O 1
ATOM 2465 N N . ALA A 1 344 ? 65.149 5.338 -122.989 1.00 79.88 344 ALA A N 1
ATOM 2466 C CA . ALA A 1 344 ? 65.118 5.718 -124.403 1.00 79.88 344 ALA A CA 1
ATOM 2467 C C . ALA A 1 344 ? 66.472 6.283 -124.887 1.00 79.88 344 ALA A C 1
ATOM 2469 O O . ALA A 1 344 ? 66.961 5.880 -125.944 1.00 79.88 344 ALA A O 1
ATOM 2470 N N . GLN A 1 345 ? 67.136 7.138 -124.096 1.00 81.38 345 GLN A N 1
ATOM 2471 C CA . GLN A 1 345 ? 68.503 7.590 -124.399 1.00 81.38 345 GLN A CA 1
ATOM 2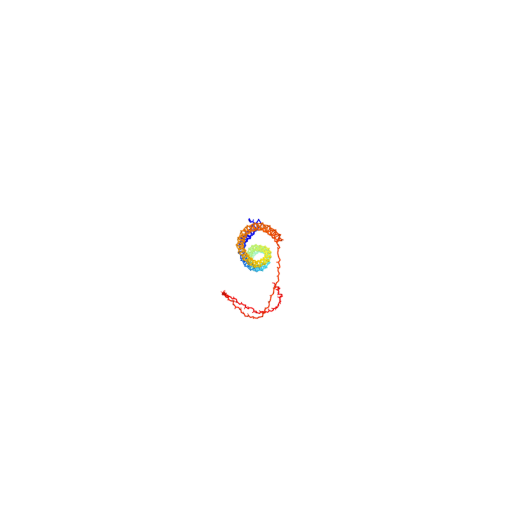472 C C . GLN A 1 345 ? 69.518 6.439 -124.408 1.00 81.38 345 GLN A C 1
ATOM 2474 O O . GLN A 1 345 ? 70.427 6.433 -125.234 1.00 81.38 345 GLN A O 1
ATOM 2479 N N . VAL A 1 346 ? 69.389 5.445 -123.524 1.00 82.00 346 VAL A N 1
ATOM 2480 C CA . VAL A 1 346 ? 70.268 4.263 -123.513 1.00 82.00 346 VAL A CA 1
ATOM 2481 C C . VAL A 1 346 ? 70.056 3.405 -124.765 1.00 82.00 346 VAL A C 1
ATOM 2483 O O . VAL A 1 346 ? 71.041 2.929 -125.335 1.00 82.00 346 VAL A O 1
ATOM 2486 N N . GLU A 1 347 ? 68.821 3.252 -125.252 1.00 80.38 347 GLU A N 1
ATOM 2487 C CA . GLU A 1 347 ? 68.553 2.619 -126.552 1.00 80.38 347 GLU A CA 1
ATOM 2488 C C . GLU A 1 347 ? 69.167 3.422 -127.715 1.00 80.38 347 GLU A C 1
ATOM 2490 O O . GLU A 1 347 ? 69.853 2.839 -128.558 1.00 80.38 347 GLU A O 1
ATOM 2495 N N . GLU A 1 348 ? 69.025 4.752 -127.731 1.00 80.38 348 GLU A N 1
ATOM 2496 C CA . GLU A 1 348 ? 69.610 5.630 -128.758 1.00 80.38 348 GLU A CA 1
ATOM 2497 C C . GLU A 1 348 ? 71.150 5.613 -128.748 1.00 80.38 348 GLU A C 1
ATOM 2499 O O . GLU A 1 348 ? 71.789 5.525 -129.803 1.00 80.38 348 GLU A O 1
ATOM 2504 N N . VAL A 1 349 ? 71.774 5.628 -127.567 1.00 81.06 349 VAL A N 1
ATOM 2505 C CA . VAL A 1 349 ? 73.229 5.491 -127.401 1.00 81.06 349 VAL A CA 1
ATOM 2506 C C . VAL A 1 349 ? 73.694 4.099 -127.825 1.00 81.06 349 VAL A C 1
ATOM 2508 O O . VAL A 1 349 ? 74.741 3.978 -128.462 1.00 81.06 349 VAL A O 1
ATOM 2511 N N . THR A 1 350 ? 72.915 3.048 -127.556 1.00 75.62 350 THR A N 1
ATOM 2512 C CA . THR A 1 350 ? 73.225 1.680 -128.002 1.00 75.62 350 THR A CA 1
ATOM 2513 C C . THR A 1 350 ? 73.140 1.564 -129.527 1.00 75.62 350 THR A C 1
ATOM 2515 O O . THR A 1 350 ? 74.056 1.022 -130.148 1.00 75.62 350 THR A O 1
ATOM 2518 N N . ALA A 1 351 ? 72.110 2.138 -130.154 1.00 77.81 351 ALA A N 1
ATOM 2519 C CA . ALA A 1 351 ? 71.988 2.224 -131.609 1.00 77.81 351 ALA A CA 1
ATOM 2520 C C . ALA A 1 351 ? 73.127 3.056 -132.231 1.00 77.81 351 ALA A C 1
ATOM 2522 O O . ALA A 1 351 ? 73.712 2.670 -133.245 1.00 77.81 351 ALA A O 1
ATOM 2523 N N . SER A 1 352 ? 73.515 4.157 -131.583 1.00 77.62 352 SER A N 1
ATOM 2524 C CA . SER A 1 352 ? 74.652 4.991 -131.989 1.00 77.62 352 SER A CA 1
ATOM 2525 C C . SER A 1 352 ? 75.987 4.253 -131.863 1.00 77.62 352 SER A C 1
ATOM 2527 O O . SER A 1 352 ? 76.832 4.365 -132.748 1.00 77.62 352 SER A O 1
ATOM 2529 N N . ALA A 1 353 ? 76.174 3.444 -130.816 1.00 77.56 353 ALA A N 1
ATOM 2530 C CA . ALA A 1 353 ? 77.358 2.610 -130.624 1.00 77.56 353 ALA A CA 1
ATOM 2531 C C . ALA A 1 353 ? 77.428 1.460 -131.644 1.00 77.56 353 ALA A C 1
ATOM 2533 O O . ALA A 1 353 ? 78.506 1.181 -132.170 1.00 77.56 353 ALA A O 1
ATOM 2534 N N . GLN A 1 354 ? 76.293 0.840 -131.990 1.00 74.94 354 GLN A N 1
ATOM 2535 C CA . GLN A 1 354 ? 76.204 -0.122 -133.095 1.00 74.94 354 GLN A CA 1
ATOM 2536 C C . GLN A 1 354 ? 76.548 0.538 -134.438 1.00 74.94 354 GLN A C 1
ATOM 2538 O O . GLN A 1 354 ? 77.361 0.002 -135.189 1.00 74.94 354 GLN A O 1
ATOM 2543 N N . SER A 1 355 ? 76.016 1.734 -134.706 1.00 76.75 355 SER A N 1
ATOM 2544 C CA . SER A 1 355 ? 76.346 2.532 -135.895 1.00 76.75 355 SER A CA 1
ATOM 2545 C C . SER A 1 355 ? 77.836 2.909 -135.950 1.00 76.75 355 SER A C 1
ATOM 2547 O O . SER A 1 355 ? 78.473 2.772 -136.995 1.00 76.75 355 SER A O 1
ATOM 2549 N N . LEU A 1 356 ? 78.445 3.286 -134.817 1.00 76.25 356 LEU A N 1
ATOM 2550 C CA . LEU A 1 356 ? 79.890 3.529 -134.720 1.00 76.25 356 LEU A CA 1
ATOM 2551 C C . LEU A 1 356 ? 80.712 2.258 -134.957 1.00 76.25 356 LEU A C 1
ATOM 2553 O O . LEU A 1 356 ? 81.722 2.315 -135.655 1.00 76.25 356 LEU A O 1
ATOM 2557 N N . SER A 1 357 ? 80.278 1.116 -134.418 1.00 73.38 357 SER A N 1
ATOM 2558 C CA . SER A 1 357 ? 80.905 -0.186 -134.668 1.00 73.38 357 SER A CA 1
ATOM 2559 C C . SER A 1 357 ? 80.850 -0.548 -136.155 1.00 73.38 357 SER A C 1
ATOM 2561 O O . SER A 1 357 ? 81.858 -0.949 -136.731 1.00 73.38 357 SER A O 1
ATOM 2563 N N . GLN A 1 358 ? 79.709 -0.324 -136.808 1.00 72.69 358 GLN A N 1
ATOM 2564 C CA . GLN A 1 358 ? 79.530 -0.569 -138.238 1.00 72.69 358 GLN A CA 1
ATOM 2565 C C . GLN A 1 358 ? 80.349 0.406 -139.105 1.00 72.69 358 GLN A C 1
ATOM 2567 O O . GLN A 1 358 ? 80.937 -0.001 -140.110 1.00 72.69 358 GLN A O 1
ATOM 2572 N N . MET A 1 359 ? 80.484 1.676 -138.703 1.00 68.62 359 MET A N 1
ATOM 2573 C CA . MET A 1 359 ? 81.424 2.619 -139.328 1.00 68.62 359 MET A CA 1
ATOM 2574 C C . MET A 1 359 ? 82.888 2.208 -139.122 1.00 68.62 359 MET A C 1
ATOM 2576 O O . MET A 1 359 ? 83.683 2.345 -140.050 1.00 68.62 359 MET A O 1
ATOM 2580 N N . ALA A 1 360 ? 83.254 1.667 -137.957 1.00 66.81 360 ALA A N 1
ATOM 2581 C CA . ALA A 1 360 ? 84.603 1.174 -137.682 1.00 66.81 360 ALA A CA 1
ATOM 2582 C C . ALA A 1 360 ? 84.946 -0.072 -138.521 1.00 66.81 360 ALA A C 1
ATOM 2584 O O . ALA A 1 360 ? 86.033 -0.134 -139.095 1.00 66.81 360 ALA A O 1
ATOM 2585 N N . GLU A 1 361 ? 84.011 -1.017 -138.678 1.00 67.31 361 GLU A N 1
ATOM 2586 C CA . GLU A 1 361 ? 84.146 -2.142 -139.616 1.00 67.31 361 GLU A CA 1
ATOM 2587 C C . GLU A 1 361 ? 84.260 -1.661 -141.071 1.00 67.31 361 GLU A C 1
ATOM 2589 O O . GLU A 1 361 ? 85.119 -2.133 -141.818 1.00 67.31 361 GLU A O 1
ATOM 2594 N N . THR A 1 362 ? 83.458 -0.667 -141.467 1.00 65.00 362 THR A N 1
ATOM 2595 C CA . THR A 1 362 ? 83.504 -0.082 -142.819 1.00 65.00 362 THR A CA 1
ATOM 2596 C C . THR A 1 362 ? 84.836 0.634 -143.083 1.00 65.00 362 THR A C 1
ATOM 2598 O O . THR A 1 362 ? 85.409 0.505 -144.166 1.00 65.00 362 THR A O 1
ATOM 2601 N N . LEU A 1 363 ? 85.386 1.342 -142.090 1.00 60.28 363 LEU A N 1
ATOM 2602 C CA . LEU A 1 363 ? 86.709 1.968 -142.172 1.00 60.28 363 LEU A CA 1
ATOM 2603 C C . LEU A 1 363 ? 87.838 0.931 -142.226 1.00 60.28 363 LEU A C 1
ATOM 2605 O O . LEU A 1 363 ? 88.750 1.080 -143.039 1.00 60.28 363 LEU A O 1
ATOM 2609 N N . LEU A 1 364 ? 87.764 -0.147 -141.438 1.00 59.41 364 LEU A N 1
ATOM 2610 C CA . LEU A 1 364 ? 88.708 -1.269 -141.524 1.00 59.41 364 LEU A CA 1
ATOM 2611 C C . LEU A 1 364 ? 88.673 -1.938 -142.909 1.00 59.41 364 LEU A C 1
ATOM 2613 O O . LEU A 1 364 ? 89.729 -2.260 -143.458 1.00 59.41 364 LEU A O 1
ATOM 2617 N N . ALA A 1 365 ? 87.489 -2.074 -143.513 1.00 60.09 365 ALA A N 1
ATOM 2618 C CA . ALA A 1 365 ? 87.337 -2.575 -144.878 1.00 60.09 365 ALA A CA 1
ATOM 2619 C C . ALA A 1 365 ? 87.938 -1.627 -145.939 1.00 60.09 365 ALA A C 1
ATOM 2621 O O . ALA A 1 365 ? 88.551 -2.102 -146.897 1.00 60.09 365 ALA A O 1
ATOM 2622 N N . LEU A 1 366 ? 87.832 -0.301 -145.765 1.00 58.84 366 LEU A N 1
ATOM 2623 C CA . LEU A 1 366 ? 88.481 0.679 -146.652 1.00 58.84 366 LEU A CA 1
ATOM 2624 C C . LEU A 1 366 ? 90.015 0.663 -146.529 1.00 58.84 366 LEU A C 1
ATOM 2626 O O . LEU A 1 366 ? 90.714 0.731 -147.541 1.00 58.84 366 LEU A O 1
ATOM 2630 N N . VAL A 1 367 ? 90.553 0.541 -145.310 1.00 61.28 367 VAL A N 1
ATOM 2631 C CA . VAL A 1 367 ? 92.009 0.501 -145.064 1.00 61.28 367 VAL A CA 1
ATOM 2632 C C . VAL A 1 367 ? 92.668 -0.724 -145.717 1.00 61.28 367 VAL A C 1
ATOM 2634 O O . VAL A 1 367 ? 93.826 -0.655 -146.127 1.00 61.28 367 VAL A O 1
ATOM 2637 N N . ALA A 1 368 ? 91.929 -1.820 -145.916 1.00 58.41 368 ALA A N 1
ATOM 2638 C CA . ALA A 1 368 ? 92.434 -3.028 -146.570 1.00 58.41 368 ALA A CA 1
ATOM 2639 C C . ALA A 1 368 ? 92.743 -2.880 -148.082 1.00 58.41 368 ALA A C 1
ATOM 2641 O O . ALA A 1 368 ? 93.347 -3.788 -148.659 1.00 58.41 368 ALA A O 1
ATOM 2642 N N . GLN A 1 369 ? 92.360 -1.776 -148.743 1.00 54.25 369 GLN A N 1
ATOM 2643 C CA . GLN A 1 369 ? 92.530 -1.610 -150.199 1.00 54.25 369 GLN A CA 1
ATOM 2644 C C . GLN A 1 369 ? 93.869 -0.996 -150.660 1.00 54.25 369 GLN A C 1
ATOM 2646 O O . GLN A 1 369 ? 94.147 -1.024 -151.859 1.00 54.25 369 GLN A O 1
ATOM 2651 N N . PHE A 1 370 ? 94.734 -0.496 -149.766 1.00 49.00 370 PHE A N 1
ATOM 2652 C CA . PHE A 1 370 ? 96.030 0.098 -150.147 1.00 49.00 370 PHE A CA 1
ATOM 2653 C C . PHE A 1 370 ? 97.238 -0.672 -149.580 1.00 49.00 370 PHE A C 1
ATOM 2655 O O . PHE A 1 370 ? 97.347 -0.901 -148.379 1.00 49.00 370 PHE A O 1
ATOM 2662 N N . LYS A 1 371 ? 98.190 -1.038 -150.454 1.00 39.22 371 LYS A N 1
ATOM 2663 C CA . LYS A 1 371 ? 99.473 -1.694 -150.118 1.00 39.22 371 LYS A CA 1
ATOM 2664 C C . LYS A 1 371 ? 100.665 -0.848 -150.568 1.00 39.22 371 LYS A C 1
ATOM 2666 O O . LYS A 1 371 ? 100.633 -0.356 -151.690 1.00 39.22 371 LYS A O 1
ATOM 2671 N N . LEU A 1 372 ? 101.747 -0.822 -149.777 1.00 38.00 372 LEU A N 1
ATOM 2672 C CA . LEU A 1 372 ? 103.141 -0.665 -150.243 1.00 38.00 372 LEU A CA 1
ATOM 2673 C C . LEU A 1 372 ? 104.167 -1.088 -149.157 1.00 38.00 372 LEU A C 1
ATOM 2675 O O . LEU A 1 372 ? 103.810 -1.319 -148.005 1.00 38.00 372 LEU A O 1
ATOM 2679 N N . THR A 1 373 ? 105.423 -1.277 -149.568 1.00 32.75 373 THR A N 1
ATOM 2680 C CA . THR A 1 373 ? 106.508 -2.066 -148.931 1.00 32.75 373 THR A CA 1
ATOM 2681 C C . THR A 1 373 ? 107.588 -1.250 -148.175 1.00 32.75 373 THR A C 1
ATOM 2683 O O . THR A 1 373 ? 107.951 -0.193 -148.667 1.00 32.75 373 THR A O 1
ATOM 2686 N N . ALA A 1 374 ? 108.130 -1.781 -147.056 1.00 30.69 374 ALA A N 1
ATOM 2687 C CA . ALA A 1 374 ? 109.554 -2.151 -146.752 1.00 30.69 374 ALA A CA 1
ATOM 2688 C C . ALA A 1 374 ? 110.774 -1.216 -147.140 1.00 30.69 374 ALA A C 1
ATOM 2690 O O . ALA A 1 374 ? 110.692 -0.523 -148.143 1.00 30.69 374 ALA A O 1
ATOM 2691 N N . VAL A 1 375 ? 111.981 -1.191 -146.502 1.00 32.09 375 VAL A N 1
ATOM 2692 C CA . VAL A 1 375 ? 112.586 -1.943 -145.354 1.00 32.09 375 VAL A CA 1
ATOM 2693 C C . VAL A 1 375 ? 113.957 -1.349 -144.838 1.00 32.09 375 VAL A C 1
ATOM 2695 O O . VAL A 1 375 ? 114.636 -0.670 -145.597 1.00 32.09 375 VAL A O 1
ATOM 2698 N N . GLU A 1 376 ? 114.351 -1.642 -143.576 1.00 30.77 376 GLU A N 1
ATOM 2699 C CA . GLU A 1 376 ? 115.724 -1.805 -142.958 1.00 30.77 376 GLU A CA 1
ATOM 2700 C C . GLU A 1 376 ? 116.877 -0.732 -142.822 1.00 30.77 376 GLU A C 1
ATOM 2702 O O . GLU A 1 376 ? 117.539 -0.395 -143.792 1.00 30.77 376 GLU A O 1
ATOM 2707 N N . THR A 1 377 ? 117.254 -0.431 -141.543 1.00 40.19 377 THR A N 1
ATOM 2708 C CA . THR A 1 377 ? 118.613 -0.345 -140.850 1.00 40.19 377 THR A CA 1
ATOM 2709 C C . THR A 1 377 ? 119.833 0.477 -141.392 1.00 40.19 377 THR A C 1
ATOM 2711 O O . THR A 1 377 ? 119.761 0.978 -142.505 1.00 40.19 377 THR A O 1
ATOM 2714 N N . PRO A 1 378 ? 121.032 0.578 -140.716 1.00 56.78 378 PRO A N 1
ATOM 2715 C CA . PRO A 1 378 ? 121.466 0.575 -139.277 1.00 56.78 378 PRO A CA 1
ATOM 2716 C C . PRO A 1 378 ? 122.511 1.699 -138.888 1.00 56.78 378 PRO A C 1
ATOM 2718 O O . PRO A 1 378 ? 122.933 2.438 -139.769 1.00 56.78 378 PRO A O 1
ATOM 2721 N N . LEU A 1 379 ? 123.005 1.790 -137.617 1.00 29.36 379 LEU A N 1
ATOM 2722 C CA . LEU A 1 379 ? 124.436 2.021 -137.174 1.00 29.36 379 LEU A CA 1
ATOM 2723 C C . LEU A 1 379 ? 124.644 2.535 -135.706 1.00 29.36 379 LEU A C 1
ATOM 2725 O O . LEU A 1 379 ? 123.723 3.005 -135.051 1.00 29.36 379 LEU A O 1
ATOM 2729 N N . THR A 1 380 ? 125.882 2.400 -135.184 1.00 52.41 380 THR A N 1
ATOM 2730 C CA . THR A 1 380 ? 126.368 2.652 -133.784 1.00 52.41 380 THR A CA 1
ATOM 2731 C C . THR A 1 380 ? 127.140 3.998 -133.623 1.00 52.41 380 THR A C 1
ATOM 2733 O O . THR A 1 380 ? 127.496 4.551 -134.655 1.00 52.41 380 THR A O 1
ATOM 2736 N N . LYS A 1 381 ? 127.551 4.589 -132.468 1.00 45.16 381 LYS A N 1
ATOM 2737 C CA . LYS A 1 381 ? 128.167 4.101 -131.185 1.00 45.16 381 LYS A CA 1
ATOM 2738 C C . LYS A 1 381 ? 128.181 5.265 -130.098 1.00 45.16 381 LYS A C 1
ATOM 2740 O O . LYS A 1 381 ? 127.358 6.155 -130.255 1.00 45.16 381 LYS A O 1
ATOM 2745 N N . PRO A 1 382 ? 128.947 5.284 -128.967 1.00 55.09 382 PRO A N 1
ATOM 2746 C CA . PRO A 1 382 ? 128.417 5.445 -127.587 1.00 55.09 382 PRO A CA 1
ATOM 2747 C C . PRO A 1 382 ? 128.442 6.850 -126.891 1.00 55.09 382 PRO A C 1
ATOM 2749 O O . PRO A 1 382 ? 129.236 7.706 -127.252 1.00 55.09 382 PRO A O 1
ATOM 2752 N N . VAL A 1 383 ? 127.673 6.969 -125.780 1.00 44.47 383 VAL A N 1
ATOM 2753 C CA . VAL A 1 383 ? 127.739 7.907 -124.603 1.00 44.47 383 VAL A CA 1
ATOM 2754 C C . VAL A 1 383 ? 127.632 9.443 -124.806 1.00 44.47 383 VAL A C 1
ATOM 2756 O O . VAL A 1 383 ? 128.531 10.056 -125.368 1.00 44.47 383 VAL A O 1
ATOM 2759 N N . GLY A 1 384 ? 126.653 10.094 -124.133 1.00 37.66 384 GLY A N 1
ATOM 2760 C CA . GLY A 1 384 ? 126.812 11.483 -123.628 1.00 37.66 384 GLY A CA 1
ATOM 2761 C C . GLY A 1 384 ? 125.573 12.405 -123.447 1.00 37.66 384 GLY A C 1
ATOM 2762 O O . GLY A 1 384 ? 125.046 12.911 -124.423 1.00 37.66 384 GLY A O 1
ATOM 2763 N N . VAL A 1 385 ? 125.251 12.749 -122.183 1.00 36.78 385 VAL A N 1
ATOM 2764 C CA . VAL A 1 385 ? 124.896 14.112 -121.669 1.00 36.78 385 VAL A CA 1
A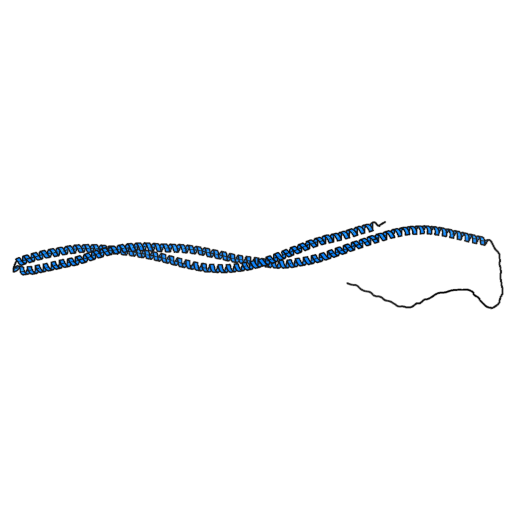TOM 2765 C C . VAL A 1 385 ? 123.531 14.820 -121.986 1.00 36.78 385 VAL A C 1
ATOM 2767 O O . VAL A 1 385 ? 123.292 15.320 -123.074 1.00 36.78 385 VAL A O 1
ATOM 2770 N N . ASN A 1 386 ? 122.770 15.049 -120.892 1.00 34.47 386 ASN A N 1
ATOM 2771 C CA . ASN A 1 386 ? 121.877 16.178 -120.487 1.00 34.47 386 ASN A CA 1
ATOM 2772 C C . ASN A 1 386 ? 120.415 16.471 -120.946 1.00 34.47 386 ASN A C 1
ATOM 2774 O O . ASN A 1 386 ? 120.021 16.428 -122.103 1.00 34.47 386 ASN A O 1
ATOM 2778 N N . ARG A 1 387 ? 119.678 16.917 -119.905 1.00 40.50 387 ARG A N 1
ATOM 2779 C CA . ARG A 1 387 ? 118.392 17.659 -119.750 1.00 40.50 387 ARG A CA 1
ATOM 2780 C C . ARG A 1 387 ? 118.528 19.167 -120.116 1.00 40.50 387 ARG A C 1
ATOM 2782 O O . ARG A 1 387 ? 119.671 19.626 -120.098 1.00 40.50 387 ARG A O 1
ATOM 2789 N N . PRO A 1 388 ? 117.451 19.966 -120.384 1.00 45.03 388 PRO A N 1
ATOM 2790 C CA . PRO A 1 388 ? 116.487 20.513 -119.376 1.00 45.03 388 PRO A CA 1
ATOM 2791 C C . PRO A 1 388 ? 114.984 20.504 -119.811 1.00 45.03 388 PRO A C 1
ATOM 2793 O O . PRO A 1 388 ? 114.705 20.171 -120.953 1.00 45.03 388 PRO A O 1
ATOM 2796 N N . VAL A 1 389 ? 113.927 20.632 -118.972 1.00 42.31 389 VAL A N 1
ATOM 2797 C CA . VAL A 1 389 ? 113.427 21.669 -118.002 1.00 42.31 389 VAL A CA 1
ATOM 2798 C C . VAL A 1 389 ? 113.006 22.994 -118.686 1.00 42.31 389 VAL A C 1
ATOM 2800 O O . VAL A 1 389 ? 113.833 23.615 -119.336 1.00 42.31 389 VAL A O 1
ATOM 2803 N N . LEU A 1 390 ? 111.726 23.413 -118.675 1.00 41.19 390 LEU A N 1
ATOM 2804 C CA . LEU A 1 390 ? 111.015 24.321 -117.727 1.00 41.19 390 LEU A CA 1
ATOM 2805 C C . LEU A 1 390 ? 109.543 24.451 -118.207 1.00 41.19 390 LEU A C 1
ATOM 2807 O O . LEU A 1 390 ? 109.325 24.352 -119.408 1.00 41.19 390 LEU A O 1
ATOM 2811 N N . GLY A 1 391 ? 108.490 24.711 -117.420 1.00 36.25 391 GLY A N 1
ATOM 2812 C CA . GLY A 1 391 ? 108.237 24.906 -115.976 1.00 36.25 391 GLY A CA 1
ATOM 2813 C C . GLY A 1 391 ? 106.708 25.155 -115.805 1.00 36.25 391 GLY A C 1
ATOM 2814 O O . GLY A 1 391 ? 106.004 25.138 -116.804 1.00 36.25 391 GLY A O 1
ATOM 2815 N N . GLN A 1 392 ? 106.070 25.440 -114.667 1.00 41.28 392 GLN A N 1
ATOM 2816 C CA . GLN A 1 392 ? 106.382 25.526 -113.232 1.00 41.28 392 GLN A CA 1
ATOM 2817 C C . GLN A 1 392 ? 105.004 25.846 -112.509 1.00 41.28 392 GLN A C 1
ATOM 2819 O O . GLN A 1 392 ? 103.986 25.561 -113.135 1.00 41.28 392 GLN A O 1
ATOM 2824 N N . PRO A 1 393 ? 104.860 26.277 -111.228 1.00 57.75 393 PRO A N 1
ATOM 2825 C CA . PRO A 1 393 ? 104.255 25.476 -110.137 1.00 57.75 393 PRO A CA 1
ATOM 2826 C C . PRO A 1 393 ? 102.925 26.076 -109.559 1.00 57.75 393 PRO A C 1
ATOM 2828 O O . PRO A 1 393 ? 102.397 27.014 -110.141 1.00 57.75 393 PRO A O 1
ATOM 2831 N N . VAL A 1 394 ? 102.272 25.588 -108.481 1.00 42.00 394 VAL A N 1
ATOM 2832 C CA . VAL A 1 394 ? 102.599 25.785 -107.034 1.00 42.00 394 VAL A CA 1
ATOM 2833 C C . VAL A 1 394 ? 101.557 25.079 -106.117 1.00 42.00 394 VAL A C 1
ATOM 2835 O O . VAL A 1 394 ? 100.375 25.260 -106.358 1.00 42.00 394 VAL A O 1
ATOM 2838 N N . TRP A 1 395 ? 102.032 24.329 -105.091 1.00 38.84 395 TRP A N 1
ATOM 2839 C CA . TRP A 1 395 ? 101.554 24.112 -103.681 1.00 38.84 395 TRP A CA 1
ATOM 2840 C C . TRP A 1 395 ? 100.042 24.020 -103.325 1.00 38.84 395 TRP A C 1
ATOM 2842 O O . TRP A 1 395 ? 99.214 24.653 -103.955 1.00 38.84 395 TRP A O 1
ATOM 2852 N N . SER A 1 396 ? 99.564 23.376 -102.243 1.00 39.75 396 SER A N 1
ATOM 2853 C CA . SER A 1 396 ? 100.041 22.453 -101.163 1.00 39.75 396 SER A CA 1
ATOM 2854 C C . SER A 1 396 ? 98.804 22.145 -100.277 1.00 39.75 396 SER A C 1
ATOM 2856 O O . SER A 1 396 ? 97.871 22.937 -100.319 1.00 39.75 396 SER A O 1
ATOM 2858 N N . GLY A 1 397 ? 98.652 21.143 -99.406 1.00 38.09 397 GLY A N 1
ATOM 2859 C CA . GLY A 1 397 ? 99.471 20.099 -98.768 1.00 38.09 397 GLY A CA 1
ATOM 2860 C C . GLY A 1 397 ? 98.491 19.192 -97.965 1.00 38.09 397 GLY A C 1
ATOM 2861 O O . GLY A 1 397 ? 97.334 19.560 -97.801 1.00 38.09 397 GLY A O 1
ATOM 2862 N N . VAL A 1 398 ? 98.787 17.924 -97.639 1.00 41.19 398 VAL A N 1
ATOM 2863 C CA . VAL A 1 398 ? 99.605 17.471 -96.481 1.00 41.19 398 VAL A CA 1
ATOM 2864 C C . VAL A 1 398 ? 98.940 17.898 -95.146 1.00 41.19 398 VAL A C 1
ATOM 2866 O O . VAL A 1 398 ? 98.704 19.081 -94.956 1.00 41.19 398 VAL A O 1
ATOM 2869 N N . GLN A 1 399 ? 98.569 17.009 -94.207 1.00 36.50 399 GLN A N 1
ATOM 2870 C CA . GLN A 1 399 ? 99.357 15.881 -93.674 1.00 36.50 399 GLN A CA 1
ATOM 2871 C C . GLN A 1 399 ? 98.520 14.715 -93.076 1.00 36.50 399 GLN A C 1
ATOM 2873 O O . GLN A 1 399 ? 97.327 14.853 -92.824 1.00 36.50 399 GLN A O 1
ATOM 2878 N N . ARG A 1 400 ? 99.178 13.568 -92.830 1.00 38.78 400 ARG A N 1
ATOM 2879 C CA . ARG A 1 400 ? 98.701 12.421 -92.022 1.00 38.78 400 ARG A CA 1
ATOM 2880 C C . ARG A 1 400 ? 99.205 12.523 -90.573 1.00 38.78 400 ARG A C 1
ATOM 2882 O O . ARG A 1 400 ? 100.266 13.097 -90.380 1.00 38.78 400 ARG A O 1
ATOM 2889 N N . ASP A 1 401 ? 98.524 11.859 -89.637 1.00 33.94 401 ASP A N 1
ATOM 2890 C CA . ASP A 1 401 ? 99.010 10.739 -88.786 1.00 33.94 401 ASP A CA 1
ATOM 2891 C C . ASP A 1 401 ? 97.782 10.201 -87.996 1.00 33.94 401 ASP A C 1
ATOM 2893 O O . ASP A 1 401 ? 96.866 10.979 -87.751 1.00 33.94 401 ASP A O 1
ATOM 2897 N N . LYS A 1 402 ? 97.493 8.916 -87.715 1.00 40.34 402 LYS A N 1
ATOM 2898 C CA . LYS A 1 402 ? 98.197 7.627 -87.497 1.00 40.34 402 LYS A CA 1
ATOM 2899 C C . LYS A 1 402 ? 98.538 7.352 -86.012 1.00 40.34 402 LYS A C 1
ATOM 2901 O O . LYS A 1 402 ? 99.208 8.168 -85.399 1.00 40.34 402 LYS A O 1
ATOM 2906 N N . HIS A 1 403 ? 98.151 6.149 -85.538 1.00 37.53 403 HIS A N 1
ATOM 2907 C CA . HIS A 1 403 ? 98.367 5.543 -84.196 1.00 37.53 403 HIS A CA 1
ATOM 2908 C C . HIS A 1 403 ? 97.484 6.104 -83.045 1.00 37.53 403 HIS A C 1
ATOM 2910 O O . HIS A 1 403 ? 97.187 7.291 -83.051 1.00 37.53 403 HIS A O 1
ATOM 2916 N N . ASP A 1 404 ? 96.943 5.327 -82.084 1.00 33.91 404 ASP A N 1
ATOM 2917 C CA . ASP A 1 404 ? 97.077 3.896 -81.687 1.00 33.91 404 ASP A CA 1
ATOM 2918 C C . ASP A 1 404 ? 95.707 3.296 -81.221 1.00 33.91 404 ASP A C 1
ATOM 2920 O O . ASP A 1 404 ? 94.768 4.058 -81.006 1.00 33.91 404 ASP A O 1
ATOM 2924 N N . LEU A 1 405 ? 95.442 1.976 -81.354 1.00 35.16 405 LEU A N 1
ATOM 2925 C CA . LEU A 1 405 ? 95.348 0.916 -80.297 1.00 35.16 405 LEU A CA 1
ATOM 2926 C C . LEU A 1 405 ? 94.451 1.288 -79.076 1.00 35.16 405 LEU A C 1
ATOM 2928 O O . LEU A 1 405 ? 94.529 2.400 -78.579 1.00 35.16 405 LEU A O 1
ATOM 2932 N N . GLU A 1 406 ? 93.566 0.438 -78.525 1.00 32.16 406 GLU A N 1
ATOM 2933 C CA . GLU A 1 406 ? 93.753 -0.985 -78.176 1.00 32.16 406 GLU A CA 1
ATOM 2934 C C . GLU A 1 406 ? 92.413 -1.760 -77.919 1.00 32.16 406 GLU A C 1
ATOM 2936 O O . GLU A 1 406 ? 91.323 -1.225 -78.081 1.00 32.16 406 GLU A O 1
ATOM 2941 N N . GLU A 1 407 ? 92.539 -3.044 -77.560 1.00 34.62 407 GLU A N 1
ATOM 2942 C CA . GLU A 1 407 ? 91.626 -4.216 -77.526 1.00 34.62 407 GLU A CA 1
ATOM 2943 C C . GLU A 1 407 ? 90.257 -4.225 -76.740 1.00 34.62 407 GLU A C 1
ATOM 2945 O O . GLU A 1 407 ? 89.654 -3.215 -76.404 1.00 34.62 407 GLU A O 1
ATOM 2950 N N . ARG A 1 408 ? 89.701 -5.448 -76.573 1.00 38.81 408 ARG A N 1
ATOM 2951 C CA . ARG A 1 408 ? 88.342 -5.899 -76.132 1.00 38.81 408 ARG A CA 1
ATOM 2952 C C . ARG A 1 408 ? 88.274 -6.042 -74.568 1.00 38.81 408 ARG A C 1
ATOM 2954 O O . ARG A 1 408 ? 89.226 -5.577 -73.951 1.00 38.81 408 ARG A O 1
ATOM 2961 N N . PRO A 1 409 ? 87.314 -6.737 -73.868 1.00 55.72 409 PRO A N 1
ATOM 2962 C CA . PRO A 1 409 ? 86.069 -7.450 -74.264 1.00 55.72 409 PRO A CA 1
ATOM 2963 C C . PRO A 1 409 ? 84.817 -7.385 -73.307 1.00 55.72 409 PRO A C 1
ATOM 2965 O O . PRO A 1 409 ? 84.893 -6.975 -72.162 1.00 55.72 409 PRO A O 1
ATOM 2968 N N . VAL A 1 410 ? 83.673 -7.909 -73.798 1.00 46.16 410 VAL A N 1
ATOM 2969 C CA . VAL A 1 410 ? 82.599 -8.736 -73.145 1.00 46.16 410 VAL A CA 1
ATOM 2970 C C . VAL A 1 410 ? 82.098 -8.481 -71.691 1.00 46.16 410 VAL A C 1
ATOM 2972 O O . VAL A 1 410 ? 82.818 -8.689 -70.723 1.00 46.16 410 VAL A O 1
ATOM 2975 N N . GLY A 1 411 ? 80.764 -8.327 -71.557 1.00 40.78 411 GLY A N 1
ATOM 2976 C CA . GLY A 1 411 ? 79.899 -8.635 -70.384 1.00 40.78 411 GLY A CA 1
ATOM 2977 C C . GLY A 1 411 ? 78.455 -8.159 -70.678 1.00 40.78 411 GLY A C 1
ATOM 2978 O O . GLY A 1 411 ? 78.323 -7.066 -71.208 1.00 40.78 411 GLY A O 1
ATOM 2979 N N . VAL A 1 412 ? 77.321 -8.882 -70.586 1.00 43.38 412 VAL A N 1
ATOM 2980 C CA . VAL A 1 412 ? 76.755 -9.980 -69.751 1.00 43.38 412 VAL A CA 1
ATOM 2981 C C . VAL A 1 412 ? 76.074 -9.514 -68.446 1.00 43.38 412 VAL A C 1
ATOM 2983 O O . VAL A 1 412 ? 76.746 -9.041 -67.536 1.00 43.38 412 VAL A O 1
ATOM 2986 N N . SER A 1 413 ? 74.762 -9.809 -68.326 1.00 41.31 413 SER A N 1
ATOM 2987 C CA . SER A 1 413 ? 73.845 -9.583 -67.171 1.00 41.31 413 SER A CA 1
ATOM 2988 C C . SER A 1 413 ? 73.554 -8.103 -66.839 1.00 41.31 413 SER A C 1
ATOM 2990 O O . SER A 1 413 ? 74.361 -7.246 -67.161 1.00 41.31 413 SER A O 1
ATOM 2992 N N . ASN A 1 414 ? 72.423 -7.678 -66.258 1.00 40.94 414 ASN A N 1
ATOM 2993 C CA . ASN A 1 414 ? 71.252 -8.305 -65.606 1.00 40.94 414 ASN A CA 1
ATOM 2994 C C . ASN A 1 414 ? 70.000 -7.430 -65.937 1.00 40.94 414 ASN A C 1
ATOM 2996 O O . ASN A 1 414 ? 70.163 -6.334 -66.456 1.00 40.94 414 ASN A O 1
ATOM 3000 N N . GLY A 1 415 ? 68.733 -7.782 -65.693 1.00 42.41 415 GLY A N 1
ATOM 3001 C CA . GLY A 1 415 ? 68.171 -8.890 -64.918 1.00 42.41 415 GLY A CA 1
ATOM 3002 C C . GLY A 1 415 ? 67.645 -8.430 -63.548 1.00 42.41 415 GLY A C 1
ATOM 3003 O O . GLY A 1 415 ? 68.448 -8.292 -62.631 1.00 42.41 415 GLY A O 1
ATOM 3004 N N . ARG A 1 416 ? 66.307 -8.343 -63.396 1.00 47.59 416 ARG A N 1
ATOM 3005 C CA . ARG A 1 416 ? 65.539 -7.933 -62.186 1.00 47.59 416 ARG A CA 1
ATOM 3006 C C . ARG A 1 416 ? 65.441 -6.403 -61.957 1.00 47.59 416 ARG A C 1
ATOM 3008 O O . ARG A 1 416 ? 66.313 -5.678 -62.416 1.00 47.59 416 ARG A O 1
ATOM 3015 N N . HIS A 1 417 ? 64.414 -5.879 -61.272 1.00 45.53 417 HIS A N 1
ATOM 3016 C CA . HIS A 1 417 ? 63.330 -6.562 -60.543 1.00 45.53 417 HIS A CA 1
ATOM 3017 C C . HIS A 1 417 ? 61.961 -5.913 -60.745 1.00 45.53 417 HIS A C 1
ATOM 3019 O O . HIS A 1 417 ? 61.943 -4.688 -60.978 1.00 45.53 417 HIS A O 1
#

pLDDT: mean 85.31, std 18.18, range [29.36, 98.25]